Protein 5Y8L (pdb70)

CATH classification: 3.40.50.720 (+1 more: 1.10.1040.10)

Radius of gyration: 28.15 Å; Cα contacts (8 Å, |Δi|>4): 1339; chains: 2; bounding box: 67×87×44 Å

Structure (mmCIF, N/CA/C/O backbone):
data_5Y8L
#
_entry.id   5Y8L
#
_cell.length_a   128.790
_cell.length_b   128.790
_cell.length_c   70.220
_cell.angle_alpha   90.00
_cell.angle_beta   90.00
_cell.angle_gamma   120.00
#
_symmetry.space_group_name_H-M   'P 65'
#
loop_
_entity.id
_entity.type
_entity.pdbx_description
1 polymer 'Probable 3-hydroxyisobutyrate dehydrogenase'
2 non-polymer NICOTINAMIDE-ADENINE-DINUCLEOTIDE
3 non-polymer GLYCEROL
4 non-polymer '(2~{S})-2-methylpentanedioic acid'
5 non-polymer '(2S)-2-methyl-3-oxidanyl-propanoic acid'
6 water water
#
loop_
_atom_site.group_PDB
_atom_site.id
_atom_site.type_symbol
_atom_site.label_atom_id
_atom_site.label_alt_id
_atom_site.label_comp_id
_atom_site.label_asym_id
_atom_site.label_entity_id
_atom_site.label_seq_id
_atom_site.pdbx_PDB_ins_code
_atom_site.Cartn_x
_atom_site.Cartn_y
_atom_site.Cartn_z
_atom_site.occupancy
_atom_site.B_iso_or_equiv
_atom_site.auth_seq_id
_atom_site.auth_comp_id
_atom_site.auth_asym_id
_atom_site.auth_atom_id
_atom_site.pdbx_PDB_model_num
ATOM 1 C C . MET A 1 2 ? 56.046 88.198 14.792 1.00 43.20 1 MET A C 1
ATOM 2 O O . MET A 1 2 ? 55.814 89.399 14.628 1.00 50.13 1 MET A O 1
ATOM 3 N N . THR A 1 3 ? 55.193 87.388 15.406 1.00 36.74 2 THR A N 1
ATOM 4 C CA . THR A 1 3 ? 54.204 87.898 16.335 1.00 28.30 2 THR A CA 1
ATOM 5 C C . THR A 1 3 ? 54.812 87.981 17.746 1.00 25.74 2 THR A C 1
ATOM 6 O O . THR A 1 3 ? 55.554 87.061 18.174 1.00 22.86 2 THR A O 1
ATOM 10 N N . THR A 1 4 ? 54.528 89.083 18.452 1.00 20.76 3 THR A N 1
ATOM 11 C CA . THR A 1 4 ? 55.036 89.279 19.816 1.00 17.47 3 THR A CA 1
ATOM 12 C C . THR A 1 4 ? 53.889 88.889 20.720 1.00 17.08 3 THR A C 1
ATOM 13 O O . THR A 1 4 ? 52.758 89.410 20.556 1.00 17.73 3 THR A O 1
ATOM 17 N N . ILE A 1 5 ? 54.149 87.966 21.631 1.00 15.96 4 ILE A N 1
ATOM 18 C CA . ILE A 1 5 ? 53.106 87.427 22.499 1.00 17.30 4 ILE A CA 1
ATOM 19 C C . ILE A 1 5 ? 53.439 87.724 23.948 1.00 16.12 4 ILE A C 1
ATOM 20 O O . ILE A 1 5 ? 54.538 87.385 24.396 1.00 20.01 4 ILE A O 1
ATOM 25 N N . ALA A 1 6 ? 52.487 88.281 24.711 1.00 14.88 5 ALA A N 1
ATOM 26 C CA . ALA A 1 6 ? 52.670 88.403 26.150 1.00 15.03 5 ALA A CA 1
ATOM 27 C C . ALA A 1 6 ? 51.936 87.180 26.782 1.00 15.62 5 ALA A C 1
ATOM 28 O O . ALA A 1 6 ? 50.829 86.876 26.348 1.00 16.14 5 ALA A O 1
ATOM 30 N N . PHE A 1 7 ? 52.606 86.468 27.693 1.00 13.71 6 PHE A N 1
ATOM 31 C CA . PHE A 1 7 ? 52.097 85.269 28.311 1.00 13.35 6 PHE A CA 1
ATOM 32 C C . PHE A 1 7 ? 52.054 85.516 29.775 1.00 13.32 6 PHE A C 1
ATOM 33 O O . PHE A 1 7 ? 53.101 85.680 30.420 1.00 13.09 6 PHE A O 1
ATOM 41 N N . LEU A 1 8 ? 50.835 85.608 30.307 1.00 13.18 7 LEU A N 1
ATOM 42 C CA . LEU A 1 8 ? 50.630 85.943 31.697 1.00 13.20 7 LEU A CA 1
ATOM 43 C C . LEU A 1 8 ? 50.136 84.667 32.385 1.00 13.31 7 LEU A C 1
ATOM 44 O O . LEU A 1 8 ? 48.997 84.222 32.157 1.00 13.15 7 LEU A O 1
ATOM 49 N N . GLY A 1 9 ? 50.981 84.105 33.233 1.00 13.74 8 GLY A N 1
ATOM 50 C CA . GLY A 1 9 ? 50.734 82.851 33.955 1.00 14.04 8 GLY A CA 1
ATOM 51 C C . GLY A 1 9 ? 51.653 81.793 33.363 1.00 13.73 8 GLY A C 1
ATOM 52 O O . GLY A 1 9 ? 51.381 81.284 32.281 1.00 14.26 8 GLY A O 1
ATOM 53 N N . LEU A 1 10 ? 52.772 81.564 34.032 1.00 13.28 9 LEU A N 1
ATOM 54 C CA . LEU A 1 10 ? 53.854 80.702 33.519 1.00 15.07 9 LEU A CA 1
ATOM 55 C C . LEU A 1 10 ? 54.037 79.508 34.397 1.00 16.15 9 LEU A C 1
ATOM 56 O O . LEU A 1 10 ? 55.158 79.119 34.752 1.00 16.72 9 LEU A O 1
ATOM 61 N N . GLY A 1 11 ? 52.921 78.926 34.791 1.00 16.75 10 GLY A N 1
ATOM 62 C CA . GLY A 1 11 ? 52.888 77.855 35.784 1.00 16.20 10 GLY A CA 1
ATOM 63 C C . GLY A 1 11 ? 52.964 76.510 35.090 1.00 16.77 10 GLY A C 1
ATOM 64 O O . GLY A 1 11 ? 53.630 76.366 34.033 1.00 14.91 10 GLY A O 1
ATOM 65 N N . ASN A 1 12 ? 52.352 75.503 35.670 1.00 15.15 11 ASN A N 1
ATOM 66 C CA . ASN A 1 12 ? 52.439 74.178 35.161 1.00 16.24 11 ASN A CA 1
ATOM 67 C C . ASN A 1 12 ? 52.071 74.044 33.682 1.00 15.47 11 ASN A C 1
ATOM 68 O O . ASN A 1 12 ? 52.692 73.315 32.973 1.00 15.43 11 ASN A O 1
ATOM 73 N N . MET A 1 13 ? 51.007 74.710 33.291 1.00 14.39 12 MET A N 1
ATOM 74 C CA . MET A 1 13 ? 50.604 74.754 31.891 1.00 14.62 12 MET A CA 1
ATOM 75 C C . MET A 1 13 ? 51.272 75.866 31.106 1.00 15.24 12 MET A C 1
ATOM 76 O O . MET A 1 13 ? 51.775 75.639 29.955 1.00 14.99 12 MET A O 1
ATOM 81 N N . GLY A 1 14 ? 51.336 77.067 31.687 1.00 14.10 13 GLY A N 1
ATOM 82 C CA . GLY A 1 14 ? 51.844 78.242 30.956 1.00 16.23 13 GLY A CA 1
ATOM 83 C C . GLY A 1 14 ? 53.315 78.107 30.571 1.00 15.98 13 GLY A C 1
ATOM 84 O O . GLY A 1 14 ? 53.747 78.593 29.503 1.00 15.46 13 GLY A O 1
ATOM 85 N N . ALA A 1 15 ? 54.112 77.479 31.444 1.00 15.51 14 ALA A N 1
ATOM 86 C CA . ALA A 1 15 ? 55.559 77.344 31.132 1.00 16.65 14 ALA A CA 1
ATOM 87 C C . ALA A 1 15 ? 55.829 76.475 29.822 1.00 14.65 14 ALA A C 1
ATOM 88 O O . ALA A 1 15 ? 56.395 76.997 28.901 1.00 17.97 14 ALA A O 1
ATOM 90 N N . PRO A 1 16 ? 55.316 75.239 29.704 1.00 17.00 15 PRO A N 1
ATOM 91 C CA . PRO A 1 16 ? 55.508 74.500 28.477 1.00 15.75 15 PRO A CA 1
ATOM 92 C C . PRO A 1 16 ? 54.824 75.112 27.251 1.00 16.43 15 PRO A C 1
ATOM 93 O O . PRO A 1 16 ? 55.354 75.024 26.117 1.00 13.68 15 PRO A O 1
ATOM 97 N N . MET A 1 17 ? 53.638 75.713 27.442 1.00 13.92 16 MET A N 1
ATOM 98 C CA . MET A 1 17 ? 52.993 76.392 26.341 1.00 14.21 16 MET A CA 1
ATOM 99 C C . MET A 1 17 ? 53.862 77.475 25.779 1.00 14.61 16 MET A C 1
ATOM 100 O O . MET A 1 17 ? 54.027 77.564 24.530 1.00 13.70 16 MET A O 1
ATOM 105 N N . SER A 1 18 ? 54.392 78.324 26.657 1.00 13.77 17 SER A N 1
ATOM 106 C CA . SER A 1 18 ? 55.190 79.425 26.214 1.00 15.52 17 SER A CA 1
ATOM 107 C C . SER A 1 18 ? 56.502 78.979 25.551 1.00 17.27 17 SER A C 1
ATOM 108 O O . SER A 1 18 ? 56.979 79.620 24.613 1.00 16.16 17 SER A O 1
ATOM 111 N N . ALA A 1 19 ? 57.026 77.866 26.019 1.00 15.49 18 ALA A N 1
ATOM 112 C CA . ALA A 1 19 ? 58.243 77.311 25.415 1.00 17.34 18 ALA A CA 1
ATOM 113 C C . ALA A 1 19 ? 57.971 76.859 23.989 1.00 16.66 18 ALA A C 1
ATOM 114 O O . ALA A 1 19 ? 58.823 77.003 23.145 1.00 17.37 18 ALA A O 1
ATOM 116 N N . ASN A 1 20 ? 56.782 76.283 23.734 1.00 16.05 19 ASN A N 1
ATOM 117 C CA . ASN A 1 20 ? 56.401 75.938 22.359 1.00 16.70 19 ASN A CA 1
ATOM 118 C C . ASN A 1 20 ? 56.241 77.167 21.472 1.00 16.71 19 ASN A C 1
ATOM 119 O O . ASN A 1 20 ? 56.606 77.151 20.289 1.00 17.48 19 ASN A O 1
ATOM 124 N N . LEU A 1 21 ? 55.756 78.266 22.025 1.00 15.95 20 LEU A N 1
ATOM 125 C CA . LEU A 1 21 ? 55.680 79.508 21.260 1.00 14.80 20 LEU A CA 1
ATOM 126 C C . LEU A 1 21 ? 57.068 80.053 20.925 1.00 14.36 20 LEU A C 1
ATOM 127 O O . LEU A 1 21 ? 57.306 80.428 19.787 1.00 15.38 20 LEU A O 1
ATOM 132 N N . VAL A 1 22 ? 58.001 80.012 21.852 1.00 13.59 21 VAL A N 1
ATOM 133 C CA . VAL A 1 22 ? 59.355 80.415 21.551 1.00 14.45 21 VAL A CA 1
ATOM 134 C C . VAL A 1 22 ? 59.950 79.490 20.449 1.00 15.33 21 VAL A C 1
ATOM 135 O O . VAL A 1 22 ? 60.558 79.961 19.533 1.00 15.20 21 VAL A O 1
ATOM 139 N N . GLY A 1 23 ? 59.716 78.200 20.559 1.00 16.51 22 GLY A N 1
ATOM 140 C CA . GLY A 1 23 ? 60.182 77.211 19.637 1.00 17.36 22 GLY A CA 1
ATOM 141 C C . GLY A 1 23 ? 59.629 77.369 18.241 1.00 18.82 22 GLY A C 1
ATOM 142 O O . GLY A 1 23 ? 60.270 76.917 17.267 1.00 19.23 22 GLY A O 1
ATOM 143 N N . ALA A 1 24 ? 58.488 78.027 18.106 1.00 17.80 23 ALA A N 1
ATOM 144 C CA . ALA A 1 24 ? 57.876 78.246 16.795 1.00 17.59 23 ALA A CA 1
ATOM 145 C C . ALA A 1 24 ? 58.200 79.603 16.213 1.00 17.73 23 ALA A C 1
ATOM 146 O O . ALA A 1 24 ? 57.591 80.020 15.260 1.00 18.71 23 ALA A O 1
ATOM 148 N N . GLY A 1 25 ? 59.101 80.352 16.834 1.00 17.56 24 GLY A N 1
ATOM 149 C CA . GLY A 1 25 ? 59.559 81.612 16.303 1.00 17.59 24 GLY A CA 1
ATOM 150 C C . GLY A 1 25 ? 58.912 82.885 16.770 1.00 19.31 24 GLY A C 1
ATOM 151 O O . GLY A 1 25 ? 59.137 83.958 16.199 1.00 20.05 24 GLY A O 1
ATOM 152 N N . HIS A 1 26 ? 58.087 82.798 17.811 1.00 17.50 25 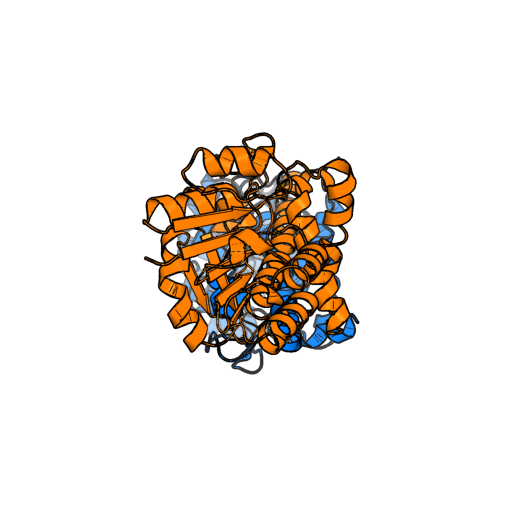HIS A N 1
ATOM 153 C CA . HIS A 1 26 ? 57.488 83.992 18.377 1.00 17.37 25 HIS A CA 1
ATOM 154 C C . HIS A 1 26 ? 58.400 84.646 19.362 1.00 17.45 25 HIS A C 1
ATOM 155 O O . HIS A 1 26 ? 59.187 83.985 19.951 1.00 18.73 25 HIS A O 1
ATOM 162 N N . VAL A 1 27 ? 58.232 85.956 19.539 1.00 18.06 26 VAL A N 1
ATOM 163 C CA . VAL A 1 27 ? 58.848 86.725 20.591 1.00 19.33 26 VAL A CA 1
ATOM 164 C C . VAL A 1 27 ? 57.860 86.664 21.747 1.00 18.48 26 VAL A C 1
ATOM 165 O O . VAL A 1 27 ? 56.681 87.136 21.634 1.00 20.08 26 VAL A O 1
ATOM 169 N N . VAL A 1 28 ? 58.290 86.101 22.842 1.00 16.68 27 VAL A N 1
ATOM 170 C CA . VAL A 1 28 ? 57.410 85.869 23.983 1.00 16.51 27 VAL A CA 1
ATOM 171 C C . VAL A 1 28 ? 57.867 86.676 25.161 1.00 17.41 27 VAL A C 1
ATOM 172 O O . VAL A 1 28 ? 59.006 86.539 25.612 1.00 20.58 27 VAL A O 1
ATOM 176 N N . ARG A 1 29 ? 56.939 87.460 25.702 1.00 17.26 28 ARG A N 1
ATOM 177 C CA . ARG A 1 29 ? 57.161 88.354 26.820 1.00 16.92 28 ARG A CA 1
ATOM 178 C C . ARG A 1 29 ? 56.299 87.769 27.940 1.00 16.89 28 ARG A C 1
ATOM 179 O O . ARG A 1 29 ? 55.189 87.300 27.683 1.00 20.11 28 ARG A O 1
ATOM 187 N N . GLY A 1 30 ? 56.805 87.729 29.130 1.00 17.34 29 GLY A N 1
ATOM 188 C CA . GLY A 1 30 ? 56.189 86.960 30.187 1.00 17.72 29 GLY A CA 1
ATOM 189 C C . GLY A 1 30 ? 56.048 87.710 31.474 1.00 17.23 29 GLY A C 1
ATOM 190 O O . GLY A 1 30 ? 56.833 88.595 31.787 1.00 17.04 29 GLY A O 1
ATOM 191 N N . PHE A 1 31 ? 55.057 87.302 32.256 1.00 15.91 30 PHE A N 1
ATOM 192 C CA . PHE A 1 31 ? 54.948 87.748 33.635 1.00 15.48 30 PHE A CA 1
ATOM 193 C C . PHE A 1 31 ? 54.333 86.658 34.474 1.00 15.58 30 PHE A C 1
ATOM 194 O O . PHE A 1 31 ? 53.355 85.986 34.057 1.00 13.50 30 PHE A O 1
ATOM 202 N N . ASP A 1 32 ? 54.903 86.482 35.679 1.00 14.97 31 ASP A N 1
ATOM 203 C CA . ASP A 1 32 ? 54.363 85.562 36.660 1.00 14.83 31 ASP A CA 1
ATOM 204 C C . ASP A 1 32 ? 54.878 86.048 38.025 1.00 15.55 31 ASP A C 1
ATOM 205 O O . ASP A 1 32 ? 56.033 86.355 38.150 1.00 15.68 31 ASP A O 1
ATOM 210 N N . PRO A 1 33 ? 54.032 86.164 39.012 1.00 15.35 32 PRO A N 1
ATOM 211 C CA . PRO A 1 33 ? 54.519 86.645 40.333 1.00 16.37 32 PRO A CA 1
ATOM 212 C C . PRO A 1 33 ? 55.300 85.618 41.154 1.00 16.50 32 PRO A C 1
ATOM 213 O O . PRO A 1 33 ? 55.818 85.992 42.210 1.00 17.49 32 PRO A O 1
ATOM 217 N N . ALA A 1 34 ? 55.368 84.351 40.713 1.00 17.57 33 ALA A N 1
ATOM 218 C CA . ALA A 1 34 ? 56.203 83.342 41.343 1.00 17.72 33 ALA A CA 1
ATOM 219 C C . ALA A 1 34 ? 57.561 83.323 40.651 1.00 18.25 33 ALA A C 1
ATOM 220 O O . ALA A 1 34 ? 57.629 82.990 39.444 1.00 17.35 33 ALA A O 1
ATOM 222 N N . PRO A 1 35 ? 58.636 83.696 41.372 1.00 18.23 34 PRO A N 1
ATOM 223 C CA . PRO A 1 35 ? 59.975 83.703 40.772 1.00 19.59 34 PRO A CA 1
ATOM 224 C C . PRO A 1 35 ? 60.418 82.414 40.145 1.00 20.01 34 PRO A C 1
ATOM 225 O O . PRO A 1 35 ? 61.083 82.474 39.092 1.00 19.11 34 PRO A O 1
ATOM 229 N N . THR A 1 36 ? 60.181 81.285 40.794 1.00 19.32 35 THR A N 1
ATOM 230 C CA . THR A 1 36 ? 60.563 80.015 40.219 1.00 23.55 35 THR A CA 1
ATOM 231 C C . THR A 1 36 ? 59.871 79.802 38.829 1.00 23.21 35 THR A C 1
ATOM 232 O O . THR A 1 36 ? 60.532 79.338 37.864 1.00 20.79 35 THR A O 1
ATOM 236 N N . ALA A 1 37 ? 58.596 80.213 38.694 1.00 19.73 36 ALA A N 1
ATOM 237 C CA . ALA A 1 37 ? 57.916 80.153 37.369 1.00 21.76 36 ALA A CA 1
ATOM 238 C C . ALA A 1 37 ? 58.537 81.076 36.342 1.00 20.94 36 ALA A C 1
ATOM 239 O O . ALA A 1 37 ? 58.869 80.664 35.226 1.00 22.30 36 ALA A O 1
ATOM 241 N N . ALA A 1 38 ? 58.758 82.307 36.732 1.00 21.72 37 ALA A N 1
ATOM 242 C CA . ALA A 1 38 ? 59.343 83.299 35.837 1.00 24.00 37 ALA A CA 1
ATOM 243 C C . ALA A 1 38 ? 60.798 82.920 35.356 1.00 27.27 37 ALA A C 1
ATOM 244 O O . ALA A 1 38 ? 61.091 83.079 34.168 1.00 26.12 37 ALA A O 1
ATOM 246 N N . SER A 1 39 ? 61.651 82.444 36.294 1.00 22.53 38 SER A N 1
ATOM 247 C CA . SER A 1 39 ? 63.005 81.964 36.028 1.00 24.47 38 SER A CA 1
ATOM 248 C C . SER A 1 39 ? 63.037 80.791 35.093 1.00 24.00 38 SER A C 1
ATOM 249 O O . SER A 1 39 ? 63.803 80.757 34.170 1.00 25.92 38 SER A O 1
ATOM 252 N N . GLY A 1 40 ? 62.199 79.809 35.363 1.00 23.45 39 GLY A N 1
ATOM 253 C CA . GLY A 1 40 ? 62.035 78.649 34.519 1.00 24.63 39 GLY A CA 1
ATOM 254 C C . GLY A 1 40 ? 61.639 79.063 33.094 1.00 26.55 39 GLY A C 1
ATOM 255 O O . GLY A 1 40 ? 62.183 78.534 32.113 1.00 26.51 39 GLY A O 1
ATOM 256 N N . ALA A 1 41 ? 60.757 80.059 32.992 1.00 24.37 40 ALA A N 1
ATOM 257 C CA . ALA A 1 41 ? 60.301 80.573 31.691 1.00 25.02 40 ALA A CA 1
ATOM 258 C C . ALA A 1 41 ? 61.416 81.312 30.948 1.00 24.99 40 ALA A C 1
ATOM 259 O O . ALA A 1 41 ? 61.571 81.052 29.761 1.00 23.50 40 ALA A O 1
ATOM 261 N N . ALA A 1 42 ? 62.159 82.210 31.632 1.00 24.49 41 ALA A N 1
ATOM 262 C CA . ALA A 1 42 ? 63.314 82.924 31.069 1.00 24.61 41 ALA A CA 1
ATOM 263 C C . ALA A 1 42 ? 64.386 81.977 30.577 1.00 28.11 41 ALA A C 1
ATOM 264 O O . ALA A 1 42 ? 65.054 82.270 29.560 1.00 28.14 41 ALA A O 1
ATOM 266 N N . ALA A 1 43 ? 64.506 80.833 31.234 1.00 27.12 42 ALA A N 1
ATOM 267 C CA . ALA A 1 43 ? 65.464 79.818 30.825 1.00 30.04 42 ALA A CA 1
ATOM 268 C C . ALA A 1 43 ? 65.091 79.119 29.529 1.00 33.05 42 ALA A C 1
ATOM 269 O O . ALA A 1 43 ? 65.933 78.405 29.003 1.00 29.20 42 ALA A O 1
ATOM 271 N N . HIS A 1 44 ? 63.831 79.228 29.066 1.00 29.04 43 HIS A N 1
ATOM 272 C CA . HIS A 1 44 ? 63.499 78.747 27.741 1.00 28.51 43 HIS A CA 1
ATOM 273 C C . HIS A 1 44 ? 63.180 79.848 26.741 1.00 25.52 43 HIS A C 1
ATOM 274 O O . HIS A 1 44 ? 62.605 79.578 25.697 1.00 25.89 43 HIS A O 1
ATOM 281 N N . GLY A 1 45 ? 63.626 81.064 27.010 1.00 21.27 44 GLY A N 1
ATOM 282 C CA . GLY A 1 45 ? 63.589 82.119 26.008 1.00 23.42 44 GLY A CA 1
ATOM 283 C C . GLY A 1 45 ? 62.526 83.196 26.151 1.00 24.21 44 GLY A C 1
ATOM 284 O O . GLY A 1 45 ? 62.458 84.173 25.340 1.00 25.30 44 GLY A O 1
ATOM 285 N N . VAL A 1 46 ? 61.728 83.104 27.226 1.00 22.53 45 VAL A N 1
ATOM 286 C CA . VAL A 1 46 ? 60.760 84.142 27.493 1.00 20.81 45 VAL A CA 1
ATOM 287 C C . VAL A 1 46 ? 61.483 85.318 28.139 1.00 22.31 45 VAL A C 1
ATOM 288 O O . VAL A 1 46 ? 62.274 85.176 29.078 1.00 23.12 45 VAL A O 1
ATOM 292 N N . ALA A 1 47 ? 61.195 86.497 27.651 1.00 22.27 46 ALA A N 1
ATOM 293 C CA . ALA A 1 47 ? 61.671 87.698 28.240 1.00 25.19 46 ALA A CA 1
ATOM 294 C C . ALA A 1 47 ? 60.672 88.021 29.347 1.00 26.45 46 ALA A C 1
ATOM 295 O O . ALA A 1 47 ? 59.514 88.330 29.049 1.00 24.97 46 ALA A O 1
ATOM 297 N N . VAL A 1 48 ? 61.113 87.966 30.605 1.00 26.49 47 VAL A N 1
ATOM 298 C CA . VAL A 1 48 ? 60.211 88.197 31.744 1.00 24.77 47 VAL A CA 1
ATOM 299 C C . VAL A 1 48 ? 60.282 89.625 32.250 1.00 23.91 47 VAL A C 1
ATOM 300 O O . VAL A 1 48 ? 61.357 90.212 32.310 1.00 21.07 47 VAL A O 1
ATOM 304 N N . PHE A 1 49 ? 59.114 90.207 32.543 1.00 21.64 48 PHE A N 1
ATOM 305 C CA . PHE A 1 49 ? 58.994 91.580 33.001 1.00 22.52 48 PHE A CA 1
ATOM 306 C C . PHE A 1 49 ? 58.527 91.562 34.426 1.00 23.03 48 PHE A C 1
ATOM 307 O O . PHE A 1 49 ? 58.068 90.529 34.902 1.00 22.53 48 PHE A O 1
ATOM 315 N N . ARG A 1 50 ? 58.709 92.686 35.096 1.00 23.83 49 ARG A N 1
ATOM 316 C CA . ARG A 1 50 ? 58.367 92.818 36.491 1.00 30.67 49 ARG A CA 1
ATOM 317 C C . ARG A 1 50 ? 56.902 93.081 36.727 1.00 25.86 49 ARG A C 1
ATOM 318 O O . ARG A 1 50 ? 56.431 93.053 37.853 1.00 24.63 49 ARG A O 1
ATOM 326 N N . SER A 1 51 ? 56.139 93.372 35.672 1.00 24.28 50 SER A N 1
ATOM 327 C CA . SER A 1 51 ? 54.726 93.570 35.906 1.00 22.77 50 SER A CA 1
ATOM 328 C C . SER A 1 51 ? 53.928 93.112 34.706 1.00 21.13 50 SER A C 1
ATOM 329 O O . SER A 1 51 ? 54.459 93.064 33.595 1.00 18.75 50 SER A O 1
ATOM 332 N N . ALA A 1 52 ? 52.666 92.796 34.926 1.00 20.48 51 ALA A N 1
ATOM 333 C CA . ALA A 1 52 ? 51.833 92.354 33.760 1.00 20.01 51 ALA A CA 1
ATOM 334 C C . ALA A 1 52 ? 51.649 93.461 32.701 1.00 19.22 51 ALA A C 1
ATOM 335 O O . ALA A 1 52 ? 51.792 93.201 31.479 1.00 20.17 51 ALA A O 1
ATOM 337 N N . PRO A 1 53 ? 51.338 94.712 33.127 1.00 19.26 52 PRO A N 1
ATOM 338 C CA . PRO A 1 53 ? 51.217 95.747 32.088 1.00 19.20 52 PRO A CA 1
ATOM 339 C C . PRO A 1 53 ? 52.490 95.926 31.273 1.00 19.44 52 PRO A C 1
ATOM 340 O O . PRO A 1 53 ? 52.387 96.210 30.093 1.00 21.66 52 PRO A O 1
ATOM 344 N N . GLU A 1 54 ? 53.675 95.749 31.884 1.00 21.61 53 GLU A N 1
ATOM 345 C CA . GLU A 1 54 ? 54.916 95.869 31.125 1.00 23.71 53 GLU A CA 1
ATOM 346 C C . GLU A 1 54 ? 55.039 94.793 30.060 1.00 20.19 53 GLU A C 1
ATOM 347 O O . GLU A 1 54 ? 55.401 95.083 28.900 1.00 20.21 53 GLU A O 1
ATOM 353 N N . ALA A 1 55 ? 54.702 93.561 30.418 1.00 18.34 54 ALA A N 1
ATOM 354 C CA . ALA A 1 55 ? 54.737 92.484 29.419 1.00 18.13 54 ALA A CA 1
ATOM 355 C C . ALA A 1 55 ? 53.818 92.746 28.238 1.00 17.11 54 ALA A C 1
ATOM 356 O O . ALA A 1 55 ? 54.173 92.487 27.093 1.00 16.89 54 ALA A O 1
ATOM 358 N N . VAL A 1 56 ? 52.624 93.249 28.509 1.00 15.75 55 VAL A N 1
ATOM 359 C CA . VAL A 1 56 ? 51.622 93.482 27.498 1.00 16.85 55 VAL A CA 1
ATOM 360 C C . VAL A 1 56 ? 51.945 94.632 26.547 1.00 17.75 55 VAL A C 1
ATOM 361 O O . VAL A 1 56 ? 51.470 94.636 25.409 1.00 17.44 55 VAL A O 1
ATOM 365 N N . ALA A 1 57 ? 52.753 95.593 26.991 1.00 20.51 56 ALA A N 1
ATOM 366 C CA . ALA A 1 57 ? 52.954 96.856 26.272 1.00 24.14 56 ALA A CA 1
ATOM 367 C C . ALA A 1 57 ? 53.258 96.771 24.773 1.00 24.94 56 ALA A C 1
ATOM 368 O O . ALA A 1 57 ? 52.676 97.557 23.978 1.00 24.48 56 ALA A O 1
ATOM 370 N N . GLU A 1 58 ? 54.133 95.845 24.404 1.00 24.19 57 GLU A N 1
ATOM 371 C CA . GLU A 1 58 ? 54.540 95.691 22.981 1.00 27.35 57 GLU A CA 1
ATOM 372 C C . GLU A 1 58 ? 53.979 94.411 22.315 1.00 26.57 57 GLU A C 1
ATOM 373 O O . GLU A 1 58 ? 54.435 93.998 21.245 1.00 26.61 57 GLU A O 1
ATOM 379 N N . ALA A 1 59 ? 52.944 93.828 22.912 1.00 22.75 58 ALA A N 1
ATOM 380 C CA . ALA A 1 59 ? 52.405 92.559 22.439 1.00 19.82 58 ALA A CA 1
ATOM 381 C C . ALA A 1 59 ? 51.314 92.729 21.364 1.00 18.48 58 ALA A C 1
ATOM 382 O O . ALA A 1 59 ? 50.394 93.555 21.533 1.00 15.81 58 ALA A O 1
ATOM 384 N N . ASP A 1 60 ? 51.343 91.861 20.365 1.00 14.13 59 ASP A N 1
ATOM 385 C CA . ASP A 1 60 ? 50.245 91.685 19.424 1.00 16.51 59 ASP A CA 1
ATOM 386 C C . ASP A 1 60 ? 49.144 90.723 19.951 1.00 15.83 59 ASP A C 1
ATOM 387 O O . ASP A 1 60 ? 47.945 90.822 19.534 1.00 15.89 59 ASP A O 1
ATOM 392 N N . VAL A 1 61 ? 49.551 89.811 20.851 1.00 15.13 60 VAL A N 1
ATOM 393 C CA . VAL A 1 61 ? 48.663 88.797 21.422 1.00 14.65 60 VAL A CA 1
ATOM 394 C C . VAL A 1 61 ? 48.983 88.705 22.884 1.00 15.05 60 VAL A C 1
ATOM 395 O O . VAL A 1 61 ? 50.178 88.731 23.316 1.00 14.70 60 VAL A O 1
ATOM 399 N N . VAL A 1 62 ? 47.933 88.641 23.685 1.00 13.21 61 VAL A N 1
ATOM 400 C CA . VAL A 1 62 ? 48.086 88.400 25.106 1.00 13.43 61 VAL A CA 1
ATOM 401 C C . VAL A 1 62 ? 47.359 87.106 25.478 1.00 13.79 61 VAL A C 1
ATOM 402 O O . VAL A 1 62 ? 46.171 87.030 25.294 1.00 15.18 61 VAL A O 1
ATOM 406 N N . ILE A 1 63 ? 48.084 86.156 26.062 1.00 12.87 62 ILE A N 1
ATOM 407 C CA . ILE A 1 63 ? 47.564 84.892 26.523 1.00 12.00 62 ILE A CA 1
ATOM 408 C C . ILE A 1 63 ? 47.596 84.856 27.974 1.00 13.09 62 ILE A C 1
ATOM 409 O O . ILE A 1 63 ? 48.661 85.105 28.571 1.00 12.66 62 ILE A O 1
ATOM 414 N N . THR A 1 64 ? 46.468 84.469 28.578 1.00 12.67 63 THR A N 1
ATOM 415 C CA . THR A 1 64 ? 46.410 84.255 30.033 1.00 12.79 63 THR A CA 1
ATOM 416 C C . THR A 1 64 ? 46.208 82.794 30.317 1.00 12.72 63 THR A C 1
ATOM 417 O O . THR A 1 64 ? 45.401 82.114 29.641 1.00 13.53 63 THR A O 1
ATOM 421 N N . MET A 1 65 ? 46.953 82.286 31.291 1.00 12.90 64 MET A N 1
ATOM 422 C CA . MET A 1 65 ? 46.803 80.922 31.733 1.00 14.13 64 MET A CA 1
ATOM 423 C C . MET A 1 65 ? 46.833 80.943 33.253 1.00 14.06 64 MET A C 1
ATOM 424 O O . MET A 1 65 ? 47.854 80.647 33.883 1.00 14.71 64 MET A O 1
ATOM 429 N N . LEU A 1 66 ? 45.687 81.234 33.844 1.00 13.16 65 LEU A N 1
ATOM 430 C CA . LEU A 1 66 ? 45.643 81.680 35.241 1.00 13.53 65 LEU A CA 1
ATOM 431 C C . LEU A 1 66 ? 44.697 80.823 36.060 1.00 15.32 65 LEU A C 1
ATOM 432 O O . LEU A 1 66 ? 43.992 80.008 35.481 1.00 14.66 65 LEU A O 1
ATOM 437 N N . PRO A 1 67 ? 44.741 80.931 37.402 1.00 16.70 66 PRO A N 1
ATOM 438 C CA . PRO A 1 67 ? 44.012 79.892 38.176 1.00 17.52 66 PRO A CA 1
ATOM 439 C C . PRO A 1 67 ? 42.520 80.012 38.240 1.00 19.65 66 PRO A C 1
ATOM 440 O O . PRO A 1 67 ? 41.856 79.005 38.305 1.00 20.62 66 PRO A O 1
ATOM 444 N N . THR A 1 68 ? 41.980 81.215 38.212 1.00 20.22 67 THR A N 1
ATOM 445 C CA . THR A 1 68 ? 40.527 81.393 38.342 1.00 19.46 67 THR A CA 1
ATOM 446 C C . THR A 1 68 ? 40.000 82.625 37.619 1.00 17.38 67 THR A C 1
ATOM 447 O O . THR A 1 68 ? 40.768 83.474 37.190 1.00 14.85 67 THR A O 1
ATOM 451 N N . GLY A 1 69 ? 38.678 82.693 37.464 1.00 17.51 68 GLY A N 1
ATOM 452 C CA . GLY A 1 69 ? 38.021 83.798 36.785 1.00 17.27 68 GLY A CA 1
ATOM 453 C C . GLY A 1 69 ? 38.256 85.117 37.467 1.00 17.15 68 GLY A C 1
ATOM 454 O O . GLY A 1 69 ? 38.436 86.172 36.809 1.00 14.36 68 GLY A O 1
ATOM 455 N N . GLU A 1 70 ? 38.334 85.072 38.792 1.00 17.17 69 GLU A N 1
ATOM 456 C CA . GLU A 1 70 ? 38.619 86.281 39.531 1.00 19.29 69 GLU A CA 1
ATOM 457 C C . GLU A 1 70 ? 40.042 86.847 39.204 1.00 17.41 69 GLU A C 1
ATOM 458 O O . GLU A 1 70 ? 40.237 88.065 39.062 1.00 15.39 69 GLU A O 1
ATOM 464 N N . VAL A 1 71 ? 41.005 85.957 39.031 1.00 15.43 70 VAL A N 1
ATOM 465 C CA . VAL A 1 71 ? 42.359 86.381 38.705 1.00 16.02 70 VAL A CA 1
ATOM 466 C C . VAL A 1 71 ? 42.397 86.854 37.254 1.00 13.84 70 VAL A C 1
ATOM 467 O O . VAL A 1 71 ? 43.035 87.849 36.954 1.00 13.78 70 VAL A O 1
ATOM 471 N N . VAL A 1 72 ? 41.693 86.160 36.364 1.00 14.62 71 VAL A N 1
ATOM 472 C CA . VAL A 1 72 ? 41.641 86.592 34.988 1.00 14.53 71 VAL A CA 1
ATOM 473 C C . VAL A 1 72 ? 41.031 87.990 34.878 1.00 15.03 71 VAL A C 1
ATOM 474 O O . VAL A 1 72 ? 41.615 88.915 34.226 1.00 12.36 71 VAL A O 1
ATOM 478 N N . ARG A 1 73 ? 39.917 88.193 35.573 1.00 14.73 72 ARG A N 1
ATOM 479 C CA . ARG A 1 73 ? 39.249 89.488 35.585 1.00 17.72 72 ARG A CA 1
ATOM 480 C C . ARG A 1 73 ? 40.199 90.601 36.035 1.00 16.77 72 ARG A C 1
ATOM 481 O O . ARG A 1 73 ? 40.382 91.590 35.325 1.00 16.76 72 ARG A O 1
ATOM 489 N N . ARG A 1 74 ? 40.824 90.421 37.194 1.00 16.18 73 ARG A N 1
ATOM 490 C CA . ARG A 1 74 ? 41.759 91.413 37.716 1.00 20.07 73 ARG A CA 1
ATOM 491 C C . ARG A 1 74 ? 42.899 91.689 36.734 1.00 17.93 73 ARG A C 1
ATOM 492 O O . ARG A 1 74 ? 43.257 92.842 36.494 1.00 18.59 73 ARG A O 1
ATOM 500 N N . CYS A 1 75 ? 43.462 90.625 36.170 1.00 17.48 74 CYS A N 1
ATOM 501 C CA . CYS A 1 75 ? 44.573 90.742 35.209 1.00 15.99 74 CYS A CA 1
ATOM 502 C C . CYS A 1 75 ? 44.117 91.621 34.010 1.00 15.99 74 CYS A C 1
ATOM 503 O O . CYS A 1 75 ? 44.808 92.533 33.609 1.00 14.86 74 CYS A O 1
ATOM 506 N N . TYR A 1 76 ? 42.930 91.361 33.479 1.00 14.85 75 TYR A N 1
ATOM 507 C CA . TYR A 1 76 ? 42.402 92.178 32.384 1.00 15.72 75 TYR A CA 1
ATOM 508 C C . TYR A 1 76 ? 42.285 93.651 32.740 1.00 15.09 75 TYR A C 1
ATOM 509 O O . TYR A 1 76 ? 42.751 94.543 31.985 1.00 15.45 75 TYR A O 1
ATOM 518 N N . THR A 1 77 ? 41.662 93.936 33.869 1.00 16.29 76 THR A N 1
ATOM 519 C CA . THR A 1 77 ? 41.588 95.352 34.243 1.00 19.64 76 THR A CA 1
ATOM 520 C C . THR A 1 77 ? 42.988 95.947 34.559 1.00 20.17 76 THR A C 1
ATOM 521 O O . THR A 1 77 ? 43.247 97.123 34.324 1.00 18.13 76 THR A O 1
ATOM 525 N N . ASP A 1 78 ? 43.913 95.070 34.931 1.00 21.01 77 ASP A N 1
ATOM 526 C CA . ASP A 1 78 ? 45.282 95.477 35.227 1.00 20.73 77 ASP A CA 1
ATOM 527 C C . ASP A 1 78 ? 46.172 95.632 33.980 1.00 19.24 77 ASP A C 1
ATOM 528 O O . ASP A 1 78 ? 47.281 96.156 34.083 1.00 18.28 77 ASP A O 1
ATOM 533 N N . VAL A 1 79 ? 45.705 95.187 32.811 1.00 16.22 78 VAL A N 1
ATOM 534 C CA . VAL A 1 79 ? 46.520 95.306 31.593 1.00 16.54 78 VAL A CA 1
ATOM 535 C C . VAL A 1 79 ? 45.862 95.965 30.383 1.00 15.65 78 VAL A C 1
ATOM 536 O O . VAL A 1 79 ? 46.538 96.363 29.423 1.00 17.43 78 VAL A O 1
ATOM 540 N N . LEU A 1 80 ? 44.558 96.036 30.373 1.00 16.24 79 LEU A N 1
ATOM 541 C CA . LEU A 1 80 ? 43.900 96.454 29.189 1.00 16.36 79 LEU A CA 1
ATOM 542 C C . LEU A 1 80 ? 44.338 97.835 28.686 1.00 19.70 79 LEU A C 1
ATOM 543 O O . LEU A 1 80 ? 44.534 98.015 27.496 1.00 17.70 79 LEU A O 1
ATOM 548 N N . ALA A 1 81 ? 44.497 98.789 29.596 1.00 20.57 80 ALA A N 1
ATOM 549 C CA . ALA A 1 81 ? 44.921 100.162 29.233 1.00 23.47 80 ALA A CA 1
ATOM 550 C C . ALA A 1 81 ? 46.345 100.182 28.667 1.00 24.04 80 ALA A C 1
ATOM 551 O O . ALA A 1 81 ? 46.692 101.037 27.912 1.00 23.27 80 ALA A O 1
ATOM 553 N N . ALA A 1 82 ? 47.169 99.200 29.040 1.00 23.22 81 ALA A N 1
ATOM 554 C CA . ALA A 1 82 ? 48.527 99.115 28.574 1.00 22.02 81 ALA A CA 1
ATOM 555 C C . ALA A 1 82 ? 48.639 98.463 27.191 1.00 22.51 81 ALA A C 1
ATOM 556 O O . ALA A 1 82 ? 49.622 98.678 26.524 1.00 21.83 81 ALA A O 1
ATOM 558 N N . ALA A 1 83 ? 47.660 97.690 26.746 1.00 18.76 82 ALA A N 1
ATOM 559 C CA . ALA A 1 83 ? 47.744 97.048 25.450 1.00 19.89 82 ALA A CA 1
ATOM 560 C C . ALA A 1 83 ? 47.487 98.020 24.287 1.00 20.56 82 ALA A C 1
ATOM 561 O O . ALA A 1 83 ? 46.706 98.940 24.411 1.00 19.64 82 ALA A O 1
ATOM 563 N N . ARG A 1 84 ? 48.059 97.733 23.146 1.00 19.11 83 ARG A N 1
ATOM 564 C CA . ARG A 1 84 ? 47.734 98.475 21.927 1.00 22.81 83 ARG A CA 1
ATOM 565 C C . ARG A 1 84 ? 46.362 98.150 21.357 1.00 23.34 83 ARG A C 1
ATOM 566 O O . ARG A 1 84 ? 45.864 97.071 21.574 1.00 18.04 83 ARG A O 1
ATOM 574 N N . PRO A 1 85 ? 45.720 99.083 20.625 1.00 26.15 84 PRO A N 1
ATOM 575 C CA . PRO A 1 85 ? 44.431 98.747 20.018 1.00 23.05 84 PRO A CA 1
ATOM 576 C C . PRO A 1 85 ? 44.476 97.523 19.162 1.00 22.59 84 PRO A C 1
ATOM 577 O O . PRO A 1 85 ? 45.499 97.263 18.482 1.00 18.75 84 PRO A O 1
ATOM 581 N N . ALA A 1 86 ? 43.387 96.778 19.202 1.00 19.15 85 ALA A N 1
ATOM 582 C CA . ALA A 1 86 ? 43.191 95.569 18.386 1.00 20.42 85 ALA A CA 1
ATOM 583 C C . ALA A 1 86 ? 44.209 94.461 18.728 1.00 19.15 85 ALA A C 1
ATOM 584 O O . ALA A 1 86 ? 44.493 93.567 17.881 1.00 19.81 85 ALA A O 1
ATOM 586 N N . THR A 1 87 ? 44.775 94.520 19.928 1.00 17.31 86 THR A N 1
ATOM 587 C CA . THR A 1 87 ? 45.526 93.375 20.457 1.00 16.01 86 THR A CA 1
ATOM 588 C C . THR A 1 87 ? 44.548 92.208 20.625 1.00 16.69 86 THR A C 1
ATOM 589 O O . THR A 1 87 ? 43.374 92.407 20.932 1.00 15.96 86 THR A O 1
ATOM 593 N N . LEU A 1 88 ? 45.021 91.003 20.341 1.00 15.63 87 LEU A N 1
ATOM 594 C CA . LEU A 1 88 ? 44.235 89.807 20.452 1.00 15.47 87 LEU A CA 1
ATOM 595 C C . LEU A 1 88 ? 44.487 89.133 21.849 1.00 14.90 87 LEU A C 1
ATOM 596 O O . LEU A 1 88 ? 45.621 88.745 22.166 1.00 14.83 87 LEU A O 1
ATOM 601 N N . PHE A 1 89 ? 43.447 89.062 22.683 1.00 12.92 88 PHE A N 1
ATOM 602 C CA . PHE A 1 89 ? 43.523 88.460 23.986 1.00 12.71 88 PHE A CA 1
ATOM 603 C C . PHE A 1 89 ? 42.954 87.057 23.901 1.00 12.67 88 PHE A C 1
ATOM 604 O O . PHE A 1 89 ? 41.872 86.848 23.326 1.00 13.47 88 PHE A O 1
ATOM 612 N N . ILE A 1 90 ? 43.710 86.084 24.359 1.00 11.74 89 ILE A N 1
ATOM 613 C CA . ILE A 1 90 ? 43.227 84.726 24.359 1.00 12.67 89 ILE A CA 1
ATOM 614 C C . ILE A 1 90 ? 43.326 84.205 25.792 1.00 13.09 89 ILE A C 1
ATOM 615 O O . ILE A 1 90 ? 44.451 84.172 26.331 1.00 11.88 89 ILE A O 1
ATOM 620 N N . ASP A 1 91 ? 42.170 83.943 26.441 1.00 13.51 90 ASP A N 1
ATOM 621 C CA . ASP A 1 91 ? 42.188 83.297 27.750 1.00 13.57 90 ASP A CA 1
ATOM 622 C C . ASP A 1 91 ? 42.057 81.756 27.657 1.00 14.03 90 ASP A C 1
ATOM 623 O O . ASP A 1 91 ? 40.992 81.256 27.286 1.00 14.19 90 ASP A O 1
ATOM 628 N N . SER A 1 92 ? 43.124 81.065 28.006 1.00 12.70 91 SER A N 1
ATOM 629 C CA . SER A 1 92 ? 43.162 79.634 28.031 1.00 13.64 91 SER A CA 1
ATOM 630 C C . SER A 1 92 ? 42.986 79.069 29.436 1.00 14.50 91 SER A C 1
ATOM 631 O O . SER A 1 92 ? 43.054 77.873 29.626 1.00 14.72 91 SER A O 1
ATOM 634 N N . SER A 1 93 ? 42.796 79.928 30.420 1.00 14.56 92 SER A N 1
ATOM 635 C CA . SER A 1 93 ? 42.346 79.468 31.754 1.00 14.13 92 SER A CA 1
ATOM 636 C C . SER A 1 93 ? 41.032 78.669 31.665 1.00 13.80 92 SER A C 1
ATOM 637 O O . SER A 1 93 ? 40.216 78.859 30.742 1.00 13.12 92 SER A O 1
ATOM 640 N N . THR A 1 94 ? 40.787 77.864 32.687 1.00 13.21 93 THR A N 1
ATOM 641 C CA . THR A 1 94 ? 39.515 77.182 32.825 1.00 13.72 93 THR A CA 1
ATOM 642 C C . THR A 1 94 ? 38.723 77.987 33.868 1.00 13.02 93 THR A C 1
ATOM 643 O O . THR A 1 94 ? 39.068 78.021 35.001 1.00 13.70 93 THR A O 1
ATOM 647 N N . ILE A 1 95 ? 37.736 78.727 33.398 1.00 13.95 94 ILE A N 1
ATOM 648 C CA . ILE A 1 95 ? 36.906 79.578 34.237 1.00 14.21 94 ILE A CA 1
ATOM 649 C C . ILE A 1 95 ? 35.407 79.452 33.873 1.00 13.41 94 ILE A C 1
ATOM 650 O O . ILE A 1 95 ? 35.090 78.908 32.884 1.00 13.95 94 ILE A O 1
ATOM 655 N N . SER A 1 96 ? 34.528 80.014 34.685 1.00 13.02 95 SER A N 1
ATOM 656 C CA . SER A 1 96 ? 33.116 79.912 34.425 1.00 14.64 95 SER A CA 1
ATOM 657 C C . SER A 1 96 ? 32.690 80.612 33.127 1.00 15.08 95 SER A C 1
ATOM 658 O O . SER A 1 96 ? 33.273 81.541 32.708 1.00 14.01 95 SER A O 1
ATOM 661 N N . VAL A 1 97 ? 31.618 80.129 32.556 1.00 15.09 96 VAL A N 1
ATOM 662 C CA . VAL A 1 97 ? 31.065 80.694 31.351 1.00 16.34 96 VAL A CA 1
ATOM 663 C C . VAL A 1 97 ? 30.716 82.154 31.645 1.00 15.65 96 VAL A C 1
ATOM 664 O O . VAL A 1 97 ? 30.980 82.998 30.872 1.00 14.06 96 VAL A O 1
ATOM 668 N N . THR A 1 98 ? 30.098 82.393 32.788 1.00 15.35 97 THR A N 1
ATOM 669 C CA . THR A 1 98 ? 29.807 83.796 33.159 1.00 17.00 97 THR A CA 1
ATOM 670 C C . THR A 1 98 ? 31.023 84.692 33.184 1.00 15.41 97 THR A C 1
ATOM 671 O O . THR A 1 98 ? 31.014 85.790 32.592 1.00 15.46 97 THR A O 1
ATOM 675 N N . ASP A 1 99 ? 32.078 84.252 33.888 1.00 15.05 98 ASP A N 1
ATOM 676 C CA . ASP A 1 99 ? 33.314 85.058 33.929 1.00 14.83 98 ASP A CA 1
ATOM 677 C C . ASP A 1 99 ? 33.949 85.185 32.553 1.00 14.44 98 ASP A C 1
ATOM 678 O O . ASP A 1 99 ? 34.361 86.248 32.198 1.00 14.12 98 ASP A O 1
ATOM 683 N N . ALA A 1 100 ? 33.950 84.111 31.766 1.00 12.56 99 ALA A N 1
ATOM 684 C CA . ALA A 1 100 ? 34.442 84.218 30.413 1.00 14.58 99 ALA A CA 1
ATOM 685 C C . ALA A 1 100 ? 33.772 85.296 29.610 1.00 14.61 99 ALA A C 1
ATOM 686 O O . ALA A 1 100 ? 34.426 86.085 28.921 1.00 14.30 99 ALA A O 1
ATOM 688 N N . ARG A 1 101 ? 32.458 85.281 29.623 1.00 16.15 100 ARG A N 1
ATOM 689 C CA . ARG A 1 101 ? 31.667 86.315 28.867 1.00 16.88 100 ARG A CA 1
ATOM 690 C C . ARG A 1 101 ? 31.842 87.734 29.360 1.00 15.95 100 ARG A C 1
ATOM 691 O O . ARG A 1 101 ? 31.921 88.685 28.562 1.00 14.53 100 ARG A O 1
ATOM 699 N N . GLU A 1 102 ? 32.068 87.868 30.642 1.00 16.56 101 GLU A N 1
ATOM 700 C CA . GLU A 1 102 ? 32.318 89.168 31.204 1.00 17.25 101 GLU A CA 1
ATOM 701 C C . GLU A 1 102 ? 33.662 89.693 30.793 1.00 16.46 101 GLU A C 1
ATOM 702 O O . GLU A 1 102 ? 33.749 90.894 30.430 1.00 15.15 101 GLU A O 1
ATOM 708 N N . VAL A 1 103 ? 34.723 88.872 30.859 1.00 15.50 102 VAL A N 1
ATOM 709 C CA . VAL A 1 103 ? 36.041 89.350 30.478 1.00 15.07 102 VAL A CA 1
ATOM 710 C C . VAL A 1 103 ? 36.161 89.554 28.970 1.00 14.71 102 VAL A C 1
ATOM 711 O O . VAL A 1 103 ? 36.890 90.443 28.541 1.00 13.72 102 VAL A O 1
ATOM 715 N N . HIS A 1 104 ? 35.406 88.778 28.168 1.00 13.38 103 HIS A N 1
ATOM 716 C CA . HIS A 1 104 ? 35.326 89.009 26.735 1.00 13.15 103 HIS A CA 1
ATOM 717 C C . HIS A 1 104 ? 34.757 90.421 26.447 1.00 13.27 103 HIS A C 1
ATOM 718 O O . HIS A 1 104 ? 35.301 91.181 25.640 1.00 13.25 103 HIS A O 1
ATOM 725 N N . ALA A 1 105 ? 33.627 90.743 27.059 1.00 14.96 104 ALA A N 1
ATOM 726 C CA . ALA A 1 105 ? 32.975 92.011 26.799 1.00 15.14 104 ALA A CA 1
ATOM 727 C C . ALA A 1 105 ? 33.865 93.148 27.303 1.00 14.76 104 ALA A C 1
ATOM 728 O O . ALA A 1 105 ? 33.948 94.178 26.661 1.00 14.30 104 ALA A O 1
ATOM 730 N N . LEU A 1 106 ? 34.546 92.957 28.424 1.00 15.04 105 LEU A N 1
ATOM 731 C CA . LEU A 1 106 ? 35.507 93.956 28.879 1.00 17.06 105 LEU A CA 1
ATOM 732 C C . LEU A 1 106 ? 36.613 94.238 27.859 1.00 17.26 105 LEU A C 1
ATOM 733 O O . LEU A 1 106 ? 36.895 95.364 27.512 1.00 16.45 105 LEU A O 1
ATOM 738 N N . ALA A 1 107 ? 37.216 93.176 27.329 1.00 16.17 106 ALA A N 1
ATOM 739 C CA . ALA A 1 107 ? 38.291 93.324 26.407 1.00 15.59 106 ALA A CA 1
ATOM 740 C C . ALA A 1 107 ? 37.816 93.982 25.126 1.00 15.18 106 ALA A C 1
ATOM 741 O O . ALA A 1 107 ? 38.479 94.948 24.663 1.00 15.39 106 ALA A O 1
ATOM 743 N N . GLU A 1 108 ? 36.689 93.527 24.587 1.00 15.08 107 GLU A N 1
ATOM 744 C CA . GLU A 1 108 ? 36.129 94.114 23.378 1.00 18.11 107 GLU A CA 1
ATOM 745 C C . GLU A 1 108 ? 35.801 95.580 23.647 1.00 17.57 107 GLU A C 1
ATOM 746 O O . GLU A 1 108 ? 35.840 96.411 22.740 1.00 16.99 107 GLU A O 1
ATOM 752 N N A SER A 1 109 ? 35.264 96.007 24.783 0.50 16.79 108 SER A N 1
ATOM 753 N N B SER A 1 109 ? 35.286 95.991 24.805 0.50 15.77 108 SER A N 1
ATOM 754 C CA A SER A 1 109 ? 34.943 97.418 24.960 0.50 19.02 108 SER A CA 1
ATOM 755 C CA B SER A 1 109 ? 35.005 97.399 25.091 0.50 17.23 108 SER A CA 1
ATOM 756 C C A SER A 1 109 ? 36.192 98.310 24.959 0.50 18.95 108 SER A C 1
ATOM 757 C C B SER A 1 109 ? 36.205 98.297 24.942 0.50 17.93 108 SER A C 1
ATOM 758 O O A SER A 1 109 ? 36.062 99.515 24.765 0.50 17.15 108 SER A O 1
ATOM 759 O O B SER A 1 109 ? 36.060 99.486 24.676 0.50 16.30 108 SER A O 1
ATOM 764 N N . HIS A 1 110 ? 37.395 97.733 25.157 1.00 18.36 109 HIS A N 1
ATOM 765 C CA . HIS A 1 110 ? 38.662 98.447 24.926 1.00 19.99 109 HIS A CA 1
ATOM 766 C C . HIS A 1 110 ? 39.201 98.329 23.561 1.00 23.28 109 HIS A C 1
ATOM 767 O O . HIS A 1 110 ? 40.350 98.708 23.347 1.00 28.50 109 HIS A O 1
ATOM 774 N N . GLY A 1 111 ? 38.416 97.846 22.616 1.00 20.16 110 GLY A N 1
ATOM 775 C CA . GLY A 1 111 ? 38.906 97.773 21.241 1.00 22.53 110 GLY A CA 1
ATOM 776 C C . GLY A 1 111 ? 39.849 96.601 20.997 1.00 20.76 110 GLY A C 1
ATOM 777 O O . GLY A 1 111 ? 40.519 96.523 19.973 1.00 20.95 110 GLY A O 1
ATOM 778 N N . MET A 1 112 ? 39.833 95.625 21.900 1.00 17.52 111 MET A N 1
ATOM 779 C CA . MET A 1 112 ? 40.605 94.380 21.698 1.00 16.05 111 MET A CA 1
ATOM 780 C C . MET A 1 112 ? 39.720 93.302 21.067 1.00 15.89 111 MET A C 1
ATOM 781 O O . MET A 1 112 ? 38.485 93.450 20.997 1.00 15.74 111 MET A O 1
ATOM 786 N N . LEU A 1 113 ? 40.373 92.247 20.574 1.00 14.37 112 LEU A N 1
ATOM 787 C CA . LEU A 1 113 ? 39.703 91.066 20.038 1.00 15.54 112 LEU A CA 1
ATOM 788 C C . LEU A 1 113 ? 39.931 89.993 21.077 1.00 15.33 112 LEU A C 1
ATOM 789 O O . LEU A 1 113 ? 41.018 89.966 21.646 1.00 17.29 112 LEU A O 1
ATOM 794 N N . GLN A 1 114 ? 38.926 89.211 21.428 1.00 14.12 113 GLN A N 1
ATOM 795 C CA . GLN A 1 114 ? 39.127 88.265 22.533 1.00 12.67 113 GLN A CA 1
ATOM 796 C C . GLN A 1 114 ? 38.480 86.917 22.292 1.00 12.84 113 GLN A C 1
ATOM 797 O O . GLN A 1 114 ? 37.365 86.836 21.810 1.00 14.03 113 GLN A O 1
ATOM 803 N N . LEU A 1 115 ? 39.191 85.850 22.654 1.00 12.79 114 LEU A N 1
ATOM 804 C CA . LEU A 1 115 ? 38.711 84.506 22.646 1.00 11.86 114 LEU A CA 1
ATOM 805 C C . LEU A 1 115 ? 38.859 83.833 24.043 1.00 12.39 114 LEU A C 1
ATOM 806 O O . LEU A 1 115 ? 39.806 84.090 24.748 1.00 11.75 114 LEU A O 1
ATOM 811 N N . ASP A 1 116 ? 37.913 82.985 24.403 1.00 12.96 115 ASP A N 1
ATOM 812 C CA . ASP A 1 116 ? 38.137 81.931 25.368 1.00 11.78 115 ASP A CA 1
ATOM 813 C C . ASP A 1 116 ? 38.592 80.676 24.666 1.00 12.26 115 ASP A C 1
ATOM 814 O O . ASP A 1 116 ? 38.016 80.290 23.662 1.00 12.23 115 ASP A O 1
ATOM 819 N N . ALA A 1 117 ? 39.675 80.085 25.158 1.00 12.09 116 ALA A N 1
ATOM 820 C CA . ALA A 1 117 ? 40.342 78.947 24.496 1.00 12.91 116 ALA A CA 1
ATOM 821 C C . ALA A 1 117 ? 40.868 78.027 25.550 1.00 11.38 116 ALA A C 1
ATOM 822 O O . ALA A 1 117 ? 42.048 77.697 25.601 1.00 12.01 116 ALA A O 1
ATOM 824 N N . PRO A 1 118 ? 39.985 77.579 26.428 1.00 12.56 117 PRO A N 1
ATOM 825 C CA . PRO A 1 118 ? 40.484 76.622 27.453 1.00 12.49 117 PRO A CA 1
ATOM 826 C C . PRO A 1 118 ? 40.936 75.298 26.821 1.00 13.18 117 PRO A C 1
ATOM 827 O O . PRO A 1 118 ? 40.501 74.988 25.688 1.00 13.05 117 PRO A O 1
ATOM 831 N N . VAL A 1 119 ? 41.759 74.549 27.551 1.00 14.15 118 VAL A N 1
ATOM 832 C CA . VAL A 1 119 ? 42.384 73.352 27.026 1.00 16.12 118 VAL A CA 1
ATOM 833 C C . VAL A 1 119 ? 42.170 72.095 27.801 1.00 17.03 118 VAL A C 1
ATOM 834 O O . VAL A 1 119 ? 41.915 72.107 29.023 1.00 15.41 118 VAL A O 1
ATOM 838 N N A SER A 1 120 ? 42.303 70.985 27.070 0.50 17.23 119 SER A N 1
ATOM 839 N N B SER A 1 120 ? 42.296 70.970 27.107 0.50 17.37 119 SER A N 1
ATOM 840 C CA A SER A 1 120 ? 42.430 69.630 27.637 0.50 18.93 119 SER A CA 1
ATOM 841 C CA B SER A 1 120 ? 42.475 69.677 27.788 0.50 19.02 119 SER A CA 1
ATOM 842 C C A SER A 1 120 ? 43.755 69.011 27.218 0.50 19.12 119 SER A C 1
ATOM 843 C C B SER A 1 120 ? 43.724 69.007 27.247 0.50 19.22 119 SER A C 1
ATOM 844 O O A SER A 1 120 ? 44.203 69.248 26.087 0.50 18.23 119 SER A O 1
ATOM 845 O O B SER A 1 120 ? 44.091 69.215 26.082 0.50 18.28 119 SER A O 1
ATOM 850 N N . GLY A 1 121 ? 44.359 68.207 28.100 1.00 18.46 120 GLY A N 1
ATOM 851 C CA . GLY A 1 121 ? 45.553 67.437 27.794 1.00 18.25 120 GLY A CA 1
ATOM 852 C C . GLY A 1 121 ? 46.652 67.488 28.856 1.00 19.42 120 GLY A C 1
ATOM 853 O O . GLY A 1 121 ? 47.655 66.784 28.739 1.00 24.15 120 GLY A O 1
ATOM 854 N N . GLY A 1 122 ? 46.519 68.313 29.876 1.00 18.55 121 GLY A N 1
ATOM 855 C CA . GLY A 1 122 ? 47.518 68.329 30.945 1.00 17.70 121 GLY A CA 1
ATOM 856 C C . GLY A 1 122 ? 48.893 68.842 30.568 1.00 17.69 121 GLY A C 1
ATOM 857 O O . GLY A 1 122 ? 49.141 69.327 29.440 1.00 17.02 121 GLY A O 1
ATOM 858 N N . VAL A 1 123 ? 49.774 68.772 31.545 1.00 16.85 122 VAL A N 1
ATOM 859 C CA . VAL A 1 123 ? 51.174 69.151 31.378 1.00 19.34 122 VAL A CA 1
ATOM 860 C C . VAL A 1 123 ? 51.874 68.337 30.253 1.00 21.08 122 VAL A C 1
ATOM 861 O O . VAL A 1 123 ? 52.644 68.881 29.483 1.00 19.64 122 VAL A O 1
ATOM 865 N N . LYS A 1 124 ? 51.528 67.061 30.128 1.00 24.09 123 LYS A N 1
ATOM 866 C CA . LYS A 1 124 ? 52.168 66.205 29.115 1.00 25.94 123 LYS A CA 1
ATOM 867 C C . LYS A 1 124 ? 51.713 66.710 27.769 1.00 22.16 123 LYS A C 1
ATOM 868 O O . LYS A 1 124 ? 52.520 66.824 26.885 1.00 22.22 123 LYS A O 1
ATOM 874 N N . GLY A 1 125 ? 50.422 67.018 27.629 1.00 19.93 124 GLY A N 1
ATOM 875 C CA . GLY A 1 125 ? 49.938 67.575 26.386 1.00 21.97 124 GLY A CA 1
ATOM 876 C C . GLY A 1 125 ? 50.534 68.952 26.085 1.00 19.10 124 GLY A C 1
ATOM 877 O O . GLY A 1 125 ? 50.796 69.311 24.906 1.00 19.87 124 GLY A O 1
ATOM 878 N N . ALA A 1 126 ? 50.692 69.731 27.138 1.00 17.64 125 ALA A N 1
ATOM 879 C CA . ALA A 1 126 ? 51.220 71.074 26.993 1.00 17.21 125 ALA A CA 1
ATOM 880 C C . ALA A 1 126 ? 52.637 70.992 26.457 1.00 17.81 125 ALA A C 1
ATOM 881 O O . ALA A 1 126 ? 53.015 71.667 25.475 1.00 16.97 125 ALA A O 1
ATOM 883 N N . ALA A 1 127 ? 53.453 70.152 27.083 1.00 17.13 126 ALA A N 1
ATOM 884 C CA . ALA A 1 127 ? 54.845 69.996 26.665 1.00 18.06 126 ALA A CA 1
ATOM 885 C C . ALA A 1 127 ? 54.972 69.405 25.243 1.00 17.89 126 ALA A C 1
ATOM 886 O O . ALA A 1 127 ? 55.767 69.892 24.396 1.00 20.10 126 ALA A O 1
ATOM 888 N N . ALA A 1 128 ? 54.124 68.451 24.945 1.00 17.77 127 ALA A N 1
ATOM 889 C CA . ALA A 1 128 ? 54.167 67.769 23.660 1.00 18.61 127 ALA A CA 1
ATOM 890 C C . ALA A 1 128 ? 53.490 68.572 22.539 1.00 20.12 127 ALA A C 1
ATOM 891 O O . ALA A 1 128 ? 53.467 68.113 21.405 1.00 19.96 127 ALA A O 1
ATOM 893 N N . ALA A 1 129 ? 52.832 69.687 22.891 1.00 18.07 128 ALA A N 1
ATOM 894 C CA . ALA A 1 129 ? 52.076 70.546 21.953 1.00 17.15 128 ALA A CA 1
ATOM 895 C C . ALA A 1 129 ? 50.910 69.812 21.291 1.00 16.57 128 ALA A C 1
ATOM 896 O O . ALA A 1 129 ? 50.665 69.982 20.061 1.00 14.65 128 ALA A O 1
ATOM 898 N N . THR A 1 130 ? 50.210 68.992 22.100 1.00 16.29 129 THR A N 1
ATOM 899 C CA . THR A 1 130 ? 49.020 68.245 21.667 1.00 17.85 129 THR A CA 1
ATOM 900 C C . THR A 1 130 ? 47.750 68.656 22.351 1.00 16.86 129 THR A C 1
ATOM 901 O O . THR A 1 130 ? 46.767 68.010 22.201 1.00 16.38 129 THR A O 1
ATOM 905 N N . LEU A 1 131 ? 47.716 69.841 22.937 1.00 15.94 130 LEU A N 1
ATOM 906 C CA . LEU A 1 131 ? 46.535 70.273 23.635 1.00 15.03 130 LEU A CA 1
ATOM 907 C C . LEU A 1 131 ? 45.365 70.413 22.683 1.00 14.12 130 LEU A C 1
ATOM 908 O O . LEU A 1 131 ? 45.526 70.770 21.498 1.00 14.46 130 LEU A O 1
ATOM 913 N N . ALA A 1 132 ? 44.175 70.165 23.211 1.00 16.30 131 ALA A N 1
ATOM 914 C CA . ALA A 1 132 ? 42.898 70.427 22.513 1.00 16.00 131 ALA A CA 1
ATOM 915 C C . ALA A 1 132 ? 42.409 71.772 23.081 1.00 16.36 131 ALA A C 1
ATOM 916 O O . ALA A 1 132 ? 42.098 71.882 24.288 1.00 16.25 131 ALA A O 1
ATOM 918 N N . PHE A 1 133 ? 42.308 72.763 22.198 1.00 14.84 132 PHE A N 1
ATOM 919 C CA . PHE A 1 133 ? 41.697 74.051 22.479 1.00 14.84 132 PHE A CA 1
ATOM 920 C C . PHE A 1 133 ? 40.250 74.069 22.048 1.00 15.68 132 PHE A C 1
ATOM 921 O O . PHE A 1 133 ? 39.965 73.779 20.896 1.00 17.00 132 PHE A O 1
ATOM 929 N N . MET A 1 134 ? 39.366 74.415 22.973 1.00 15.39 133 MET A N 1
ATOM 930 C CA . MET A 1 134 ? 37.930 74.603 22.747 1.00 15.90 133 MET A CA 1
ATOM 931 C C . MET A 1 134 ? 37.663 76.087 22.801 1.00 14.90 133 MET A C 1
ATOM 932 O O . MET A 1 134 ? 37.827 76.720 23.830 1.00 13.27 133 MET A O 1
ATOM 937 N N . VAL A 1 135 ? 37.316 76.655 21.657 1.00 13.81 134 VAL A N 1
ATOM 938 C CA . VAL A 1 135 ? 37.303 78.114 21.433 1.00 13.94 134 VAL A CA 1
ATOM 939 C C . VAL A 1 135 ? 35.953 78.730 21.297 1.00 13.84 134 VAL A C 1
ATOM 940 O O . VAL A 1 135 ? 35.102 78.342 20.440 1.00 13.88 134 VAL A O 1
ATOM 944 N N . GLY A 1 136 ? 35.733 79.778 22.084 1.00 12.15 135 GLY A N 1
ATOM 945 C CA . GLY A 1 136 ? 34.590 80.658 21.878 1.00 13.20 135 GLY A CA 1
ATOM 946 C C . GLY A 1 136 ? 34.974 82.040 21.425 1.00 14.25 135 GLY A C 1
ATOM 947 O O . GLY A 1 136 ? 36.035 82.609 21.881 1.00 14.71 135 GLY A O 1
ATOM 948 N N . GLY A 1 137 ? 34.182 82.558 20.506 1.00 14.37 136 GLY A N 1
ATOM 949 C CA . GLY A 1 137 ? 34.386 83.874 19.965 1.00 15.68 136 GLY A CA 1
ATOM 950 C C . GLY A 1 137 ? 34.103 83.909 18.469 1.00 16.84 136 GLY A C 1
ATOM 951 O O . GLY A 1 137 ? 33.434 83.016 17.928 1.00 14.95 136 GLY A O 1
ATOM 952 N N . ASP A 1 138 ? 34.523 84.993 17.834 1.00 17.57 137 ASP A N 1
ATOM 953 C CA . ASP A 1 138 ? 34.202 85.206 16.428 1.00 18.20 137 ASP A CA 1
ATOM 954 C C . ASP A 1 138 ? 35.123 84.342 15.588 1.00 17.19 137 ASP A C 1
ATOM 955 O O . ASP A 1 138 ? 36.337 84.205 15.840 1.00 13.60 137 ASP A O 1
ATOM 960 N N . GLU A 1 139 ? 34.556 83.809 14.511 1.00 18.15 138 GLU A N 1
ATOM 961 C CA . GLU A 1 139 ? 35.307 82.979 13.581 1.00 21.33 138 GLU A CA 1
ATOM 962 C C . GLU A 1 139 ? 36.520 83.727 13.025 1.00 19.49 138 GLU A C 1
ATOM 963 O O . GLU A 1 139 ? 37.619 83.175 12.969 1.00 20.60 138 GLU A O 1
ATOM 969 N N . SER A 1 140 ? 36.324 84.979 12.615 1.00 19.14 139 SER A N 1
ATOM 970 C CA . SER A 1 140 ? 37.424 85.767 12.071 1.00 19.53 139 SER A CA 1
ATOM 971 C C . SER A 1 140 ? 38.550 85.978 13.103 1.00 18.32 139 SER A C 1
ATOM 972 O O . SER A 1 140 ? 39.738 85.997 12.782 1.00 15.38 139 SER A O 1
ATOM 975 N N . THR A 1 141 ? 38.195 86.104 14.368 1.00 18.20 140 THR A N 1
ATOM 976 C CA . THR A 1 141 ? 39.229 86.268 15.426 1.00 18.16 140 THR A CA 1
ATOM 977 C C . THR A 1 141 ? 39.987 84.967 15.610 1.00 15.90 140 THR A C 1
ATOM 978 O O . THR A 1 141 ? 41.234 84.943 15.736 1.00 14.75 140 THR A O 1
ATOM 982 N N . LEU A 1 142 ? 39.242 83.868 15.585 1.00 16.08 141 LEU A N 1
ATOM 983 C CA . LEU A 1 142 ? 39.915 82.505 15.688 1.00 15.99 141 LEU A CA 1
ATOM 984 C C . LEU A 1 142 ? 40.903 82.306 14.498 1.00 17.02 141 LEU A C 1
ATOM 985 O O . LEU A 1 142 ? 42.040 81.840 14.660 1.00 14.13 141 LEU A O 1
ATOM 990 N N . ARG A 1 143 ? 40.462 82.693 13.289 1.00 19.20 142 ARG A N 1
ATOM 991 C CA . ARG A 1 143 ? 41.376 82.612 12.115 1.00 19.50 142 ARG A CA 1
ATOM 992 C C . ARG A 1 143 ? 42.690 83.361 12.356 1.00 17.17 142 ARG A C 1
ATOM 993 O O . ARG A 1 143 ? 43.784 82.822 12.099 1.00 18.68 142 ARG A O 1
ATOM 1001 N N . ARG A 1 144 ? 42.591 84.580 12.875 1.00 17.08 143 ARG A N 1
ATOM 1002 C CA . ARG A 1 144 ? 43.766 85.393 13.225 1.00 17.69 143 ARG A CA 1
ATOM 1003 C C . ARG A 1 144 ? 44.628 84.737 14.264 1.00 17.55 143 ARG A C 1
ATOM 1004 O O . ARG A 1 144 ? 45.850 84.813 14.201 1.00 16.70 143 ARG A O 1
ATOM 1012 N N . ALA A 1 145 ? 43.994 84.094 15.250 1.00 17.44 144 ALA A N 1
ATOM 1013 C CA . ALA A 1 145 ? 44.690 83.404 16.334 1.00 16.19 144 ALA A CA 1
ATOM 1014 C C . ALA A 1 145 ? 45.318 82.100 15.943 1.00 16.90 144 ALA A C 1
ATOM 1015 O O . ALA A 1 145 ? 46.217 81.595 16.628 1.00 14.15 144 ALA A O 1
ATOM 1017 N N . ARG A 1 146 ? 44.836 81.504 14.859 1.00 16.54 145 ARG A N 1
ATOM 1018 C CA . ARG A 1 146 ? 45.210 80.096 14.567 1.00 19.54 145 ARG A CA 1
ATOM 1019 C C . ARG A 1 146 ? 46.698 79.817 14.535 1.00 20.34 145 ARG A C 1
ATOM 1020 O O . ARG A 1 146 ? 47.174 78.869 15.134 1.00 18.57 145 ARG A O 1
ATOM 1028 N N . PRO A 1 147 ? 47.489 80.676 13.879 1.00 20.65 146 PRO A N 1
ATOM 1029 C CA . PRO A 1 147 ? 48.940 80.481 13.879 1.00 21.23 146 PRO A CA 1
ATOM 1030 C C . PRO A 1 147 ? 49.639 80.580 15.213 1.00 20.68 146 PRO A C 1
ATOM 1031 O O . PRO A 1 147 ? 50.697 79.994 15.376 1.00 21.51 146 PRO A O 1
ATOM 1035 N N . VAL A 1 148 ? 49.043 81.261 16.195 1.00 18.15 147 VAL A N 1
ATOM 1036 C CA . VAL A 1 148 ? 49.574 81.254 17.504 1.00 16.70 147 VAL A CA 1
ATOM 1037 C C . VAL A 1 148 ? 49.176 79.977 18.251 1.00 15.31 147 VAL A C 1
ATOM 1038 O O . VAL A 1 148 ? 49.923 79.493 19.063 1.00 15.77 147 VAL A O 1
ATOM 1042 N N . LEU A 1 149 ? 47.949 79.524 18.078 1.00 14.35 148 LEU A N 1
ATOM 1043 C CA . LEU A 1 149 ? 47.496 78.347 18.771 1.00 14.94 148 LEU A CA 1
ATOM 1044 C C . LEU A 1 149 ? 48.149 77.049 18.227 1.00 15.41 148 LEU A C 1
ATOM 1045 O O . LEU A 1 149 ? 48.472 76.105 18.978 1.00 16.69 148 LEU A O 1
ATOM 1050 N N . GLU A 1 150 ? 48.292 76.997 16.918 1.00 14.96 149 GLU A N 1
ATOM 1051 C CA . GLU A 1 150 ? 48.819 75.803 16.268 1.00 17.15 149 GLU A CA 1
ATOM 1052 C C . GLU A 1 150 ? 50.071 75.225 16.917 1.00 16.12 149 GLU A C 1
ATOM 1053 O O . GLU A 1 150 ? 50.093 74.061 17.174 1.00 16.00 149 GLU A O 1
ATOM 1059 N N . PRO A 1 151 ? 51.115 76.038 17.231 1.00 16.45 150 PRO A N 1
ATOM 1060 C CA . PRO A 1 151 ? 52.279 75.377 17.836 1.00 17.11 150 PRO A CA 1
ATOM 1061 C C . PRO A 1 151 ? 52.088 74.857 19.254 1.00 17.03 150 PRO A C 1
ATOM 1062 O O . PRO A 1 151 ? 52.992 74.135 19.771 1.00 16.23 150 PRO A O 1
ATOM 1066 N N . MET A 1 152 ? 50.994 75.223 19.891 1.00 15.36 151 MET A N 1
ATOM 1067 C CA . MET A 1 152 ? 50.653 74.612 21.185 1.00 15.88 151 MET A CA 1
ATOM 1068 C C . MET A 1 152 ? 49.705 73.405 21.094 1.00 16.23 151 MET A C 1
ATOM 1069 O O . MET A 1 152 ? 49.523 72.717 22.100 1.00 16.84 151 MET A O 1
ATOM 1074 N N . ALA A 1 153 ? 49.077 73.181 19.938 1.00 14.59 152 ALA A N 1
ATOM 1075 C CA . ALA A 1 153 ? 47.856 72.408 19.812 1.00 13.77 152 ALA A CA 1
ATOM 1076 C C . ALA A 1 153 ? 47.939 71.124 18.957 1.00 16.46 152 ALA A C 1
ATOM 1077 O O . ALA A 1 153 ? 48.538 71.118 17.893 1.00 15.12 152 ALA A O 1
ATOM 1079 N N . GLY A 1 154 ? 47.213 70.099 19.381 1.00 16.86 153 GLY A N 1
ATOM 1080 C CA . GLY A 1 154 ? 46.850 68.933 18.555 1.00 17.50 153 GLY A CA 1
ATOM 1081 C C . GLY A 1 154 ? 45.476 69.114 17.971 1.00 19.50 153 GLY A C 1
ATOM 1082 O O . GLY A 1 154 ? 45.196 68.578 16.928 1.00 19.28 153 GLY A O 1
ATOM 1083 N N . LYS A 1 155 ? 44.620 69.929 18.568 1.00 18.07 154 LYS A N 1
ATOM 1084 C CA . LYS A 1 155 ? 43.251 70.107 18.068 1.00 19.34 154 LYS A CA 1
ATOM 1085 C C . LYS A 1 155 ? 42.786 71.522 18.425 1.00 18.07 154 LYS A C 1
ATOM 1086 O O . LYS A 1 155 ? 43.157 72.044 19.491 1.00 14.91 154 LYS A O 1
ATOM 1092 N N . ILE A 1 156 ? 42.058 72.154 17.519 1.00 16.53 155 ILE A N 1
ATOM 1093 C CA . ILE A 1 156 ? 41.493 73.498 17.763 1.00 16.92 155 ILE A CA 1
ATOM 1094 C C . ILE A 1 156 ? 40.055 73.421 17.279 1.00 17.86 155 ILE A C 1
ATOM 1095 O O . ILE A 1 156 ? 39.836 73.190 16.094 1.00 17.48 155 ILE A O 1
ATOM 1100 N N . ILE A 1 157 ? 39.082 73.614 18.168 1.00 17.82 156 ILE A N 1
ATOM 1101 C CA . ILE A 1 157 ? 37.675 73.483 17.825 1.00 19.27 156 ILE A CA 1
ATOM 1102 C C . ILE A 1 157 ? 36.937 74.770 18.165 1.00 16.24 156 ILE A C 1
ATOM 1103 O O . ILE A 1 157 ? 36.964 75.251 19.333 1.00 15.15 156 ILE A O 1
ATOM 1108 N N . HIS A 1 158 ? 36.237 75.303 17.165 1.00 15.36 157 HIS A N 1
ATOM 1109 C CA . HIS A 1 158 ? 35.395 76.455 17.352 1.00 16.45 157 HIS A CA 1
ATOM 1110 C C . HIS A 1 158 ? 34.048 75.998 17.906 1.00 16.41 157 HIS A C 1
ATOM 1111 O O . HIS A 1 158 ? 33.367 75.237 17.271 1.00 15.41 157 HIS A O 1
ATOM 1118 N N . CYS A 1 159 ? 33.701 76.435 19.124 1.00 15.87 158 CYS A N 1
ATOM 1119 C CA . CYS A 1 159 ? 32.552 75.956 19.826 1.00 16.78 158 CYS A CA 1
ATOM 1120 C C . CYS A 1 159 ? 31.364 76.836 19.702 1.00 17.62 158 CYS A C 1
ATOM 1121 O O . CYS A 1 159 ? 30.267 76.417 20.000 1.00 17.68 158 CYS A O 1
ATOM 1124 N N . GLY A 1 160 ? 31.562 78.090 19.298 1.00 18.34 159 GLY A N 1
ATOM 1125 C CA . GLY A 1 160 ? 30.506 79.062 19.199 1.00 17.82 159 GLY A CA 1
ATOM 1126 C C . GLY A 1 160 ? 30.999 80.435 19.620 1.00 16.26 159 GLY A C 1
ATOM 1127 O O . GLY A 1 160 ? 32.193 80.717 19.620 1.00 16.20 159 GLY A O 1
ATOM 1128 N N . ALA A 1 161 ? 30.048 81.245 20.046 1.00 17.24 160 ALA A N 1
ATOM 1129 C CA . ALA A 1 161 ? 30.318 82.655 20.437 1.00 16.59 160 ALA A CA 1
ATOM 1130 C C . ALA A 1 161 ? 31.043 82.646 21.846 1.00 14.75 160 ALA A C 1
ATOM 1131 O O . ALA A 1 161 ? 31.147 81.568 22.480 1.00 13.08 160 ALA A O 1
ATOM 1133 N N . ALA A 1 162 ? 31.465 83.815 22.305 1.00 14.73 161 ALA A N 1
ATOM 1134 C CA . ALA A 1 162 ? 32.257 83.965 23.526 1.00 15.44 161 ALA A CA 1
ATOM 1135 C C . ALA A 1 162 ? 31.569 83.203 24.648 1.00 15.00 161 ALA A C 1
ATOM 1136 O O . ALA A 1 162 ? 30.354 83.260 24.833 1.00 15.16 161 ALA A O 1
ATOM 1138 N N . GLY A 1 163 ? 32.364 82.439 25.329 1.00 14.54 162 GLY A N 1
ATOM 1139 C CA . GLY A 1 163 ? 31.952 81.566 26.421 1.00 13.45 162 GLY A CA 1
ATOM 1140 C C . GLY A 1 163 ? 31.685 80.106 26.011 1.00 14.45 162 GLY A C 1
ATOM 1141 O O . GLY A 1 163 ? 31.667 79.205 26.859 1.00 14.01 162 GLY A O 1
ATOM 1142 N N . ALA A 1 164 ? 31.546 79.824 24.716 1.00 14.23 163 ALA A N 1
ATOM 1143 C CA . ALA A 1 164 ? 31.223 78.471 24.242 1.00 13.57 163 ALA A CA 1
ATOM 1144 C C . ALA A 1 164 ? 32.361 77.456 24.461 1.00 13.63 163 ALA A C 1
ATOM 1145 O O . ALA A 1 164 ? 32.122 76.219 24.557 1.00 14.53 163 ALA A O 1
ATOM 1147 N N . GLY A 1 165 ? 33.608 77.923 24.451 1.00 12.91 164 GLY A N 1
ATOM 1148 C CA . GLY A 1 165 ? 34.710 77.033 24.722 1.00 12.42 164 GLY A CA 1
ATOM 1149 C C . GLY A 1 165 ? 34.656 76.528 26.142 1.00 13.42 164 GLY A C 1
ATOM 1150 O O . GLY A 1 165 ? 34.744 75.329 26.399 1.00 11.39 164 GLY A O 1
ATOM 1151 N N . GLN A 1 166 ? 34.549 77.473 27.080 1.00 14.03 165 GLN A N 1
ATOM 1152 C CA . GLN A 1 166 ? 34.367 77.080 28.498 1.00 13.65 165 GLN A CA 1
ATOM 1153 C C . GLN A 1 166 ? 33.131 76.148 28.676 1.00 14.43 165 GLN A C 1
ATOM 1154 O O . GLN A 1 166 ? 33.179 75.201 29.430 1.00 14.32 165 GLN A O 1
ATOM 1160 N N . ALA A 1 167 ? 32.026 76.467 28.002 1.00 13.24 166 ALA A N 1
ATOM 1161 C CA . ALA A 1 167 ? 30.822 75.667 28.180 1.00 14.60 166 ALA A CA 1
ATOM 1162 C C . ALA A 1 167 ? 31.033 74.253 27.661 1.00 14.79 166 ALA A C 1
ATOM 1163 O O . ALA A 1 167 ? 30.584 73.261 28.290 1.00 14.14 166 ALA A O 1
ATOM 1165 N N . ALA A 1 168 ? 31.684 74.153 26.514 1.00 14.07 167 ALA A N 1
ATOM 1166 C CA . ALA A 1 168 ? 31.922 72.833 25.918 1.00 13.99 167 ALA A CA 1
ATOM 1167 C C . ALA A 1 168 ? 32.831 71.991 26.838 1.00 14.90 167 ALA A C 1
ATOM 1168 O O . ALA A 1 168 ? 32.554 70.763 27.089 1.00 15.62 167 ALA A O 1
ATOM 1170 N N . LYS A 1 169 ? 33.910 72.603 27.314 1.00 13.81 168 LYS A N 1
ATOM 1171 C CA . LYS A 1 169 ? 34.814 71.855 28.185 1.00 15.49 168 LYS A CA 1
ATOM 1172 C C . LYS A 1 169 ? 34.101 71.449 29.492 1.00 15.70 168 LYS A C 1
ATOM 1173 O O . LYS A 1 169 ? 34.292 70.355 29.954 1.00 15.86 168 LYS A O 1
ATOM 1179 N N . VAL A 1 170 ? 33.335 72.347 30.093 1.00 15.95 169 VAL A N 1
ATOM 1180 C CA . VAL A 1 170 ? 32.650 72.013 31.366 1.00 17.34 169 VAL A CA 1
ATOM 1181 C C . VAL A 1 170 ? 31.603 70.875 31.181 1.00 16.04 169 VAL A C 1
ATOM 1182 O O . VAL A 1 170 ? 31.492 69.942 32.040 1.00 13.83 169 VAL A O 1
ATOM 1186 N N . CYS A 1 171 ? 30.902 70.903 30.052 1.00 14.67 170 CYS A N 1
ATOM 1187 C CA . CYS A 1 171 ? 29.916 69.876 29.750 1.00 16.02 170 CYS A CA 1
ATOM 1188 C C . CYS A 1 171 ? 30.571 68.521 29.509 1.00 15.14 170 CYS A C 1
ATOM 1189 O O . CYS A 1 171 ? 30.157 67.491 30.104 1.00 14.46 170 CYS A O 1
ATOM 1192 N N . ASN A 1 172 ? 31.614 68.473 28.666 1.00 14.44 171 ASN A N 1
ATOM 1193 C CA . ASN A 1 172 ? 32.350 67.228 28.458 1.00 13.82 171 ASN A CA 1
ATOM 1194 C C . ASN A 1 172 ? 32.904 66.686 29.757 1.00 14.18 171 ASN A C 1
ATOM 1195 O O . ASN A 1 172 ? 32.751 65.492 30.059 1.00 11.62 171 ASN A O 1
ATOM 1200 N N . ASN A 1 173 ? 33.493 67.557 30.583 1.00 12.74 172 ASN A N 1
ATOM 1201 C CA . ASN A 1 173 ? 34.106 67.036 31.777 1.00 15.38 172 ASN A CA 1
ATOM 1202 C C . ASN A 1 173 ? 33.121 66.564 32.852 1.00 14.71 172 ASN A C 1
ATOM 1203 O O . ASN A 1 173 ? 33.476 65.685 33.655 1.00 12.39 172 ASN A O 1
ATOM 1208 N N . MET A 1 174 ? 31.945 67.193 32.901 1.00 13.77 173 MET A N 1
ATOM 1209 C CA . MET A 1 174 ? 30.888 66.720 33.832 1.00 15.58 173 MET A CA 1
ATOM 1210 C C . MET A 1 174 ? 30.493 65.255 33.430 1.00 13.20 173 MET A C 1
ATOM 1211 O O . MET A 1 174 ? 30.366 64.396 34.285 1.00 14.21 173 MET A O 1
ATOM 1216 N N . VAL A 1 175 ? 30.319 65.011 32.136 1.00 12.43 174 VAL A N 1
ATOM 1217 C CA . VAL A 1 175 ? 29.993 63.687 31.614 1.00 12.96 174 VAL A CA 1
ATOM 1218 C C . VAL A 1 175 ? 31.137 62.711 31.965 1.00 13.28 174 VAL A C 1
ATOM 1219 O O . VAL A 1 175 ? 30.881 61.572 32.386 1.00 14.46 174 VAL A O 1
ATOM 1223 N N . LEU A 1 176 ? 32.377 63.144 31.754 1.00 13.03 175 LEU A N 1
ATOM 1224 C CA . LEU A 1 176 ? 33.547 62.307 32.009 1.00 13.24 175 LEU A CA 1
ATOM 1225 C C . LEU A 1 176 ? 33.601 61.857 33.471 1.00 13.37 175 LEU A C 1
ATOM 1226 O O . LEU A 1 176 ? 33.893 60.738 33.739 1.00 12.72 175 LEU A O 1
ATOM 1231 N N . ALA A 1 177 ? 33.285 62.774 34.379 1.00 13.23 176 ALA A N 1
ATOM 1232 C CA . ALA A 1 177 ? 33.332 62.474 35.798 1.00 13.07 176 ALA A CA 1
ATOM 1233 C C . ALA A 1 177 ? 32.301 61.412 36.121 1.00 11.97 176 ALA A C 1
ATOM 1234 O O . ALA A 1 177 ? 32.572 60.457 36.847 1.00 12.82 176 ALA A O 1
ATOM 1236 N N . VAL A 1 178 ? 31.095 61.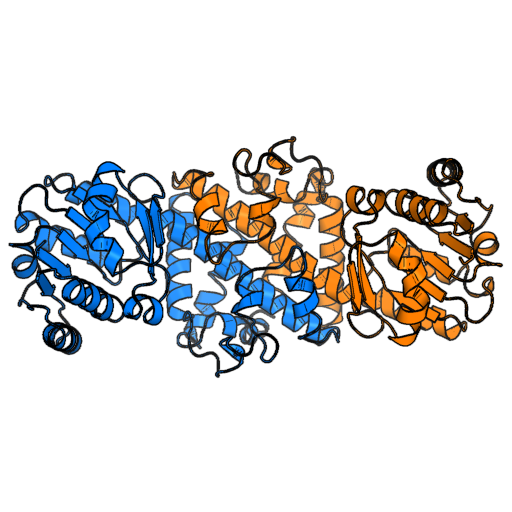592 35.594 1.00 12.47 177 VAL A N 1
ATOM 1237 C CA . VAL A 1 178 ? 29.992 60.624 35.795 1.00 13.08 177 VAL A CA 1
ATOM 1238 C C . VAL A 1 178 ? 30.436 59.264 35.226 1.00 13.66 177 VAL A C 1
ATOM 1239 O O . VAL A 1 178 ? 30.304 58.235 35.864 1.00 13.25 177 VAL A O 1
ATOM 1243 N N . GLN A 1 179 ? 30.979 59.266 34.021 1.00 13.96 178 GLN A N 1
ATOM 1244 C CA . GLN A 1 179 ? 31.446 58.012 33.389 1.00 13.18 178 GLN A CA 1
ATOM 1245 C C . GLN A 1 179 ? 32.556 57.319 34.192 1.00 14.19 178 GLN A C 1
ATOM 1246 O O . GLN A 1 179 ? 32.540 56.082 34.313 1.00 12.36 178 GLN A O 1
ATOM 1252 N N . GLN A 1 180 ? 33.525 58.102 34.728 1.00 13.19 179 GLN A N 1
ATOM 1253 C CA . GLN A 1 180 ? 34.600 57.469 35.491 1.00 13.25 179 GLN A CA 1
ATOM 1254 C C . GLN A 1 180 ? 34.105 56.815 36.770 1.00 13.23 179 GLN A C 1
ATOM 1255 O O . GLN A 1 180 ? 34.567 55.724 37.122 1.00 11.58 179 GLN A O 1
ATOM 1261 N N . ILE A 1 181 ? 33.123 57.442 37.439 1.00 14.03 180 ILE A N 1
ATOM 1262 C CA . ILE A 1 181 ? 32.540 56.812 38.594 1.00 14.40 180 ILE A CA 1
ATOM 1263 C C . ILE A 1 181 ? 31.690 55.589 38.173 1.00 15.07 180 ILE A C 1
ATOM 1264 O O . ILE A 1 181 ? 31.714 54.554 38.808 1.00 14.86 180 ILE A O 1
ATOM 1269 N N . ALA A 1 182 ? 30.875 55.758 37.151 1.00 13.43 181 ALA A N 1
ATOM 1270 C CA . ALA A 1 182 ? 30.031 54.630 36.676 1.00 13.99 181 ALA A CA 1
ATOM 1271 C C . ALA A 1 182 ? 30.854 53.360 36.305 1.00 13.96 181 ALA A C 1
ATOM 1272 O O . ALA A 1 182 ? 30.470 52.240 36.680 1.00 12.83 181 ALA A O 1
ATOM 1274 N N . ILE A 1 183 ? 31.995 53.560 35.620 1.00 13.46 182 ILE A N 1
ATOM 1275 C CA . ILE A 1 183 ? 32.908 52.473 35.271 1.00 12.68 182 ILE A CA 1
ATOM 1276 C C . ILE A 1 183 ? 33.481 51.839 36.544 1.00 13.92 182 ILE A C 1
ATOM 1277 O O . ILE A 1 183 ? 33.600 50.593 36.601 1.00 12.79 182 ILE A O 1
ATOM 1282 N N . ALA A 1 184 ? 33.860 52.658 37.546 1.00 12.22 183 ALA A N 1
ATOM 1283 C CA . ALA A 1 184 ? 34.327 52.104 38.755 1.00 12.80 183 ALA A CA 1
ATOM 1284 C C . ALA A 1 184 ? 33.286 51.229 39.435 1.00 13.44 183 ALA A C 1
ATOM 1285 O O . ALA A 1 184 ? 33.602 50.127 39.870 1.00 13.46 183 ALA A O 1
ATOM 1287 N N . GLU A 1 185 ? 32.050 51.735 39.526 1.00 13.90 184 GLU A N 1
ATOM 1288 C CA . GLU A 1 185 ? 30.966 50.951 40.113 1.00 14.34 184 GLU A CA 1
ATOM 1289 C C . GLU A 1 185 ? 30.792 49.616 39.387 1.00 14.18 184 GLU A C 1
ATOM 1290 O O . GLU A 1 185 ? 30.612 48.596 40.026 1.00 15.08 184 GLU A O 1
ATOM 1296 N N . ALA A 1 186 ? 30.825 49.658 38.063 1.00 12.50 185 ALA A N 1
ATOM 1297 C CA . ALA A 1 186 ? 30.699 48.436 37.297 1.00 13.54 185 ALA A CA 1
ATOM 1298 C C . ALA A 1 186 ? 31.829 47.416 37.582 1.00 13.68 185 ALA A C 1
ATOM 1299 O O . ALA A 1 186 ? 31.546 46.193 37.770 1.00 14.11 185 ALA A O 1
ATOM 1301 N N . PHE A 1 187 ? 33.091 47.857 37.635 1.00 12.58 186 PHE A N 1
ATOM 1302 C CA . PHE A 1 187 ? 34.173 46.938 37.981 1.00 13.36 186 PHE A CA 1
ATOM 1303 C C . PHE A 1 187 ? 34.090 46.351 39.380 1.00 14.23 186 PHE A C 1
ATOM 1304 O O . PHE A 1 187 ? 34.445 45.207 39.583 1.00 13.80 186 PHE A O 1
ATOM 1312 N N . VAL A 1 188 ? 33.581 47.101 40.318 1.00 14.34 187 VAL A N 1
ATOM 1313 C CA . VAL A 1 188 ? 33.503 46.581 41.688 1.00 16.67 187 VAL A CA 1
ATOM 1314 C C . VAL A 1 188 ? 32.335 45.600 41.798 1.00 16.64 187 VAL A C 1
ATOM 1315 O O . VAL A 1 188 ? 32.470 44.588 42.462 1.00 16.38 187 VAL A O 1
ATOM 1319 N N . LEU A 1 189 ? 31.207 45.949 41.171 1.00 15.93 188 LEU A N 1
ATOM 1320 C CA . LEU A 1 189 ? 30.031 45.049 41.085 1.00 15.81 188 LEU A CA 1
ATOM 1321 C C . LEU A 1 189 ? 30.401 43.709 40.416 1.00 16.82 188 LEU A C 1
ATOM 1322 O O . LEU A 1 189 ? 30.074 42.652 40.937 1.00 15.46 188 LEU A O 1
ATOM 1327 N N . ALA A 1 190 ? 31.159 43.779 39.315 1.00 16.96 189 ALA A N 1
ATOM 1328 C CA . ALA A 1 190 ? 31.563 42.641 38.539 1.00 17.60 189 ALA A CA 1
ATOM 1329 C C . ALA A 1 190 ? 32.406 41.709 39.428 1.00 17.56 189 ALA A C 1
ATOM 1330 O O . ALA A 1 190 ? 32.157 40.487 39.516 1.00 17.21 189 ALA A O 1
ATOM 1332 N N . GLU A 1 191 ? 33.347 42.320 40.124 1.00 16.97 190 GLU A N 1
ATOM 1333 C CA . GLU A 1 191 ? 34.181 41.584 41.042 1.00 19.51 190 GLU A CA 1
ATOM 1334 C C . GLU A 1 191 ? 33.352 40.860 42.099 1.00 19.00 190 GLU A C 1
ATOM 1335 O O . GLU A 1 191 ? 33.590 39.661 42.346 1.00 19.44 190 GLU A O 1
ATOM 1341 N N . LYS A 1 192 ? 32.409 41.560 42.723 1.00 17.97 191 LYS A N 1
ATOM 1342 C CA . LYS A 1 192 ? 31.574 40.896 43.728 1.00 18.33 191 LYS A CA 1
ATOM 1343 C C . LYS A 1 192 ? 30.671 39.800 43.147 1.00 18.99 191 LYS A C 1
ATOM 1344 O O . LYS A 1 192 ? 30.282 38.872 43.855 1.00 19.42 191 LYS A O 1
ATOM 1350 N N . LEU A 1 193 ? 30.279 39.929 41.891 1.00 17.12 192 LEU A N 1
ATOM 1351 C CA . LEU A 1 193 ? 29.518 38.910 41.213 1.00 17.71 192 LEU A CA 1
ATOM 1352 C C . LEU A 1 193 ? 30.336 37.726 40.665 1.00 18.99 192 LEU A C 1
ATOM 1353 O O . LEU A 1 193 ? 29.725 36.790 40.122 1.00 18.69 192 LEU A O 1
ATOM 1358 N N . GLY A 1 194 ? 31.658 37.758 40.827 1.00 19.44 193 GLY A N 1
ATOM 1359 C CA . GLY A 1 194 ? 32.598 36.783 40.303 1.00 20.06 193 GLY A CA 1
ATOM 1360 C C . GLY A 1 194 ? 32.969 36.897 38.825 1.00 21.48 193 GLY A C 1
ATOM 1361 O O . GLY A 1 194 ? 33.498 35.971 38.254 1.00 22.08 193 GLY A O 1
ATOM 1362 N N . LEU A 1 195 ? 32.678 38.039 38.212 1.00 19.05 194 LEU A N 1
ATOM 1363 C CA . LEU A 1 195 ? 33.020 38.293 36.813 1.00 18.95 194 LEU A CA 1
ATOM 1364 C C . LEU A 1 195 ? 34.355 38.964 36.846 1.00 17.25 194 LEU A C 1
ATOM 1365 O O . LEU A 1 195 ? 34.535 40.013 37.529 1.00 18.75 194 LEU A O 1
ATOM 1370 N N . SER A 1 196 ? 35.333 38.342 36.180 1.00 17.23 195 SER A N 1
ATOM 1371 C CA . SER A 1 196 ? 36.689 38.851 36.190 1.00 17.78 195 SER A CA 1
ATOM 1372 C C . SER A 1 196 ? 36.764 40.275 35.513 1.00 17.00 195 SER A C 1
ATOM 1373 O O . SER A 1 196 ? 35.969 40.635 34.619 1.00 14.63 195 SER A O 1
ATOM 1376 N N . ALA A 1 197 ? 37.752 41.054 35.939 1.00 15.61 196 ALA A N 1
ATOM 1377 C CA . ALA A 1 197 ? 37.960 42.381 35.390 1.00 14.84 196 ALA A CA 1
ATOM 1378 C C . ALA A 1 197 ? 38.250 42.339 33.904 1.00 14.67 196 ALA A C 1
ATOM 1379 O O . ALA A 1 197 ? 37.751 43.188 33.186 1.00 14.06 196 ALA A O 1
ATOM 1381 N N . GLN A 1 198 ? 39.054 41.388 33.448 1.00 14.73 197 GLN A N 1
ATOM 1382 C CA . GLN A 1 198 ? 39.353 41.244 32.046 1.00 16.01 197 GLN A CA 1
ATOM 1383 C C . GLN A 1 198 ? 38.107 40.924 31.241 1.00 16.13 197 GLN A C 1
ATOM 1384 O O . GLN A 1 198 ? 37.927 41.447 30.138 1.00 14.43 197 GLN A O 1
ATOM 1390 N N A SER A 1 199 ? 37.260 40.053 31.796 0.50 16.66 198 SER A N 1
ATOM 1391 N N B SER A 1 199 ? 37.254 40.058 31.793 0.50 16.80 198 SER A N 1
ATOM 1392 C CA A SER A 1 199 ? 35.975 39.710 31.176 0.50 16.92 198 SER A CA 1
ATOM 1393 C CA B SER A 1 199 ? 35.981 39.732 31.145 0.50 17.10 198 SER A CA 1
ATOM 1394 C C A SER A 1 199 ? 35.027 40.892 31.058 0.50 15.66 198 SER A C 1
ATOM 1395 C C B SER A 1 199 ? 35.030 40.907 31.047 0.50 15.77 198 SER A C 1
ATOM 1396 O O A SER A 1 199 ? 34.491 41.133 29.979 0.50 15.58 198 SER A O 1
ATOM 1397 O O B SER A 1 199 ? 34.485 41.152 29.974 0.50 15.64 198 SER A O 1
ATOM 1402 N N . LEU A 1 200 ? 34.810 41.638 32.148 1.00 16.27 199 LEU A N 1
ATOM 1403 C CA . LEU A 1 200 ? 34.004 42.831 32.047 1.00 15.60 199 LEU A CA 1
ATOM 1404 C C . LEU A 1 200 ? 34.602 43.845 31.027 1.00 15.32 199 LEU A C 1
ATOM 1405 O O . LEU A 1 200 ? 33.868 44.434 30.204 1.00 15.35 199 LEU A O 1
ATOM 1410 N N . PHE A 1 201 ? 35.912 44.055 31.098 1.00 13.50 200 PHE A N 1
ATOM 1411 C CA . PHE A 1 201 ? 36.572 44.947 30.150 1.00 14.75 200 PHE A CA 1
ATOM 1412 C C . PHE A 1 201 ? 36.286 44.536 28.707 1.00 14.53 200 PHE A C 1
ATOM 1413 O O . PHE A 1 201 ? 35.873 45.357 27.863 1.00 14.98 200 PHE A O 1
ATOM 1421 N N . ASP A 1 202 ? 36.489 43.261 28.412 1.00 15.25 201 ASP A N 1
ATOM 1422 C CA . ASP A 1 202 ? 36.229 42.723 27.060 1.00 15.98 201 ASP A CA 1
ATOM 1423 C C . ASP A 1 202 ? 34.797 42.977 26.599 1.00 17.78 201 ASP A C 1
ATOM 1424 O O . ASP A 1 202 ? 34.574 43.333 25.459 1.00 16.67 201 ASP A O 1
ATOM 1429 N N . VAL A 1 203 ? 33.827 42.799 27.496 1.00 16.14 202 VAL A N 1
ATOM 1430 C CA . VAL A 1 203 ? 32.441 42.998 27.119 1.00 14.97 202 VAL A CA 1
ATOM 1431 C C . VAL A 1 203 ? 32.146 44.476 26.956 1.00 16.60 202 VAL A C 1
ATOM 1432 O O . VAL A 1 203 ? 31.611 44.881 25.935 1.00 13.62 202 VAL A O 1
ATOM 1436 N N . ILE A 1 204 ? 32.477 45.287 27.978 1.00 16.74 203 ILE A N 1
ATOM 1437 C CA . ILE A 1 204 ? 32.019 46.692 27.921 1.00 17.33 203 ILE A CA 1
ATOM 1438 C C . ILE A 1 204 ? 32.690 47.441 26.744 1.00 15.58 203 ILE A C 1
ATOM 1439 O O . ILE A 1 204 ? 32.045 48.287 26.057 1.00 13.31 203 ILE A O 1
ATOM 1444 N N . THR A 1 205 ? 33.958 47.155 26.519 1.00 14.76 204 THR A N 1
ATOM 1445 C CA . THR A 1 205 ? 34.669 47.813 25.433 1.00 15.49 204 THR A CA 1
ATOM 1446 C C . THR A 1 205 ? 34.159 47.390 24.036 1.00 17.74 204 THR A C 1
ATOM 1447 O O . THR A 1 205 ? 34.338 48.135 23.115 1.00 18.30 204 THR A O 1
ATOM 1451 N N . GLY A 1 206 ? 33.498 46.252 23.924 1.00 14.68 205 GLY A N 1
ATOM 1452 C CA . GLY A 1 206 ? 32.781 45.844 22.719 1.00 16.48 205 GLY A CA 1
ATOM 1453 C C . GLY A 1 206 ? 31.307 46.208 22.684 1.00 14.93 205 GLY A C 1
ATOM 1454 O O . GLY A 1 206 ? 30.570 45.814 21.759 1.00 14.79 205 GLY A O 1
ATOM 1455 N N . ALA A 1 207 ? 30.814 46.899 23.711 1.00 15.55 206 ALA A N 1
ATOM 1456 C CA . ALA A 1 207 ? 29.351 47.119 23.837 1.00 14.77 206 ALA A CA 1
ATOM 1457 C C . ALA A 1 207 ? 28.968 48.572 24.009 1.00 14.62 206 ALA A C 1
ATOM 1458 O O . ALA A 1 207 ? 29.833 49.462 23.975 1.00 16.29 206 ALA A O 1
ATOM 1460 N N . THR A 1 208 ? 27.720 48.846 24.348 1.00 14.47 207 THR A N 1
ATOM 1461 C CA . THR A 1 208 ? 27.202 50.227 24.370 1.00 14.18 207 THR A CA 1
ATOM 1462 C C . THR A 1 208 ? 27.798 51.086 25.511 1.00 14.73 207 THR A C 1
ATOM 1463 O O . THR A 1 208 ? 27.810 52.275 25.421 1.00 15.64 207 THR A O 1
ATOM 1467 N N . GLY A 1 209 ? 28.298 50.448 26.533 1.00 13.41 208 GLY A N 1
ATOM 1468 C CA . GLY A 1 209 ? 28.889 51.144 27.682 1.00 15.95 208 GLY A CA 1
ATOM 1469 C C . GLY A 1 209 ? 30.313 51.662 27.475 1.00 15.28 208 GLY A C 1
ATOM 1470 O O . GLY A 1 209 ? 30.841 52.360 28.367 1.00 16.14 208 GLY A O 1
ATOM 1471 N N . ASN A 1 210 ? 30.937 51.317 26.362 1.00 14.14 209 ASN A N 1
ATOM 1472 C CA . ASN A 1 210 ? 32.308 51.756 26.091 1.00 13.70 209 ASN A CA 1
ATOM 1473 C C . ASN A 1 210 ? 32.549 53.279 26.147 1.00 14.49 209 ASN A C 1
ATOM 1474 O O . ASN A 1 210 ? 31.785 54.032 25.656 1.00 15.99 209 ASN A O 1
ATOM 1479 N N . CYS A 1 211 ? 33.669 53.676 26.736 1.00 14.41 210 CYS A N 1
ATOM 1480 C CA . CYS A 1 211 ? 34.055 55.064 26.826 1.00 14.29 210 CYS A CA 1
ATOM 1481 C C . CYS A 1 211 ? 35.495 55.096 27.293 1.00 13.84 210 CYS A C 1
ATOM 1482 O O . CYS A 1 211 ? 36.045 54.075 27.724 1.00 14.71 210 CYS A O 1
ATOM 1485 N N . TRP A 1 212 ? 36.118 56.266 27.167 1.00 13.28 211 TRP A N 1
ATOM 1486 C CA . TRP A 1 212 ? 37.544 56.456 27.475 1.00 13.44 211 TRP A CA 1
ATOM 1487 C C . TRP A 1 212 ? 37.826 56.053 28.939 1.00 13.26 211 TRP A C 1
ATOM 1488 O O . TRP A 1 212 ? 38.853 55.467 29.247 1.00 12.99 211 TRP A O 1
ATOM 1499 N N . ALA A 1 213 ? 36.88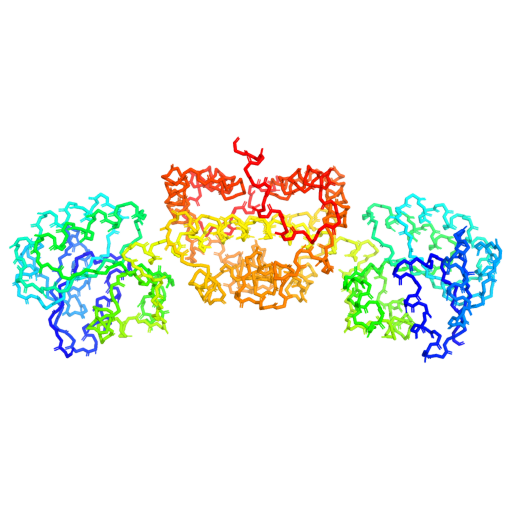1 56.331 29.818 1.00 12.62 212 ALA A N 1
ATOM 1500 C CA . ALA A 1 213 ? 37.074 56.007 31.215 1.00 12.80 212 ALA A CA 1
ATOM 1501 C C . ALA A 1 213 ? 37.389 54.512 31.463 1.00 13.03 212 ALA A C 1
ATOM 1502 O O . ALA A 1 213 ? 38.035 54.136 32.461 1.00 11.94 212 ALA A O 1
ATOM 1504 N N . VAL A 1 214 ? 36.953 53.650 30.529 1.00 13.11 213 VAL A N 1
ATOM 1505 C CA . VAL A 1 214 ? 37.293 52.271 30.620 1.00 12.65 213 VAL A CA 1
ATOM 1506 C C . VAL A 1 214 ? 38.387 51.923 29.593 1.00 15.07 213 VAL A C 1
ATOM 1507 O O . VAL A 1 214 ? 39.401 51.290 29.963 1.00 14.75 213 VAL A O 1
ATOM 1511 N N . HIS A 1 215 ? 38.234 52.300 28.321 1.00 16.30 214 HIS A N 1
ATOM 1512 C CA . HIS A 1 215 ? 39.197 51.786 27.322 1.00 16.62 214 HIS A CA 1
ATOM 1513 C C . HIS A 1 215 ? 40.618 52.326 27.477 1.00 17.81 214 HIS A C 1
ATOM 1514 O O . HIS A 1 215 ? 41.578 51.751 26.974 1.00 17.08 214 HIS A O 1
ATOM 1521 N N . THR A 1 216 ? 40.741 53.481 28.105 1.00 16.35 215 THR A N 1
ATOM 1522 C CA . THR A 1 216 ? 42.059 54.088 28.306 1.00 15.23 215 THR A CA 1
ATOM 1523 C C . THR A 1 216 ? 42.337 54.274 29.768 1.00 14.42 215 THR A C 1
ATOM 1524 O O . THR A 1 216 ? 43.458 54.121 30.156 1.00 14.55 215 THR A O 1
ATOM 1528 N N . ASN A 1 217 ? 41.323 54.619 30.574 1.00 13.77 216 ASN A N 1
ATOM 1529 C CA . ASN A 1 217 ? 41.570 54.959 31.974 1.00 14.15 216 ASN A CA 1
ATOM 1530 C C . ASN A 1 217 ? 41.176 53.885 32.956 1.00 14.27 216 ASN A C 1
ATOM 1531 O O . ASN A 1 217 ? 40.927 54.217 34.106 1.00 16.51 216 ASN A O 1
ATOM 1536 N N . CYS A 1 218 ? 41.082 52.641 32.498 1.00 14.94 217 CYS A N 1
ATOM 1537 C CA . CYS A 1 218 ? 40.484 51.515 33.224 1.00 14.60 217 CYS A CA 1
ATOM 1538 C C . CYS A 1 218 ? 41.012 51.548 34.662 1.00 16.28 217 CYS A C 1
ATOM 1539 O O . CYS A 1 218 ? 42.260 51.494 34.854 1.00 15.12 217 CYS A O 1
ATOM 1542 N N . PRO A 1 219 ? 40.088 51.557 35.650 1.00 14.82 218 PRO A N 1
ATOM 1543 C CA . PRO A 1 219 ? 40.458 51.797 37.052 1.00 14.64 218 PRO A CA 1
ATOM 1544 C C . PRO A 1 219 ? 40.892 50.586 37.849 1.00 15.51 218 PRO A C 1
ATOM 1545 O O . PRO A 1 219 ? 41.084 50.714 39.041 1.00 16.28 218 PRO A O 1
ATOM 1549 N N . VAL A 1 220 ? 40.996 49.450 37.185 1.00 16.81 219 VAL A N 1
ATOM 1550 C CA . VAL A 1 220 ? 41.588 48.239 37.752 1.00 19.99 219 VAL A CA 1
ATOM 1551 C C . VAL A 1 220 ? 42.814 47.866 36.951 1.00 17.89 219 VAL A C 1
ATOM 1552 O O . VAL A 1 220 ? 42.855 48.062 35.727 1.00 18.94 219 VAL A O 1
ATOM 1556 N N . PRO A 1 221 ? 43.853 47.353 37.643 1.00 19.17 220 PRO A N 1
ATOM 1557 C CA . PRO A 1 221 ? 45.079 47.042 36.946 1.00 19.52 220 PRO A CA 1
ATOM 1558 C C . PRO A 1 221 ? 44.932 45.787 36.016 1.00 20.12 220 PRO A C 1
ATOM 1559 O O . PRO A 1 221 ? 44.190 44.891 36.315 1.00 25.05 220 PRO A O 1
ATOM 1563 N N . GLY A 1 222 ? 45.629 45.761 34.908 1.00 20.51 221 GLY A N 1
ATOM 1564 C CA . GLY A 1 222 ? 45.678 44.604 34.021 1.00 19.49 221 GLY A CA 1
ATOM 1565 C C . GLY A 1 222 ? 45.164 44.912 32.642 1.00 18.98 221 GLY A C 1
ATOM 1566 O O . GLY A 1 222 ? 45.904 44.831 31.680 1.00 20.67 221 GLY A O 1
ATOM 1567 N N . PRO A 1 223 ? 43.867 45.222 32.510 1.00 19.01 222 PRO A N 1
ATOM 1568 C CA . PRO A 1 223 ? 43.396 45.275 31.111 1.00 17.93 222 PRO A CA 1
ATOM 1569 C C . PRO A 1 223 ? 43.971 46.346 30.210 1.00 18.82 222 PRO A C 1
ATOM 1570 O O . PRO A 1 223 ? 43.962 46.176 28.979 1.00 18.00 222 PRO A O 1
ATOM 1574 N N . VAL A 1 224 ? 44.415 47.475 30.767 1.00 18.01 223 VAL A N 1
ATOM 1575 C CA . VAL A 1 224 ? 44.997 48.542 29.977 1.00 18.54 223 VAL A CA 1
ATOM 1576 C C . VAL A 1 224 ? 46.305 48.891 30.723 1.00 22.74 223 VAL A C 1
ATOM 1577 O O . VAL A 1 224 ? 46.307 49.705 31.721 1.00 17.79 223 VAL A O 1
ATOM 1581 N N . PRO A 1 225 ? 47.422 48.254 30.298 1.00 22.72 224 PRO A N 1
ATOM 1582 C CA . PRO A 1 225 ? 48.635 48.350 31.177 1.00 23.44 224 PRO A CA 1
ATOM 1583 C C . PRO A 1 225 ? 49.145 49.791 31.418 1.00 21.19 224 PRO A C 1
ATOM 1584 O O . PRO A 1 225 ? 49.790 50.038 32.397 1.00 21.10 224 PRO A O 1
ATOM 1588 N N . THR A 1 226 ? 48.819 50.722 30.534 1.00 19.77 225 THR A N 1
ATOM 1589 C CA . THR A 1 226 ? 49.185 52.107 30.735 1.00 21.39 225 THR A CA 1
ATOM 1590 C C . THR A 1 226 ? 48.236 52.918 31.642 1.00 21.04 225 THR A C 1
ATOM 1591 O O . THR A 1 226 ? 48.541 54.070 31.919 1.00 17.74 225 THR A O 1
ATOM 1595 N N . SER A 1 227 ? 47.125 52.359 32.100 1.00 17.92 226 SER A N 1
ATOM 1596 C CA . SER A 1 227 ? 46.167 53.188 32.839 1.00 18.89 226 SER A CA 1
ATOM 1597 C C . SER A 1 227 ? 46.748 53.488 34.252 1.00 18.33 226 SER A C 1
ATOM 1598 O O . SER A 1 227 ? 47.597 52.715 34.817 1.00 16.32 226 SER A O 1
ATOM 1601 N N . PRO A 1 228 ? 46.321 54.592 34.830 1.00 16.29 227 PRO A N 1
ATOM 1602 C CA . PRO A 1 228 ? 46.880 54.983 36.141 1.00 17.61 227 PRO A CA 1
ATOM 1603 C C . PRO A 1 228 ? 46.787 53.934 37.237 1.00 18.49 227 PRO A C 1
ATOM 1604 O O . PRO A 1 228 ? 47.611 53.884 38.168 1.00 16.46 227 PRO A O 1
ATOM 1608 N N . ALA A 1 229 ? 45.770 53.092 37.143 1.00 18.29 228 ALA A N 1
ATOM 1609 C CA . ALA A 1 229 ? 45.606 51.964 38.116 1.00 18.49 228 ALA A CA 1
ATOM 1610 C C . ALA A 1 229 ? 46.797 51.012 38.204 1.00 18.54 228 ALA A C 1
ATOM 1611 O O . ALA A 1 229 ? 46.972 50.364 39.239 1.00 18.12 228 ALA A O 1
ATOM 1613 N N . ASN A 1 230 ? 47.579 50.933 37.139 1.00 19.44 229 ASN A N 1
ATOM 1614 C CA . ASN A 1 230 ? 48.780 50.112 37.102 1.00 22.44 229 ASN A CA 1
ATOM 1615 C C . ASN A 1 230 ? 50.061 50.866 37.611 1.00 24.18 229 ASN A C 1
ATOM 1616 O O . ASN A 1 230 ? 51.116 50.293 37.643 1.00 24.32 229 ASN A O 1
ATOM 1621 N N . ASN A 1 231 ? 49.918 52.116 38.009 1.00 24.36 230 ASN A N 1
ATOM 1622 C CA . ASN A 1 231 ? 51.039 52.978 38.349 1.00 27.13 230 ASN A CA 1
ATOM 1623 C C . ASN A 1 231 ? 50.699 53.839 39.595 1.00 22.09 230 ASN A C 1
ATOM 1624 O O . ASN A 1 231 ? 50.834 55.059 39.581 1.00 23.83 230 ASN A O 1
ATOM 1629 N N . ASP A 1 232 ? 50.134 53.201 40.609 1.00 21.36 231 ASP A N 1
ATOM 1630 C CA . ASP A 1 232 ? 49.747 53.836 41.865 1.00 22.52 231 ASP A CA 1
ATOM 1631 C C . ASP A 1 232 ? 48.834 55.075 41.721 1.00 19.67 231 ASP A C 1
ATOM 1632 O O . ASP A 1 232 ? 48.829 55.991 42.566 1.00 17.38 231 ASP A O 1
ATOM 1637 N N . PHE A 1 233 ? 48.039 55.070 40.664 1.00 17.31 232 PHE A N 1
ATOM 1638 C CA . PHE A 1 233 ? 47.125 56.123 40.307 1.00 17.52 232 PHE A CA 1
ATOM 1639 C C . PHE A 1 233 ? 47.810 57.512 40.179 1.00 18.16 232 PHE A C 1
ATOM 1640 O O . PHE A 1 233 ? 47.228 58.516 40.575 1.00 18.72 232 PHE A O 1
ATOM 1648 N N . LYS A 1 234 ? 49.014 57.541 39.624 1.00 19.87 233 LYS A N 1
ATOM 1649 C CA . LYS A 1 234 ? 49.656 58.813 39.253 1.00 22.87 233 LYS A CA 1
ATOM 1650 C C . LYS A 1 234 ? 48.852 59.408 38.146 1.00 20.60 233 LYS A C 1
ATOM 1651 O O . LYS A 1 234 ? 48.546 58.733 37.165 1.00 20.27 233 LYS A O 1
ATOM 1657 N N . PRO A 1 235 ? 48.535 60.690 38.268 1.00 19.51 234 PRO A N 1
ATOM 1658 C CA . PRO A 1 235 ? 47.908 61.377 37.149 1.00 20.03 234 PRO A CA 1
ATOM 1659 C C . PRO A 1 235 ? 48.851 61.453 35.946 1.00 19.76 234 PRO A C 1
ATOM 1660 O O . PRO A 1 235 ? 50.063 61.423 36.154 1.00 20.24 234 PRO A O 1
ATOM 1664 N N . GLY A 1 236 ? 48.360 61.467 34.720 1.00 19.42 235 GLY A N 1
ATOM 1665 C CA . GLY A 1 236 ? 46.940 61.356 34.362 1.00 20.11 235 GLY A CA 1
ATOM 1666 C C . GLY A 1 236 ? 46.219 62.663 34.549 1.00 19.84 235 GLY A C 1
ATOM 1667 O O . GLY A 1 236 ? 46.758 63.695 34.229 1.00 20.34 235 GLY A O 1
ATOM 1668 N N . PHE A 1 237 ? 45.007 62.617 35.084 1.00 17.54 236 PHE A N 1
ATOM 1669 C CA . PHE A 1 237 ? 44.153 63.754 35.273 1.00 16.23 236 PHE A CA 1
ATOM 1670 C C . PHE A 1 237 ? 43.776 63.757 36.746 1.00 17.60 236 PHE A C 1
ATOM 1671 O O . PHE A 1 237 ? 42.961 62.870 37.172 1.00 14.33 236 PHE A O 1
ATOM 1679 N N . SER A 1 238 ? 44.328 64.712 37.523 1.00 15.03 237 SER A N 1
ATOM 1680 C CA . SER A 1 238 ? 44.207 64.627 38.999 1.00 15.00 237 SER A CA 1
ATOM 1681 C C . SER A 1 238 ? 42.765 64.833 39.475 1.00 14.43 237 SER A C 1
ATOM 1682 O O . SER A 1 238 ? 41.960 65.556 38.875 1.00 13.53 237 SER A O 1
ATOM 1685 N N . THR A 1 239 ? 42.464 64.246 40.621 1.00 14.61 238 THR A N 1
ATOM 1686 C CA . THR A 1 239 ? 41.197 64.526 41.335 1.00 14.27 238 THR A CA 1
ATOM 1687 C C . THR A 1 239 ? 41.083 65.992 41.667 1.00 14.07 238 THR A C 1
ATOM 1688 O O . THR A 1 239 ? 40.001 66.560 41.518 1.00 14.57 238 THR A O 1
ATOM 1692 N N . ALA A 1 240 ? 42.210 66.643 41.991 1.00 15.08 239 ALA A N 1
ATOM 1693 C CA . ALA A 1 240 ? 42.172 68.085 42.274 1.00 15.77 239 ALA A CA 1
ATOM 1694 C C . ALA A 1 240 ? 41.596 68.866 41.103 1.00 15.16 239 ALA A C 1
ATOM 1695 O O . ALA A 1 240 ? 40.768 69.751 41.263 1.00 15.44 239 ALA A O 1
ATOM 1697 N N . LEU A 1 241 ? 42.087 68.566 39.915 1.00 16.19 240 LEU A N 1
ATOM 1698 C CA . LEU A 1 241 ? 41.608 69.253 38.696 1.00 17.72 240 LEU A CA 1
ATOM 1699 C C . LEU A 1 241 ? 40.182 68.855 38.308 1.00 16.08 240 LEU A C 1
ATOM 1700 O O . LEU A 1 241 ? 39.411 69.683 37.905 1.00 14.46 240 LEU A O 1
ATOM 1705 N N . MET A 1 242 ? 39.826 67.585 38.514 1.00 15.47 241 MET A N 1
ATOM 1706 C CA . MET A 1 242 ? 38.507 67.123 38.195 1.00 15.57 241 MET A CA 1
ATOM 1707 C C . MET A 1 242 ? 37.509 67.829 39.131 1.00 14.63 241 MET A C 1
ATOM 1708 O O . MET A 1 242 ? 36.463 68.286 38.710 1.00 12.41 241 MET A O 1
ATOM 1713 N N . ASN A 1 243 ? 37.882 67.939 40.415 1.00 14.96 242 ASN A N 1
ATOM 1714 C CA . ASN A 1 243 ? 37.064 68.648 41.408 1.00 14.44 242 ASN A CA 1
ATOM 1715 C C . ASN A 1 243 ? 36.871 70.127 41.015 1.00 15.48 242 ASN A C 1
ATOM 1716 O O . ASN A 1 243 ? 35.741 70.679 41.030 1.00 14.23 242 ASN A O 1
ATOM 1721 N N . LYS A 1 244 ? 37.965 70.739 40.593 1.00 15.60 243 LYS A N 1
ATOM 1722 C CA . LYS A 1 244 ? 37.888 72.111 40.079 1.00 18.39 243 LYS A CA 1
ATOM 1723 C C . LYS A 1 244 ? 36.884 72.259 38.931 1.00 17.16 243 LYS A C 1
ATOM 1724 O O . LYS A 1 244 ? 36.028 73.118 38.959 1.00 15.91 243 LYS A O 1
ATOM 1730 N N . ASP A 1 245 ? 36.979 71.409 37.913 1.00 15.88 244 ASP A N 1
ATOM 1731 C CA . ASP A 1 245 ? 36.084 71.474 36.791 1.00 16.45 244 ASP A CA 1
ATOM 1732 C C . ASP A 1 245 ? 34.625 71.208 37.133 1.00 16.24 244 ASP A C 1
ATOM 1733 O O . ASP A 1 245 ? 33.676 71.840 36.590 1.00 16.27 244 ASP A O 1
ATOM 1738 N N . LEU A 1 246 ? 34.397 70.273 38.041 1.00 16.69 245 LEU A N 1
ATOM 1739 C CA . LEU A 1 246 ? 33.034 70.014 38.449 1.00 15.50 245 LEU A CA 1
ATOM 1740 C C . LEU A 1 246 ? 32.467 71.155 39.278 1.00 15.65 245 LEU A C 1
ATOM 1741 O O . LEU A 1 246 ? 31.235 71.384 39.227 1.00 16.01 245 LEU A O 1
ATOM 1746 N N . GLY A 1 247 ? 33.321 71.829 40.050 1.00 14.67 246 GLY A N 1
ATOM 1747 C CA . GLY A 1 247 ? 32.892 73.089 40.726 1.00 16.21 246 GLY A CA 1
ATOM 1748 C C . GLY A 1 247 ? 32.342 74.107 39.713 1.00 17.01 246 GLY A C 1
ATOM 1749 O O . GLY A 1 247 ? 31.300 74.776 39.958 1.00 16.64 246 GLY A O 1
ATOM 1750 N N . LEU A 1 248 ? 33.054 74.239 38.584 1.00 16.58 247 LEU A N 1
ATOM 1751 C CA . LEU A 1 248 ? 32.615 75.120 37.514 1.00 15.84 247 LEU A CA 1
ATOM 1752 C C . LEU A 1 248 ? 31.343 74.655 36.856 1.00 16.75 247 LEU A C 1
ATOM 1753 O O . LEU A 1 248 ? 30.464 75.471 36.500 1.00 17.49 247 LEU A O 1
ATOM 1758 N N . ALA A 1 249 ? 31.210 73.334 36.738 1.00 17.05 248 ALA A N 1
ATOM 1759 C CA . ALA A 1 249 ? 29.975 72.783 36.224 1.00 17.24 248 ALA A CA 1
ATOM 1760 C C . ALA A 1 249 ? 28.802 73.089 37.166 1.00 16.55 248 ALA A C 1
ATOM 1761 O O . ALA A 1 249 ? 27.719 73.462 36.701 1.00 17.07 248 ALA A O 1
ATOM 1763 N N . MET A 1 250 ? 29.016 72.938 38.450 1.00 17.45 249 MET A N 1
ATOM 1764 C CA . MET A 1 250 ? 27.966 73.317 39.459 1.00 18.70 249 MET A CA 1
ATOM 1765 C C . MET A 1 250 ? 27.633 74.820 39.458 1.00 20.16 249 MET A C 1
ATOM 1766 O O . MET A 1 250 ? 26.441 75.228 39.559 1.00 17.68 249 MET A O 1
ATOM 1771 N N . ASP A 1 251 ? 28.656 75.657 39.253 1.00 20.74 250 ASP A N 1
ATOM 1772 C CA . ASP A 1 251 ? 28.363 77.112 38.935 1.00 21.78 250 ASP A CA 1
ATOM 1773 C C . ASP A 1 251 ? 27.490 77.318 37.742 1.00 20.51 250 ASP A C 1
ATOM 1774 O O . ASP A 1 251 ? 26.539 78.082 37.797 1.00 21.17 250 ASP A O 1
ATOM 1779 N N . ALA A 1 252 ? 27.776 76.650 36.633 1.00 19.78 251 ALA A N 1
ATOM 1780 C CA . ALA A 1 252 ? 26.954 76.795 35.496 1.00 18.97 251 ALA A CA 1
ATOM 1781 C C . ALA A 1 252 ? 25.521 76.289 35.773 1.00 20.72 251 ALA A C 1
ATOM 1782 O O . ALA A 1 252 ? 24.544 76.928 35.336 1.00 21.40 251 ALA A O 1
ATOM 1784 N N . VAL A 1 253 ? 25.396 75.163 36.458 1.00 20.53 252 VAL A N 1
ATOM 1785 C CA . VAL A 1 253 ? 24.080 74.596 36.805 1.00 19.99 252 VAL A CA 1
ATOM 1786 C C . VAL A 1 253 ? 23.284 75.589 37.689 1.00 21.60 252 VAL A C 1
ATOM 1787 O O . VAL A 1 253 ? 22.111 75.872 37.425 1.00 22.31 252 VAL A O 1
ATOM 1791 N N . ALA A 1 254 ? 23.944 76.144 38.676 1.00 21.57 253 ALA A N 1
ATOM 1792 C CA . ALA A 1 254 ? 23.281 77.156 39.569 1.00 25.25 253 ALA A CA 1
ATOM 1793 C C . ALA A 1 254 ? 22.940 78.454 38.800 1.00 26.18 253 ALA A C 1
ATOM 1794 O O . ALA A 1 254 ? 21.807 78.931 38.841 1.00 26.46 253 ALA A O 1
ATOM 1796 N N . ALA A 1 255 ? 23.852 78.947 37.971 1.00 24.96 254 ALA A N 1
ATOM 1797 C CA . ALA A 1 255 ? 23.556 80.140 37.213 1.00 26.40 254 ALA A CA 1
ATOM 1798 C C . ALA A 1 255 ? 22.367 79.955 36.266 1.00 26.23 254 ALA A C 1
ATOM 1799 O O . ALA A 1 255 ? 21.647 80.893 35.990 1.00 28.62 254 ALA A O 1
ATOM 1801 N N . THR A 1 256 ? 22.219 78.786 35.647 1.00 23.10 255 THR A N 1
ATOM 1802 C CA . THR A 1 256 ? 21.155 78.580 34.638 1.00 20.81 255 THR A CA 1
ATOM 1803 C C . THR A 1 256 ? 19.847 78.017 35.194 1.00 20.93 255 THR A C 1
ATOM 1804 O O . THR A 1 256 ? 18.835 77.957 34.473 1.00 22.29 255 THR A O 1
ATOM 1808 N N . GLY A 1 257 ? 19.912 77.563 36.417 1.00 20.18 256 GLY A N 1
ATOM 1809 C CA . GLY A 1 257 ? 18.904 76.727 37.060 1.00 21.95 256 GLY A CA 1
ATOM 1810 C C . GLY A 1 257 ? 18.688 75.398 36.391 1.00 23.76 256 GLY A C 1
ATOM 1811 O O . GLY A 1 257 ? 17.567 74.910 36.342 1.00 24.54 256 GLY A O 1
ATOM 1812 N N . ALA A 1 258 ? 19.742 74.787 35.855 1.00 21.93 257 ALA A N 1
ATOM 1813 C CA . ALA A 1 258 ? 19.571 73.491 35.167 1.00 21.36 257 ALA A CA 1
ATOM 1814 C C . ALA A 1 258 ? 19.353 72.373 36.175 1.00 21.08 257 ALA A C 1
ATOM 1815 O O . ALA A 1 258 ? 19.615 72.546 37.413 1.00 19.47 257 ALA A O 1
ATOM 1817 N N . THR A 1 259 ? 18.812 71.270 35.657 1.00 18.07 258 THR A N 1
ATOM 1818 C CA . THR A 1 259 ? 18.641 70.045 36.404 1.00 20.06 258 THR A CA 1
ATOM 1819 C C . THR A 1 259 ? 19.728 69.113 35.971 1.00 17.68 258 THR A C 1
ATOM 1820 O O . THR A 1 259 ? 19.686 68.662 34.844 1.00 18.28 258 THR A O 1
ATOM 1824 N N . ALA A 1 260 ? 20.643 68.757 36.870 1.00 18.35 259 ALA A N 1
ATOM 1825 C CA . ALA A 1 260 ? 21.746 67.832 36.568 1.00 18.56 259 ALA A CA 1
ATOM 1826 C C . ALA A 1 260 ? 22.033 66.878 37.719 1.00 18.24 259 ALA A C 1
ATOM 1827 O O . ALA A 1 260 ? 23.081 66.950 38.377 1.00 18.24 259 ALA A O 1
ATOM 1829 N N . PRO A 1 261 ? 21.144 65.895 37.899 1.00 17.63 260 PRO A N 1
ATOM 1830 C CA . PRO A 1 261 ? 21.271 65.102 39.073 1.00 16.67 260 PRO A CA 1
ATOM 1831 C C . PRO A 1 261 ? 22.494 64.223 39.143 1.00 15.58 260 PRO A C 1
ATOM 1832 O O . PRO A 1 261 ? 23.151 64.167 40.223 1.00 14.50 260 PRO A O 1
ATOM 1836 N N . LEU A 1 262 ? 22.872 63.557 38.055 1.00 13.74 261 LEU A N 1
ATOM 1837 C CA . LEU A 1 262 ? 24.035 62.718 38.141 1.00 14.40 261 LEU A CA 1
ATOM 1838 C C . LEU A 1 262 ? 25.331 63.554 38.147 1.00 14.69 261 LEU A C 1
ATOM 1839 O O . LEU A 1 262 ? 26.256 63.269 38.913 1.00 14.15 261 LEU A O 1
ATOM 1844 N N . GLY A 1 263 ? 25.401 64.574 37.284 1.00 14.29 262 GLY A N 1
ATOM 1845 C CA . GLY A 1 263 ? 26.553 65.467 37.365 1.00 13.50 262 GLY A CA 1
ATOM 1846 C C . GLY A 1 263 ? 26.736 66.089 38.740 1.00 13.55 262 GLY A C 1
ATOM 1847 O O . GLY A 1 263 ? 27.852 66.119 39.249 1.00 13.24 262 GLY A O 1
ATOM 1848 N N . SER A 1 264 ? 25.661 66.510 39.383 1.00 13.94 263 SER A N 1
ATOM 1849 C CA . SER A 1 264 ? 25.774 67.080 40.726 1.00 14.60 263 SER A CA 1
ATOM 1850 C C . SER A 1 264 ? 26.173 66.082 41.766 1.00 14.67 263 SER A C 1
ATOM 1851 O O . SER A 1 264 ? 26.902 66.391 42.717 1.00 14.87 263 SER A O 1
ATOM 1854 N N . HIS A 1 265 ? 25.717 64.849 41.597 1.00 15.48 264 HIS A N 1
ATOM 1855 C CA . HIS A 1 265 ? 26.098 63.734 42.437 1.00 15.23 264 HIS A CA 1
ATOM 1856 C C . HIS A 1 265 ? 27.606 63.400 42.294 1.00 15.12 264 HIS A C 1
ATOM 1857 O O . HIS A 1 265 ? 28.339 63.212 43.272 1.00 13.06 264 HIS A O 1
ATOM 1864 N N . ALA A 1 266 ? 28.066 63.362 41.053 1.00 15.38 265 ALA A N 1
ATOM 1865 C CA . ALA A 1 266 ? 29.483 63.172 40.768 1.00 16.02 265 ALA A CA 1
ATOM 1866 C C . ALA A 1 266 ? 30.376 64.272 41.382 1.00 14.54 265 ALA A C 1
ATOM 1867 O O . ALA A 1 266 ? 31.419 63.991 41.930 1.00 14.56 265 ALA A O 1
ATOM 1869 N N . ALA A 1 267 ? 29.902 65.502 41.291 1.00 15.36 266 ALA A N 1
ATOM 1870 C CA . ALA A 1 267 ? 30.545 66.666 41.887 1.00 15.42 266 ALA A CA 1
ATOM 1871 C C . ALA A 1 267 ? 30.652 66.421 43.387 1.00 14.45 266 ALA A C 1
ATOM 1872 O O . ALA A 1 267 ? 31.762 66.567 43.966 1.00 14.88 266 ALA A O 1
ATOM 1874 N N A ASP A 1 268 ? 29.555 66.043 44.032 0.50 15.30 267 ASP A N 1
ATOM 1875 N N B ASP A 1 268 ? 29.571 66.021 44.026 0.50 15.68 267 ASP A N 1
ATOM 1876 C CA A ASP A 1 268 ? 29.592 65.754 45.485 0.50 15.82 267 ASP A CA 1
ATOM 1877 C CA B ASP A 1 268 ? 29.660 65.753 45.460 0.50 16.49 267 ASP A CA 1
ATOM 1878 C C A ASP A 1 268 ? 30.655 64.704 45.789 0.50 16.00 267 ASP A C 1
ATOM 1879 C C B ASP A 1 268 ? 30.695 64.705 45.775 0.50 16.40 267 ASP A C 1
ATOM 1880 O O A ASP A 1 268 ? 31.459 64.880 46.714 0.50 16.83 267 ASP A O 1
ATOM 1881 O O B ASP A 1 268 ? 31.502 64.867 46.704 0.50 17.15 267 ASP A O 1
ATOM 1890 N N . ILE A 1 269 ? 30.673 63.610 45.001 1.00 16.37 268 ILE A N 1
ATOM 1891 C CA . ILE A 1 269 ? 31.580 62.515 45.195 1.00 14.63 268 ILE A CA 1
ATOM 1892 C C . ILE A 1 269 ? 33.027 62.968 45.020 1.00 15.23 268 ILE A C 1
ATOM 1893 O O . ILE A 1 269 ? 33.907 62.588 45.815 1.00 14.59 268 ILE A O 1
ATOM 1898 N N . TYR A 1 270 ? 33.292 63.768 44.003 1.00 13.93 269 TYR A N 1
ATOM 1899 C CA . TYR A 1 270 ? 34.687 64.106 43.775 1.00 13.86 269 TYR A CA 1
ATOM 1900 C C . TYR A 1 270 ? 35.164 65.165 44.839 1.00 14.94 269 TYR A C 1
ATOM 1901 O O . TYR A 1 270 ? 36.339 65.154 45.138 1.00 14.87 269 TYR A O 1
ATOM 1910 N N . ALA A 1 271 ? 34.271 66.052 45.296 1.00 14.67 270 ALA A N 1
ATOM 1911 C CA . ALA A 1 271 ? 34.639 67.084 46.285 1.00 16.21 270 ALA A CA 1
ATOM 1912 C C . ALA A 1 271 ? 35.119 66.406 47.548 1.00 17.40 270 ALA A C 1
ATOM 1913 O O . ALA A 1 271 ? 36.132 66.760 48.081 1.00 18.07 270 ALA A O 1
ATOM 1915 N N . LYS A 1 272 ? 34.384 65.393 47.986 1.00 17.80 271 LYS A N 1
ATOM 1916 C CA . LYS A 1 272 ? 34.724 64.574 49.136 1.00 19.65 271 LYS A CA 1
ATOM 1917 C C . LYS A 1 272 ? 35.976 63.751 48.913 1.00 18.37 271 LYS A C 1
ATOM 1918 O O . LYS A 1 272 ? 36.844 63.689 49.800 1.00 17.29 271 LYS A O 1
ATOM 1924 N N . PHE A 1 273 ? 36.128 63.144 47.724 1.00 15.57 272 PHE A N 1
ATOM 1925 C CA . PHE A 1 273 ? 37.348 62.376 47.427 1.00 15.53 272 PHE A CA 1
ATOM 1926 C C . PHE A 1 273 ? 38.625 63.289 47.395 1.00 15.30 272 PHE A C 1
ATOM 1927 O O . PHE A 1 273 ? 39.686 62.821 47.808 1.00 16.22 272 PHE A O 1
ATOM 1935 N N . ALA A 1 274 ? 38.465 64.529 46.910 1.00 14.94 273 ALA A N 1
ATOM 1936 C CA . ALA A 1 274 ? 39.542 65.503 46.841 1.00 15.68 273 ALA A CA 1
ATOM 1937 C C . ALA A 1 274 ? 40.079 65.946 48.223 1.00 15.48 273 ALA A C 1
ATOM 1938 O O . ALA A 1 274 ? 41.217 66.361 48.306 1.00 15.95 273 ALA A O 1
ATOM 1940 N N . ALA A 1 275 ? 39.287 65.743 49.272 1.00 17.08 274 ALA A N 1
ATOM 1941 C CA . ALA A 1 275 ? 39.713 66.045 50.628 1.00 18.17 274 ALA A CA 1
ATOM 1942 C C . ALA A 1 275 ? 40.786 65.092 51.089 1.00 17.86 274 ALA A C 1
ATOM 1943 O O . ALA A 1 275 ? 41.540 65.419 51.922 1.00 20.22 274 ALA A O 1
ATOM 1945 N N . ASP A 1 276 ? 40.815 63.902 50.514 1.00 17.65 275 ASP A N 1
ATOM 1946 C CA . ASP A 1 276 ? 41.773 62.878 50.856 1.00 20.42 275 ASP A CA 1
ATOM 1947 C C . ASP A 1 276 ? 42.814 62.460 49.827 1.00 20.98 275 ASP A C 1
ATOM 1948 O O . ASP A 1 276 ? 43.853 61.995 50.174 1.00 19.57 275 ASP A O 1
ATOM 1953 N N . HIS A 1 277 ? 42.458 62.548 48.570 1.00 15.87 276 HIS A N 1
ATOM 1954 C CA . HIS A 1 277 ? 43.299 62.024 47.537 1.00 18.08 276 HIS A CA 1
ATOM 1955 C C . HIS A 1 277 ? 43.376 62.942 46.325 1.00 16.73 276 HIS A C 1
ATOM 1956 O O . HIS A 1 277 ? 43.322 62.544 45.235 1.00 15.10 276 HIS A O 1
ATOM 1963 N N . ALA A 1 278 ? 43.546 64.200 46.604 1.00 16.96 277 ALA A N 1
ATOM 1964 C CA . ALA A 1 278 ? 43.546 65.202 45.505 1.00 17.30 277 ALA A CA 1
ATOM 1965 C C . ALA A 1 278 ? 44.653 64.978 44.472 1.00 17.75 277 ALA A C 1
ATOM 1966 O O . ALA A 1 278 ? 44.465 65.309 43.297 1.00 16.98 277 ALA A O 1
ATOM 1968 N N . ASP A 1 279 ? 45.774 64.402 44.896 1.00 14.70 278 ASP A N 1
ATOM 1969 C CA . ASP A 1 279 ? 46.908 64.168 44.002 1.00 17.82 278 ASP A CA 1
ATOM 1970 C C . ASP A 1 279 ? 46.795 62.931 43.106 1.00 16.41 278 ASP A C 1
ATOM 1971 O O . ASP A 1 279 ? 47.567 62.780 42.160 1.00 15.61 278 ASP A O 1
ATOM 1976 N N . LEU A 1 280 ? 45.843 62.050 43.397 1.00 14.80 279 LEU A N 1
ATOM 1977 C CA . LEU A 1 280 ? 45.671 60.824 42.593 1.00 14.93 279 LEU A CA 1
ATOM 1978 C C . LEU A 1 280 ? 44.833 61.093 41.406 1.00 13.90 279 LEU A C 1
ATOM 1979 O O . LEU A 1 280 ? 43.977 61.937 41.378 1.00 13.68 279 LEU A O 1
ATOM 1984 N N . ASP A 1 281 ? 45.103 60.341 40.364 1.00 15.25 280 ASP A N 1
ATOM 1985 C CA . ASP A 1 281 ? 44.260 60.343 39.191 1.00 13.93 280 ASP A CA 1
ATOM 1986 C C . ASP A 1 281 ? 42.814 60.174 39.630 1.00 14.36 280 ASP A C 1
ATOM 1987 O O . ASP A 1 281 ? 42.528 59.362 40.514 1.00 13.55 280 ASP A O 1
ATOM 1992 N N . PHE A 1 282 ? 41.924 60.876 38.960 1.00 13.07 281 PHE A N 1
ATOM 1993 C CA . PHE A 1 282 ? 40.507 60.730 39.224 1.00 13.40 281 PHE A CA 1
ATOM 1994 C C . PHE A 1 282 ? 39.891 59.339 39.135 1.00 13.61 281 PHE A C 1
ATOM 1995 O O . PHE A 1 282 ? 38.836 59.130 39.722 1.00 13.81 281 PHE A O 1
ATOM 2003 N N . SER A 1 283 ? 40.542 58.406 38.425 1.00 14.45 282 SER A N 1
ATOM 2004 C CA . SER A 1 283 ? 40.050 57.059 38.311 1.00 15.27 282 SER A CA 1
ATOM 2005 C C . SER A 1 283 ? 40.149 56.351 39.682 1.00 16.16 282 SER A C 1
ATOM 2006 O O . SER A 1 283 ? 39.488 55.324 39.911 1.00 15.67 282 SER A O 1
ATOM 2009 N N . ALA A 1 284 ? 40.947 56.894 40.603 1.00 15.54 283 ALA A N 1
ATOM 2010 C CA . ALA A 1 284 ? 41.132 56.288 41.941 1.00 15.43 283 ALA A CA 1
ATOM 2011 C C . ALA A 1 284 ? 39.838 56.341 42.796 1.00 15.76 283 ALA A C 1
ATOM 2012 O O . ALA A 1 284 ? 39.745 55.704 43.841 1.00 15.34 283 ALA A O 1
ATOM 2014 N N . VAL A 1 285 ? 38.858 57.091 42.336 1.00 17.01 284 VAL A N 1
ATOM 2015 C CA . VAL A 1 285 ? 37.543 57.142 42.922 1.00 16.43 284 VAL A CA 1
ATOM 2016 C C . VAL A 1 285 ? 36.977 55.737 43.149 1.00 17.00 284 VAL A C 1
ATOM 2017 O O . VAL A 1 285 ? 36.133 55.579 44.020 1.00 17.77 284 VAL A O 1
ATOM 2021 N N . ILE A 1 286 ? 37.398 54.757 42.359 1.00 15.49 285 ILE A N 1
ATOM 2022 C CA . ILE A 1 286 ? 36.966 53.376 42.544 1.00 17.15 285 ILE A CA 1
ATOM 2023 C C . ILE A 1 286 ? 37.202 52.888 43.971 1.00 21.06 285 ILE A C 1
ATOM 2024 O O . ILE A 1 286 ? 36.418 52.089 44.446 1.00 17.61 285 ILE A O 1
ATOM 2029 N N . HIS A 1 287 ? 38.230 53.415 44.647 1.00 19.33 286 HIS A N 1
ATOM 2030 C CA . HIS A 1 287 ? 38.502 53.011 46.015 1.00 22.28 286 HIS A CA 1
ATOM 2031 C C . HIS A 1 287 ? 37.788 53.846 47.073 1.00 23.02 286 HIS A C 1
ATOM 2032 O O . HIS A 1 287 ? 38.074 53.704 48.233 1.00 27.42 286 HIS A O 1
ATOM 2039 N N . THR A 1 288 ? 36.871 54.722 46.729 1.00 21.23 287 THR A N 1
ATOM 2040 C CA . THR A 1 288 ? 36.229 55.553 47.786 1.00 26.24 287 THR A CA 1
ATOM 2041 C C . THR A 1 288 ? 34.727 55.331 47.832 1.00 26.17 287 THR A C 1
ATOM 2042 O O . THR A 1 288 ? 33.982 56.075 48.476 1.00 24.74 287 THR A O 1
ATOM 2046 N N . LEU A 1 289 ? 34.279 54.310 47.112 1.00 27.47 288 LEU A N 1
ATOM 2047 C CA . LEU A 1 289 ? 32.867 54.086 46.952 1.00 28.83 288 LEU A CA 1
ATOM 2048 C C . LEU A 1 289 ? 32.278 53.591 48.278 1.00 25.87 288 LEU A C 1
ATOM 2049 O O . LEU A 1 289 ? 31.105 53.848 48.547 1.00 29.07 288 LEU A O 1
ATOM 2054 N N . ARG A 1 290 ? 33.062 52.920 49.107 1.00 24.68 289 ARG A N 1
ATOM 2055 C CA . ARG A 1 290 ? 32.498 52.446 50.385 1.00 23.80 289 ARG A CA 1
ATOM 2056 C C . ARG A 1 290 ? 32.434 53.550 51.456 1.00 27.38 289 ARG A C 1
ATOM 2057 O O . ARG A 1 290 ? 31.952 53.318 52.553 1.00 25.55 289 ARG A O 1
ATOM 2065 N N . ALA A 1 291 ? 32.973 54.726 51.182 1.00 31.45 290 ALA A N 1
ATOM 2066 C CA . ALA A 1 291 ? 32.688 55.932 51.989 1.00 33.17 290 ALA A CA 1
ATOM 2067 C C . ALA A 1 291 ? 31.231 56.356 51.715 1.00 40.26 290 ALA A C 1
ATOM 2068 O O . ALA A 1 291 ? 30.611 56.948 52.564 1.00 38.69 290 ALA A O 1
ATOM 2070 N N . ARG A 1 292 ? 30.708 56.041 50.517 1.00 45.21 291 ARG A N 1
ATOM 2071 C CA . ARG A 1 292 ? 29.278 56.278 50.133 1.00 54.44 291 ARG A CA 1
ATOM 2072 C C . ARG A 1 292 ? 28.217 55.240 50.659 1.00 59.05 291 ARG A C 1
ATOM 2073 O O . ARG A 1 292 ? 27.006 55.535 50.636 1.00 55.04 291 ARG A O 1
ATOM 2075 N N . ALA A 1 293 ? 28.672 54.087 51.194 1.00 62.82 292 ALA A N 1
ATOM 2076 C CA . ALA A 1 293 ? 27.797 52.956 51.666 1.00 65.18 292 ALA A CA 1
ATOM 2077 C C . ALA A 1 293 ? 26.678 53.328 52.663 1.00 62.25 292 ALA A C 1
ATOM 2078 O O . ALA A 1 293 ? 26.948 53.984 53.680 1.00 58.21 292 ALA A O 1
ATOM 2080 C C . MET B 1 1 ? 23.993 20.752 13.184 1.00 30.00 0 MET B C 1
ATOM 2081 O O . MET B 1 1 ? 23.571 21.456 14.049 1.00 30.00 0 MET B O 1
ATOM 2082 N N . MET B 1 2 ? 23.228 20.290 12.208 1.00 47.25 1 MET B N 1
ATOM 2083 C CA . MET B 1 2 ? 21.791 20.472 12.242 1.00 49.18 1 MET B CA 1
ATOM 2084 C C . MET B 1 2 ? 21.325 19.613 13.370 1.00 46.72 1 MET B C 1
ATOM 2085 O O . MET B 1 2 ? 21.457 18.453 13.325 1.00 57.85 1 MET B O 1
ATOM 2090 N N . THR B 1 3 ? 20.743 20.217 14.354 1.00 37.38 2 THR B N 1
ATOM 2091 C CA . THR B 1 3 ? 20.224 19.597 15.542 1.00 30.86 2 THR B CA 1
ATOM 2092 C C . THR B 1 3 ? 18.726 19.977 15.695 1.00 23.03 2 THR B C 1
ATOM 2093 O O . THR B 1 3 ? 18.180 20.814 14.963 1.00 20.27 2 THR B O 1
ATOM 2097 N N . THR B 1 4 ? 18.064 19.270 16.583 1.00 19.45 3 THR B N 1
ATOM 2098 C CA . THR B 1 4 ? 16.722 19.560 16.959 1.00 18.35 3 THR B CA 1
ATOM 2099 C C . THR B 1 4 ? 16.775 20.470 18.216 1.00 16.65 3 THR B C 1
ATOM 2100 O O . THR B 1 4 ? 1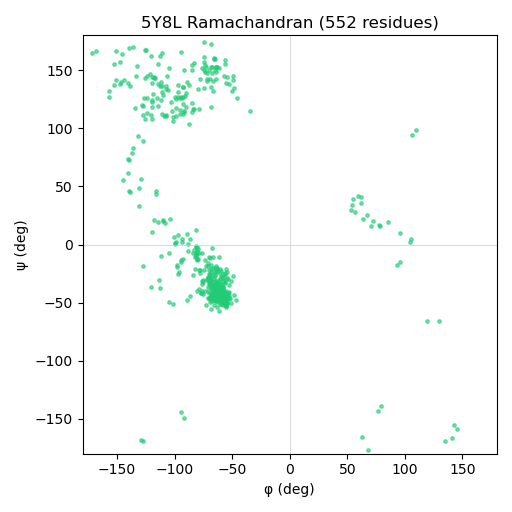7.410 20.117 19.257 1.00 15.16 3 THR B O 1
ATOM 2104 N N . ILE B 1 5 ? 16.091 21.595 18.107 1.00 14.76 4 ILE B N 1
ATOM 2105 C CA . ILE B 1 5 ? 16.058 22.644 19.103 1.00 14.91 4 ILE B CA 1
ATOM 2106 C C . ILE B 1 5 ? 14.646 22.856 19.582 1.00 15.54 4 ILE B C 1
ATOM 2107 O O . ILE B 1 5 ? 13.744 23.135 18.780 1.00 18.38 4 ILE B O 1
ATOM 2112 N N . ALA B 1 6 ? 14.442 22.759 20.878 1.00 12.91 5 ALA B N 1
ATOM 2113 C CA . ALA B 1 6 ? 13.186 23.243 21.440 1.00 13.09 5 ALA B CA 1
ATOM 2114 C C . ALA B 1 6 ? 13.323 24.668 21.893 1.00 12.59 5 ALA B C 1
ATOM 2115 O O . ALA B 1 6 ? 14.390 25.054 22.405 1.00 12.83 5 ALA B O 1
ATOM 2117 N N . PHE B 1 7 ? 12.324 25.485 21.567 1.00 12.29 6 PHE B N 1
ATOM 2118 C CA . PHE B 1 7 ? 12.393 26.932 21.766 1.00 11.98 6 PHE B CA 1
ATOM 2119 C C . PHE B 1 7 ? 11.175 27.325 22.542 1.00 11.81 6 PHE B C 1
ATOM 2120 O O . PHE B 1 7 ? 10.047 27.249 22.056 1.00 11.02 6 PHE B O 1
ATOM 2128 N N . LEU B 1 8 ? 11.388 27.736 23.789 1.00 12.08 7 LEU B N 1
ATOM 2129 C CA . LEU B 1 8 ? 10.336 28.042 24.726 1.00 12.16 7 LEU B CA 1
ATOM 2130 C C . LEU B 1 8 ? 10.343 29.549 24.967 1.00 12.59 7 LEU B C 1
ATOM 2131 O O . LEU B 1 8 ? 11.289 30.092 25.578 1.00 13.24 7 LEU B O 1
ATOM 2136 N N . GLY B 1 9 ? 9.301 30.227 24.517 1.00 11.71 8 GLY B N 1
ATOM 2137 C CA . GLY B 1 9 ? 9.286 31.677 24.501 1.00 12.97 8 GLY B CA 1
ATOM 2138 C C . GLY B 1 9 ? 9.446 32.170 23.080 1.00 13.77 8 GLY B C 1
ATOM 2139 O O . GLY B 1 9 ? 10.592 32.317 22.596 1.00 14.18 8 GLY B O 1
ATOM 2140 N N . LEU B 1 10 ? 8.318 32.432 22.391 1.00 13.06 9 LEU B N 1
ATOM 2141 C CA . LEU B 1 10 ? 8.362 32.837 21.019 1.00 13.43 9 LEU B CA 1
ATOM 2142 C C . LEU B 1 10 ? 7.827 34.243 20.824 1.00 14.78 9 LEU B C 1
ATOM 2143 O O . LEU B 1 10 ? 7.044 34.517 19.916 1.00 12.56 9 LEU B O 1
ATOM 2148 N N . GLY B 1 11 ? 8.264 35.161 21.673 1.00 15.30 10 GLY B N 1
ATOM 2149 C CA . GLY B 1 11 ? 7.693 36.485 21.679 1.00 13.56 10 GLY B CA 1
ATOM 2150 C C . GLY B 1 11 ? 8.487 37.416 20.834 1.00 13.15 10 GLY B C 1
ATOM 2151 O O . GLY B 1 11 ? 8.962 37.029 19.814 1.00 11.48 10 GLY B O 1
ATOM 2152 N N . ASN B 1 12 ? 8.609 38.675 21.225 1.00 14.71 11 ASN B N 1
ATOM 2153 C CA . ASN B 1 12 ? 9.283 39.677 20.416 1.00 14.59 11 ASN B CA 1
ATOM 2154 C C . ASN B 1 12 ? 10.693 39.284 20.001 1.00 12.93 11 ASN B C 1
ATOM 2155 O O . ASN B 1 12 ? 11.095 39.555 18.941 1.00 11.38 11 ASN B O 1
ATOM 2160 N N . MET B 1 13 ? 11.429 38.704 20.926 1.00 11.42 12 MET B N 1
ATOM 2161 C CA . MET B 1 13 ? 12.713 38.195 20.619 1.00 12.04 12 MET B CA 1
ATOM 2162 C C . MET B 1 13 ? 12.714 36.747 20.149 1.00 12.38 12 MET B C 1
ATOM 2163 O O . MET B 1 13 ? 13.397 36.439 19.146 1.00 11.81 12 MET B O 1
ATOM 2168 N N . GLY B 1 14 ? 12.012 35.855 20.853 1.00 11.71 13 GLY B N 1
ATOM 2169 C CA . GLY B 1 14 ? 12.046 34.450 20.481 1.00 12.42 13 GLY B CA 1
ATOM 2170 C C . GLY B 1 14 ? 11.537 34.105 19.085 1.00 12.31 13 GLY B C 1
ATOM 2171 O O . GLY B 1 14 ? 12.085 33.189 18.471 1.00 12.59 13 GLY B O 1
ATOM 2172 N N . ALA B 1 15 ? 10.521 34.864 18.581 1.00 13.12 14 ALA B N 1
ATOM 2173 C CA . ALA B 1 15 ? 9.986 34.635 17.248 1.00 13.53 14 ALA B CA 1
ATOM 2174 C C . ALA B 1 15 ? 11.067 34.848 16.211 1.00 12.91 14 ALA B C 1
ATOM 2175 O O . ALA B 1 15 ? 11.418 33.873 15.510 1.00 14.41 14 ALA B O 1
ATOM 2177 N N . PRO B 1 16 ? 11.697 36.028 16.156 1.00 12.64 15 PRO B N 1
ATOM 2178 C CA . PRO B 1 16 ? 12.728 36.139 15.059 1.00 13.88 15 PRO B CA 1
ATOM 2179 C C . PRO B 1 16 ? 13.990 35.276 15.274 1.00 14.20 15 PRO B C 1
ATOM 2180 O O . PRO B 1 16 ? 14.575 34.793 14.292 1.00 12.52 15 PRO B O 1
ATOM 2184 N N . MET B 1 17 ? 14.362 35.058 16.540 1.00 12.34 16 MET B N 1
ATOM 2185 C CA . MET B 1 17 ? 15.437 34.093 16.848 1.00 12.58 16 MET B CA 1
ATOM 2186 C C . MET B 1 17 ? 15.112 32.717 16.262 1.00 12.80 16 MET B C 1
ATOM 2187 O O . MET B 1 17 ? 15.937 32.114 15.578 1.00 14.10 16 MET B O 1
ATOM 2192 N N . SER B 1 18 ? 13.929 32.210 16.568 1.00 11.05 17 SER B N 1
ATOM 2193 C CA . SER B 1 18 ? 13.528 30.890 16.112 1.00 13.18 17 SER B CA 1
ATOM 2194 C C . SER B 1 18 ? 13.478 30.818 14.596 1.00 12.27 17 SER B C 1
ATOM 2195 O O . SER B 1 18 ? 13.882 29.812 14.019 1.00 13.78 17 SER B O 1
ATOM 2198 N N . ALA B 1 19 ? 13.015 31.871 13.988 1.00 12.50 18 ALA B N 1
ATOM 2199 C CA . ALA B 1 19 ? 12.957 31.902 12.519 1.00 13.25 18 ALA B CA 1
ATOM 2200 C C . ALA B 1 19 ? 14.315 31.732 11.864 1.00 14.58 18 ALA B C 1
ATOM 2201 O O . ALA B 1 19 ? 14.426 31.036 10.832 1.00 14.13 18 ALA B O 1
ATOM 2203 N N . ASN B 1 20 ? 15.343 32.403 12.406 1.00 12.98 19 ASN B N 1
ATOM 2204 C CA . ASN B 1 20 ? 16.702 32.223 11.960 1.00 13.79 19 ASN B CA 1
ATOM 2205 C C . ASN B 1 20 ? 17.239 30.810 12.124 1.00 14.47 19 ASN B C 1
ATOM 2206 O O . ASN B 1 20 ? 17.951 30.310 11.212 1.00 14.12 19 ASN B O 1
ATOM 2211 N N . LEU B 1 21 ? 16.883 30.147 13.228 1.00 14.18 20 LEU B N 1
ATOM 2212 C CA . LEU B 1 21 ? 17.241 28.766 13.422 1.00 14.53 20 LEU B CA 1
ATOM 2213 C C . LEU B 1 21 ? 16.603 27.863 12.324 1.00 15.28 20 LEU B C 1
ATOM 2214 O O . LEU B 1 21 ? 17.289 26.987 11.754 1.00 13.49 20 LEU B O 1
ATOM 2219 N N . VAL B 1 22 ? 15.320 28.075 12.032 1.00 16.47 21 VAL B N 1
ATOM 2220 C CA . VAL B 1 22 ? 14.616 27.310 11.001 1.00 15.97 21 VAL B CA 1
ATOM 2221 C C . VAL B 1 22 ? 15.325 27.582 9.666 1.00 16.67 21 VAL B C 1
ATOM 2222 O O . VAL B 1 22 ? 15.617 26.647 8.928 1.00 13.79 21 VAL B O 1
ATOM 2226 N N . GLY B 1 23 ? 15.609 28.841 9.363 1.00 17.34 22 GLY B N 1
ATOM 2227 C CA . GLY B 1 23 ? 16.319 29.220 8.123 1.00 18.54 22 GLY B CA 1
ATOM 2228 C C . GLY B 1 23 ? 17.678 28.560 7.924 1.00 19.84 22 GLY B C 1
ATOM 2229 O O . GLY B 1 23 ? 18.067 28.294 6.781 1.00 19.93 22 GLY B O 1
ATOM 2230 N N . ALA B 1 24 ? 18.368 28.253 9.036 1.00 17.28 23 ALA B N 1
ATOM 2231 C CA . ALA B 1 24 ? 19.659 27.634 9.033 1.00 17.34 23 ALA B CA 1
ATOM 2232 C C . ALA B 1 24 ? 19.587 26.118 8.903 1.00 16.60 23 ALA B C 1
ATOM 2233 O O . ALA B 1 24 ? 20.609 25.480 8.867 1.00 18.74 23 ALA B O 1
ATOM 2235 N N . GLY B 1 25 ? 18.383 25.538 8.959 1.00 17.29 24 GLY B N 1
ATOM 2236 C CA . GLY B 1 25 ? 18.160 24.121 8.684 1.00 17.74 24 GLY B CA 1
ATOM 2237 C C . GLY B 1 25 ? 17.915 23.345 9.950 1.00 18.85 24 GLY B C 1
ATOM 2238 O O . GLY B 1 25 ? 17.789 22.142 9.870 1.00 18.26 24 GLY B O 1
ATOM 2239 N N . HIS B 1 26 ? 17.834 23.996 11.120 1.00 18.12 25 HIS B N 1
ATOM 2240 C CA . HIS B 1 26 ? 17.452 23.268 12.340 1.00 18.88 25 HIS B CA 1
ATOM 2241 C C . HIS B 1 26 ? 15.965 22.913 12.368 1.00 17.40 25 HIS B C 1
ATOM 2242 O O . HIS B 1 26 ? 15.161 23.654 11.886 1.00 17.82 25 HIS B O 1
ATOM 2249 N N . VAL B 1 27 ? 15.622 21.800 12.983 1.00 17.41 26 VAL B N 1
ATOM 2250 C CA . VAL B 1 27 ? 14.259 21.472 13.278 1.00 18.08 26 VAL B CA 1
ATOM 2251 C C . VAL B 1 27 ? 13.991 22.195 14.621 1.00 18.60 26 VAL B C 1
ATOM 2252 O O . VAL B 1 27 ? 14.728 21.974 15.615 1.00 17.06 26 VAL B O 1
ATOM 2256 N N . VAL B 1 28 ? 12.986 23.085 14.644 1.00 15.83 27 VAL B N 1
ATOM 2257 C CA . VAL B 1 28 ? 12.687 23.850 15.843 1.00 15.04 27 VAL B CA 1
ATOM 2258 C C . VAL B 1 28 ? 11.307 23.458 16.405 1.00 14.38 27 VAL B C 1
ATOM 2259 O O . VAL B 1 28 ? 10.287 23.567 15.730 1.00 15.59 27 VAL B O 1
ATOM 2263 N N . ARG B 1 29 ? 11.293 22.961 17.621 1.00 13.24 28 ARG B N 1
ATOM 2264 C CA . ARG B 1 29 ? 10.085 22.550 18.301 1.00 13.92 28 ARG B CA 1
ATOM 2265 C C . ARG B 1 29 ? 9.704 23.649 19.283 1.00 14.81 28 ARG B C 1
ATOM 2266 O O . ARG B 1 29 ? 10.323 23.764 20.330 1.00 16.15 28 ARG B O 1
ATOM 2274 N N . GLY B 1 30 ? 8.616 24.377 19.021 1.00 14.17 29 GLY B N 1
ATOM 2275 C CA . GLY B 1 30 ? 8.325 25.588 19.787 1.00 14.66 29 GLY B CA 1
ATOM 2276 C C . GLY B 1 30 ? 7.194 25.365 20.793 1.00 14.74 29 GLY B C 1
ATOM 2277 O O . GLY B 1 30 ? 6.313 24.555 20.571 1.00 15.63 29 GLY B O 1
ATOM 2278 N N . PHE B 1 31 ? 7.223 26.113 21.864 1.00 13.22 30 PHE B N 1
ATOM 2279 C CA . PHE B 1 31 ? 6.079 26.236 22.701 1.00 13.83 30 PHE B CA 1
ATOM 2280 C C . PHE B 1 31 ? 6.026 27.668 23.231 1.00 14.58 30 PHE B C 1
ATOM 2281 O O . PHE B 1 31 ? 7.067 28.238 23.652 1.00 14.80 30 PHE B O 1
ATOM 2289 N N . ASP B 1 32 ? 4.810 28.208 23.314 1.00 13.04 31 ASP B N 1
ATOM 2290 C CA . ASP B 1 32 ? 4.568 29.474 23.953 1.00 13.12 31 ASP B CA 1
ATOM 2291 C C . ASP B 1 32 ? 3.115 29.454 24.342 1.00 13.69 31 ASP B C 1
ATOM 2292 O O . ASP B 1 32 ? 2.271 29.169 23.475 1.00 13.46 31 ASP B O 1
ATOM 2297 N N . PRO B 1 33 ? 2.772 29.720 25.598 1.00 14.39 32 PRO B N 1
ATOM 2298 C CA . PRO B 1 33 ? 1.326 29.669 26.026 1.00 15.26 32 PRO B CA 1
ATOM 2299 C C . PRO B 1 33 ? 0.426 30.813 25.439 1.00 16.70 32 PRO B C 1
ATOM 2300 O O . PRO B 1 33 ? -0.757 30.737 25.625 1.00 16.72 32 PRO B O 1
ATOM 2304 N N . ALA B 1 34 ? 1.001 31.838 24.825 1.00 14.19 33 ALA B N 1
ATOM 2305 C CA . ALA B 1 34 ? 0.312 32.855 24.096 1.00 15.95 33 ALA B CA 1
ATOM 2306 C C . ALA B 1 34 ? 0.124 32.397 22.660 1.00 16.43 33 ALA B C 1
ATOM 2307 O O . ALA B 1 34 ? 1.093 32.396 21.826 1.00 14.78 33 ALA B O 1
ATOM 2309 N N . PRO B 1 35 ? -1.109 31.981 22.320 1.00 16.28 34 PRO B N 1
ATOM 2310 C CA . PRO B 1 35 ? -1.307 31.377 20.979 1.00 16.43 34 PRO B CA 1
ATOM 2311 C C . PRO B 1 35 ? -0.978 32.312 19.864 1.00 16.61 34 PRO B C 1
ATOM 2312 O O . PRO B 1 35 ? -0.560 31.854 18.808 1.00 16.24 34 PRO B O 1
ATOM 2316 N N . THR B 1 36 ? -1.046 33.610 20.087 1.00 15.79 35 THR B N 1
ATOM 2317 C CA . THR B 1 36 ? -0.632 34.556 19.007 1.00 20.07 35 THR B CA 1
ATOM 2318 C C . THR B 1 36 ? 0.866 34.444 18.662 1.00 17.96 35 THR B C 1
ATOM 2319 O O . THR B 1 36 ? 1.232 34.463 17.490 1.00 16.79 35 THR B O 1
ATOM 2323 N N . ALA B 1 37 ? 1.686 34.324 19.684 1.00 15.16 36 ALA B N 1
ATOM 2324 C CA . ALA B 1 37 ? 3.106 34.097 19.553 1.00 16.51 36 ALA B CA 1
ATOM 2325 C C . ALA B 1 37 ? 3.381 32.817 18.817 1.00 16.33 36 ALA B C 1
ATOM 2326 O O . ALA B 1 37 ? 4.116 32.826 17.816 1.00 19.42 36 ALA B O 1
ATOM 2328 N N . ALA B 1 38 ? 2.758 31.748 19.274 1.00 15.19 37 ALA B N 1
ATOM 2329 C CA . ALA B 1 38 ? 2.966 30.423 18.701 1.00 15.27 37 ALA B CA 1
ATOM 2330 C C . ALA B 1 38 ? 2.526 30.385 17.257 1.00 15.04 37 ALA B C 1
ATOM 2331 O O . ALA B 1 38 ? 3.178 29.735 16.387 1.00 15.46 37 ALA B O 1
ATOM 2333 N N . SER B 1 39 ? 1.433 31.067 16.940 1.00 15.43 38 SER B N 1
ATOM 2334 C CA . SER B 1 39 ? 0.948 31.070 15.538 1.00 15.52 38 SER B CA 1
ATOM 2335 C C . SER B 1 39 ? 1.940 31.725 14.599 1.00 16.24 38 SER B C 1
ATOM 2336 O O . SER B 1 39 ? 2.172 31.247 13.492 1.00 16.64 38 SER B O 1
ATOM 2339 N N . GLY B 1 40 ? 2.456 32.874 15.016 1.00 16.56 39 GLY B N 1
ATOM 2340 C CA . GLY B 1 40 ? 3.500 33.617 14.227 1.00 17.80 39 GLY B CA 1
ATOM 2341 C C . GLY B 1 40 ? 4.772 32.793 13.979 1.00 17.91 39 GLY B C 1
ATOM 2342 O O . GLY B 1 40 ? 5.352 32.783 12.894 1.00 18.31 39 GLY B O 1
ATOM 2343 N N . ALA B 1 41 ? 5.189 32.093 15.016 1.00 18.48 40 ALA B N 1
ATOM 2344 C CA . ALA B 1 41 ? 6.346 31.208 14.935 1.00 18.81 40 ALA B CA 1
ATOM 2345 C C . ALA B 1 41 ? 6.082 30.049 13.979 1.00 17.49 40 ALA B C 1
ATOM 2346 O O . ALA B 1 41 ? 6.912 29.751 13.139 1.00 17.74 40 ALA B O 1
ATOM 2348 N N . ALA B 1 42 ? 4.927 29.401 14.109 1.00 17.26 41 ALA B N 1
ATOM 2349 C CA . ALA B 1 42 ? 4.528 28.368 13.153 1.00 17.65 41 ALA B CA 1
ATOM 2350 C C . ALA B 1 42 ? 4.579 28.826 11.693 1.00 17.13 41 ALA B C 1
ATOM 2351 O O . ALA B 1 42 ? 5.048 28.099 10.816 1.00 15.57 41 ALA B O 1
ATOM 2353 N N . ALA B 1 43 ? 4.146 30.052 11.444 1.00 17.25 42 ALA B N 1
ATOM 2354 C CA . ALA B 1 43 ? 4.153 30.646 10.070 1.00 17.10 42 ALA B CA 1
ATOM 2355 C C . ALA B 1 43 ? 5.545 30.676 9.445 1.00 16.76 42 ALA B C 1
ATOM 2356 O O . ALA B 1 43 ? 5.672 30.593 8.232 1.00 17.92 42 ALA B O 1
ATOM 2358 N N A HIS B 1 44 ? 6.570 30.777 10.273 0.50 16.79 43 HIS B N 1
ATOM 2359 N N B HIS B 1 44 ? 6.585 30.830 10.264 0.50 15.43 43 HIS B N 1
ATOM 2360 C CA A HIS B 1 44 ? 7.937 30.758 9.830 0.50 18.68 43 HIS B CA 1
ATOM 2361 C CA B HIS B 1 44 ? 7.961 30.779 9.785 0.50 16.31 43 HIS B CA 1
ATOM 2362 C C A HIS B 1 44 ? 8.663 29.409 9.977 0.50 16.67 43 HIS B C 1
ATOM 2363 C C B HIS B 1 44 ? 8.658 29.391 9.890 0.50 15.30 43 HIS B C 1
ATOM 2364 O O A HIS B 1 44 ? 9.883 29.360 9.906 0.50 16.01 43 HIS B O 1
ATOM 2365 O O B HIS B 1 44 ? 9.855 29.287 9.664 0.50 14.79 43 HIS B O 1
ATOM 2378 N N . GLY B 1 45 ? 7.908 28.343 10.208 1.00 14.46 44 GLY B N 1
ATOM 2379 C CA . GLY B 1 45 ? 8.398 26.958 10.172 1.00 14.74 44 GLY B CA 1
ATOM 2380 C C . GLY B 1 45 ? 8.733 26.271 11.485 1.00 13.13 44 GLY B C 1
ATOM 2381 O O . GLY B 1 45 ? 9.220 25.159 11.470 1.00 13.38 44 GLY B O 1
ATOM 2382 N N . VAL B 1 46 ? 8.415 26.898 12.610 1.00 14.37 45 VAL B N 1
ATOM 2383 C CA . VAL B 1 46 ? 8.577 26.267 13.897 1.00 14.93 45 VAL B CA 1
ATOM 2384 C C . VAL B 1 46 ? 7.435 25.227 14.020 1.00 14.76 45 VAL B C 1
ATOM 2385 O O . VAL B 1 46 ? 6.300 25.530 13.736 1.00 14.60 45 VAL B O 1
ATOM 2389 N N . ALA B 1 47 ? 7.744 24.033 14.475 1.00 15.45 46 ALA B N 1
ATOM 2390 C CA . ALA B 1 47 ? 6.704 23.070 14.809 1.00 16.02 46 ALA B CA 1
ATOM 2391 C C . ALA B 1 47 ? 6.252 23.394 16.216 1.00 16.28 46 ALA B C 1
ATOM 2392 O O . ALA B 1 47 ? 7.018 23.223 17.175 1.00 13.96 46 ALA B O 1
ATOM 2394 N N . VAL B 1 48 ? 4.995 23.781 16.333 1.00 15.53 47 VAL B N 1
ATOM 2395 C CA . VAL B 1 48 ? 4.451 24.188 17.619 1.00 17.87 47 VAL B CA 1
ATOM 2396 C C . VAL B 1 48 ? 3.801 22.993 18.316 1.00 17.67 47 VAL B C 1
ATOM 2397 O O . VAL B 1 48 ? 3.009 22.279 17.730 1.00 14.90 47 VAL B O 1
ATOM 2401 N N . PHE B 1 49 ? 4.082 22.864 19.615 1.00 17.80 48 PHE B N 1
ATOM 2402 C CA . PHE B 1 49 ? 3.536 21.801 20.463 1.00 19.31 48 PHE B CA 1
ATOM 2403 C C . PHE B 1 49 ? 2.545 22.339 21.486 1.00 19.47 48 PHE B C 1
ATOM 2404 O O . PHE B 1 49 ? 2.461 23.555 21.764 1.00 19.01 48 PHE B O 1
ATOM 2412 N N . ARG B 1 50 ? 1.790 21.389 22.049 1.00 19.64 49 ARG B N 1
ATOM 2413 C CA . ARG B 1 50 ? 0.688 21.668 22.934 1.00 22.81 49 ARG B CA 1
ATOM 2414 C C . ARG B 1 50 ? 1.191 22.016 24.348 1.00 18.86 49 ARG B C 1
ATOM 2415 O O . ARG B 1 50 ? 0.509 22.710 25.093 1.00 19.48 49 ARG B O 1
ATOM 2423 N N . SER B 1 51 ? 2.420 21.581 24.668 1.00 17.07 50 SER B N 1
ATOM 2424 C CA . SER B 1 51 ? 2.988 21.807 25.982 1.00 17.96 50 SER B CA 1
ATOM 2425 C C . SER B 1 51 ? 4.497 21.851 25.909 1.00 17.20 50 SER B C 1
ATOM 2426 O O . SER B 1 51 ? 5.113 21.384 24.932 1.00 18.48 50 SER B O 1
ATOM 2429 N N . ALA B 1 52 ? 5.077 22.525 26.876 1.00 16.02 51 ALA B N 1
ATOM 2430 C CA . ALA B 1 52 ? 6.549 22.668 26.889 1.00 16.14 51 ALA B CA 1
ATOM 2431 C C . ALA B 1 52 ? 7.224 21.317 27.083 1.00 15.06 51 ALA B C 1
ATOM 2432 O O . ALA B 1 52 ? 8.166 20.994 26.374 1.00 14.90 51 ALA B O 1
ATOM 2434 N N . PRO B 1 53 ? 6.682 20.483 27.964 1.00 14.50 52 PRO B N 1
ATOM 2435 C CA . PRO B 1 53 ? 7.242 19.131 28.078 1.00 15.35 52 PRO B CA 1
ATOM 2436 C C . PRO B 1 53 ? 7.230 18.372 26.834 1.00 15.24 52 PRO B C 1
ATOM 2437 O O . PRO B 1 53 ? 8.222 17.746 26.514 1.00 15.75 52 PRO B O 1
ATOM 2441 N N . GLU B 1 54 ? 6.193 18.498 26.037 1.00 16.91 53 GLU B N 1
ATOM 2442 C CA . GLU B 1 54 ? 6.222 17.816 24.780 1.00 17.94 53 GLU B CA 1
ATOM 2443 C C . GLU B 1 54 ? 7.225 18.395 23.798 1.00 15.58 53 GLU B C 1
ATOM 2444 O O . GLU B 1 54 ? 7.898 17.662 23.061 1.00 15.69 53 GLU B O 1
ATOM 2450 N N . ALA B 1 55 ? 7.403 19.701 23.810 1.00 14.50 54 ALA B N 1
ATOM 2451 C CA . ALA B 1 55 ? 8.392 20.303 22.870 1.00 13.99 54 ALA B CA 1
ATOM 2452 C C . ALA B 1 55 ? 9.805 19.838 23.230 1.00 13.59 54 ALA B C 1
ATOM 2453 O O . ALA B 1 55 ? 10.584 19.568 22.349 1.00 13.15 54 ALA B O 1
ATOM 2455 N N . VAL B 1 56 ? 10.123 19.726 24.534 1.00 12.73 55 VAL B N 1
ATOM 2456 C CA . VAL B 1 56 ? 11.515 19.401 24.917 1.00 15.64 55 VAL B CA 1
ATOM 2457 C C . VAL B 1 56 ? 11.850 17.904 24.813 1.00 17.57 55 VAL B C 1
ATOM 2458 O O . VAL B 1 56 ? 13.024 17.542 24.838 1.00 19.13 55 VAL B O 1
ATOM 2462 N N . ALA B 1 57 ? 10.824 17.053 24.659 1.00 18.80 56 ALA B N 1
ATOM 2463 C CA . ALA B 1 57 ? 10.967 15.606 24.825 1.00 20.30 56 ALA B CA 1
ATOM 2464 C C . ALA B 1 57 ? 11.969 14.975 23.891 1.00 22.63 56 ALA B C 1
ATOM 2465 O O . ALA B 1 57 ? 12.680 14.065 24.304 1.00 23.06 56 ALA B O 1
ATOM 2467 N N . GLU B 1 58 ? 12.066 15.472 22.675 1.00 21.99 57 GLU B N 1
ATOM 2468 C CA . GLU B 1 58 ? 13.007 14.959 21.708 1.00 25.80 57 GLU B CA 1
ATOM 2469 C C . GLU B 1 58 ? 13.816 16.121 21.120 1.00 23.08 57 GLU B C 1
ATOM 2470 O O . GLU B 1 58 ? 13.958 16.237 19.962 1.00 22.30 57 GLU B O 1
ATOM 2476 N N . ALA B 1 59 ? 14.466 16.892 21.975 1.00 19.85 58 ALA B N 1
ATOM 2477 C CA . ALA B 1 59 ? 15.317 18.017 21.572 1.00 17.99 58 ALA B CA 1
ATOM 2478 C C . ALA B 1 59 ? 16.757 17.770 22.057 1.00 17.64 58 ALA B C 1
ATOM 2479 O O . ALA B 1 59 ? 16.959 17.310 23.181 1.00 18.76 58 ALA B O 1
ATOM 2481 N N . ASP B 1 60 ? 17.732 18.086 21.220 1.00 16.62 59 ASP B N 1
ATOM 2482 C CA . ASP B 1 60 ? 19.160 18.084 21.589 1.00 17.07 59 ASP B CA 1
ATOM 2483 C C . ASP B 1 60 ? 19.466 19.335 22.429 1.00 15.88 59 ASP B C 1
ATOM 2484 O O . ASP B 1 60 ? 20.371 19.329 23.301 1.00 14.13 59 ASP B O 1
ATOM 2489 N N . VAL B 1 61 ? 18.762 20.405 22.096 1.00 13.40 60 VAL B N 1
ATOM 2490 C CA . VAL B 1 61 ? 18.982 21.741 22.730 1.00 13.82 60 VAL B CA 1
ATOM 2491 C C . VAL B 1 61 ? 17.644 22.326 23.105 1.00 12.83 60 VAL B C 1
ATOM 2492 O O . VAL B 1 61 ? 16.685 22.220 22.337 1.00 12.45 60 VAL B O 1
ATOM 2496 N N . VAL B 1 62 ? 17.603 23.058 24.219 1.00 12.41 61 VAL B N 1
ATOM 2497 C CA . VAL B 1 62 ? 16.421 23.749 24.635 1.00 12.89 61 VAL B CA 1
ATOM 2498 C C . VAL B 1 62 ? 16.824 25.206 24.905 1.00 13.01 61 VAL B C 1
ATOM 2499 O O . VAL B 1 62 ? 17.563 25.469 25.867 1.00 12.67 61 VAL B O 1
ATOM 2503 N N . ILE B 1 63 ? 16.206 26.124 24.166 1.00 11.37 62 ILE B N 1
ATOM 2504 C CA . ILE B 1 63 ? 16.427 27.529 24.385 1.00 12.48 62 ILE B CA 1
ATOM 2505 C C . ILE B 1 63 ? 15.213 28.125 25.065 1.00 11.67 62 ILE B C 1
ATOM 2506 O O . ILE B 1 63 ? 14.101 27.871 24.620 1.00 10.40 62 ILE B O 1
ATOM 2511 N N . THR B 1 64 ? 15.443 28.924 26.123 1.00 10.96 63 THR B N 1
ATOM 2512 C CA . THR B 1 64 ? 14.394 29.741 26.726 1.00 11.03 63 THR B CA 1
ATOM 2513 C C . THR B 1 64 ? 14.646 31.217 26.471 1.00 10.80 63 THR B C 1
ATOM 2514 O O . THR B 1 64 ? 15.799 31.714 26.555 1.00 10.53 63 THR B O 1
ATOM 2518 N N . MET B 1 65 ? 13.570 31.912 26.113 1.00 10.85 64 MET B N 1
ATOM 2519 C CA . MET B 1 65 ? 13.596 33.368 25.846 1.00 12.30 64 MET B CA 1
ATOM 2520 C C . MET B 1 65 ? 12.360 33.957 26.499 1.00 12.99 64 MET B C 1
ATOM 2521 O O . MET B 1 65 ? 11.316 34.225 25.854 1.00 11.69 64 MET B O 1
ATOM 2526 N N . LEU B 1 66 ? 12.484 34.122 27.845 1.00 12.72 65 LEU B N 1
ATOM 2527 C CA . LEU B 1 66 ? 11.342 34.345 28.710 1.00 12.43 65 LEU B CA 1
ATOM 2528 C C . LEU B 1 66 ? 11.400 35.647 29.485 1.00 13.09 65 LEU B C 1
ATOM 2529 O O . LEU B 1 66 ? 12.437 36.209 29.614 1.00 13.35 65 LEU B O 1
ATOM 2534 N N . PRO B 1 67 ? 10.252 36.116 30.009 1.00 13.53 66 PRO B N 1
ATOM 2535 C CA . PRO B 1 67 ? 10.229 37.467 30.594 1.00 15.60 66 PRO B CA 1
ATOM 2536 C C . PRO B 1 67 ? 11.002 37.713 31.875 1.00 15.18 66 PRO B C 1
ATOM 2537 O O . PRO B 1 67 ? 11.587 38.748 31.985 1.00 15.71 66 PRO B O 1
ATOM 2541 N N . THR B 1 68 ? 11.014 36.746 32.798 1.00 16.08 67 THR B N 1
ATOM 2542 C CA . THR B 1 68 ? 11.573 36.931 34.117 1.00 14.92 67 THR B CA 1
ATOM 2543 C C . THR B 1 68 ? 12.219 35.708 34.655 1.00 13.79 67 THR B C 1
ATOM 2544 O O . THR B 1 68 ? 11.987 34.588 34.148 1.00 12.76 67 THR B O 1
ATOM 2548 N N . GLY B 1 69 ? 13.034 35.900 35.703 1.00 13.28 68 GLY B N 1
ATOM 2549 C CA . GLY B 1 69 ? 13.652 34.833 36.398 1.00 13.41 68 GLY B CA 1
ATOM 2550 C C . GLY B 1 69 ? 12.637 33.854 36.971 1.00 15.16 68 GLY B C 1
ATOM 2551 O O . GLY B 1 69 ? 12.838 32.609 36.922 1.00 16.58 68 GLY B O 1
ATOM 2552 N N . GLU B 1 70 ? 11.544 34.373 37.522 1.00 17.69 69 GLU B N 1
ATOM 2553 C CA . GLU B 1 70 ? 10.474 33.487 38.023 1.00 19.18 69 GLU B CA 1
ATOM 2554 C C . GLU B 1 70 ? 9.876 32.582 36.942 1.00 17.58 69 GLU B C 1
ATOM 2555 O O . GLU B 1 70 ? 9.583 31.393 37.203 1.00 15.07 69 GLU B O 1
ATOM 2561 N N . VAL B 1 71 ? 9.630 33.149 35.760 1.00 15.75 70 VAL B N 1
ATOM 2562 C CA . VAL B 1 71 ? 9.066 32.396 34.677 1.00 16.27 70 VAL B CA 1
ATOM 2563 C C . VAL B 1 71 ? 10.097 31.340 34.203 1.00 14.18 7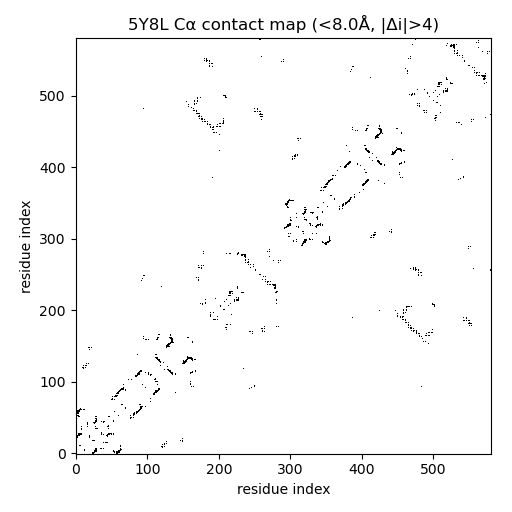0 VAL B C 1
ATOM 2564 O O . VAL B 1 71 ? 9.742 30.212 33.888 1.00 14.23 70 VAL B O 1
ATOM 2568 N N . VAL B 1 72 ? 11.379 31.694 34.159 1.00 14.33 71 VAL B N 1
ATOM 2569 C CA . VAL B 1 72 ? 12.432 30.710 33.840 1.00 13.53 71 VAL B CA 1
ATOM 2570 C C . VAL B 1 72 ? 12.435 29.534 34.846 1.00 13.92 71 VAL B C 1
ATOM 2571 O O . VAL B 1 72 ? 12.529 28.356 34.460 1.00 12.05 71 VAL B O 1
ATOM 2575 N N . ARG B 1 73 ? 12.395 29.884 36.128 1.00 14.83 72 ARG B N 1
ATOM 2576 C CA . ARG B 1 73 ? 12.413 28.903 37.204 1.00 17.75 72 ARG B CA 1
ATOM 2577 C C . ARG B 1 73 ? 11.241 27.945 37.086 1.00 16.20 72 ARG B C 1
ATOM 2578 O O . ARG B 1 73 ? 11.401 26.733 37.228 1.00 15.42 72 ARG B O 1
ATOM 2586 N N . ARG B 1 74 ? 10.060 28.493 36.825 1.00 15.55 73 ARG B N 1
ATOM 2587 C CA . ARG B 1 74 ? 8.857 27.654 36.689 1.00 18.80 73 ARG B CA 1
ATOM 2588 C C . ARG B 1 74 ? 8.920 26.769 35.430 1.00 16.55 73 ARG B C 1
ATOM 2589 O O . ARG B 1 74 ? 8.588 25.612 35.491 1.00 16.98 73 ARG B O 1
ATOM 2597 N N . CYS B 1 75 ? 9.334 27.331 34.316 1.00 14.86 74 CYS B N 1
ATOM 2598 C CA . CYS B 1 75 ? 9.569 26.594 33.071 1.00 15.64 74 CYS B CA 1
ATOM 2599 C C . CYS B 1 75 ? 10.542 25.405 33.289 1.00 15.16 74 CYS B C 1
ATOM 2600 O O . CYS B 1 75 ? 10.230 24.296 32.962 1.00 15.10 74 CYS B O 1
ATOM 2603 N N . TYR B 1 76 ? 11.702 25.664 33.896 1.00 14.39 75 TYR B N 1
ATOM 2604 C CA . TYR B 1 76 ? 12.657 24.611 34.197 1.00 13.91 75 TYR B CA 1
ATOM 2605 C C . TYR B 1 76 ? 12.057 23.508 35.088 1.00 15.19 75 TYR B C 1
ATOM 2606 O O . TYR B 1 76 ? 12.209 22.317 34.818 1.00 13.78 75 TYR B O 1
ATOM 2615 N N . THR B 1 77 ? 11.367 23.924 36.126 1.00 14.87 76 THR B N 1
ATOM 2616 C CA . THR B 1 77 ? 10.693 22.965 37.005 1.00 16.53 76 THR B CA 1
ATOM 2617 C C . THR B 1 77 ? 9.706 22.131 36.236 1.00 18.17 76 THR B C 1
ATOM 2618 O O . THR B 1 77 ? 9.543 20.957 36.546 1.00 21.85 76 THR B O 1
ATOM 2622 N N A ASP B 1 78 ? 9.019 22.714 35.263 0.50 17.27 77 ASP B N 1
ATOM 2623 N N B ASP B 1 78 ? 9.045 22.724 35.258 0.50 17.58 77 ASP B N 1
ATOM 2624 C CA A ASP B 1 78 ? 8.038 21.985 34.476 0.50 17.99 77 ASP B CA 1
ATOM 2625 C CA B ASP B 1 78 ? 8.050 22.046 34.467 0.50 18.52 77 ASP B CA 1
ATOM 2626 C C A ASP B 1 78 ? 8.642 21.041 33.456 0.50 17.60 77 ASP B C 1
ATOM 2627 C C B ASP B 1 78 ? 8.612 21.092 33.419 0.50 17.84 77 ASP B C 1
ATOM 2628 O O A ASP B 1 78 ? 8.021 20.031 33.150 0.50 19.55 77 ASP B O 1
ATOM 2629 O O B ASP B 1 78 ? 7.937 20.128 33.058 0.50 19.54 77 ASP B O 1
ATOM 2638 N N . VAL B 1 79 ? 9.786 21.383 32.880 1.00 16.20 78 VAL B N 1
ATOM 2639 C CA . VAL B 1 79 ? 10.302 20.680 31.704 1.00 15.62 78 VAL B CA 1
ATOM 2640 C C . VAL B 1 79 ? 11.548 19.853 31.882 1.00 15.44 78 VAL B C 1
ATOM 2641 O O . VAL B 1 79 ? 11.791 18.979 31.030 1.00 15.82 78 VAL B O 1
ATOM 2645 N N . LEU B 1 80 ? 12.363 20.124 32.905 1.00 15.47 79 LEU B N 1
ATOM 2646 C CA . LEU B 1 80 ? 13.657 19.413 33.002 1.00 16.48 79 LEU B CA 1
ATOM 2647 C C . LEU B 1 80 ? 13.533 17.885 32.982 1.00 18.25 79 LEU B C 1
ATOM 2648 O O . LEU B 1 80 ? 14.333 17.230 32.281 1.00 19.46 79 LEU B O 1
ATOM 2653 N N . ALA B 1 81 ? 12.600 17.332 33.758 1.00 18.82 80 ALA B N 1
ATOM 2654 C CA . ALA B 1 81 ? 12.384 15.870 33.807 1.00 20.15 80 ALA B CA 1
ATOM 2655 C C . ALA B 1 81 ? 11.852 15.320 32.498 1.00 18.55 80 ALA B C 1
ATOM 2656 O O . ALA B 1 81 ? 12.029 14.157 32.219 1.00 18.75 80 ALA B O 1
ATOM 2658 N N . ALA B 1 82 ? 11.266 16.159 31.651 1.00 17.31 81 ALA B N 1
ATOM 2659 C CA . ALA B 1 82 ? 10.790 15.704 30.340 1.00 16.77 81 ALA B CA 1
ATOM 2660 C C . ALA B 1 82 ? 11.906 15.555 29.326 1.00 17.81 81 ALA B C 1
ATOM 2661 O O . ALA B 1 82 ? 11.723 14.887 28.309 1.00 17.33 81 ALA B O 1
ATOM 2663 N N . ALA B 1 83 ? 13.035 16.244 29.537 1.00 15.82 82 ALA B N 1
ATOM 2664 C CA . ALA B 1 83 ? 14.052 16.314 28.523 1.00 17.38 82 ALA B CA 1
ATOM 2665 C C . ALA B 1 83 ? 14.928 15.040 28.617 1.00 17.19 82 ALA B C 1
ATOM 2666 O O . ALA B 1 83 ? 14.983 14.391 29.694 1.00 15.81 82 ALA B O 1
ATOM 2668 N N . ARG B 1 84 ? 15.574 14.691 27.494 1.00 17.16 83 ARG B N 1
ATOM 2669 C CA . ARG B 1 84 ? 16.542 13.606 27.474 1.00 18.33 83 ARG B CA 1
ATOM 2670 C C . ARG B 1 84 ? 17.766 13.973 28.314 1.00 16.64 83 ARG B C 1
ATOM 2671 O O . ARG B 1 84 ? 18.235 15.133 28.300 1.00 15.73 83 ARG B O 1
ATOM 2679 N N . PRO B 1 85 ? 18.317 12.994 29.056 1.00 16.22 84 PRO B N 1
ATOM 2680 C CA . PRO B 1 85 ? 19.549 13.264 29.768 1.00 15.12 84 PRO B CA 1
ATOM 2681 C C . PRO B 1 85 ? 20.656 13.828 28.904 1.00 13.50 84 PRO B C 1
ATOM 2682 O O . PRO B 1 85 ? 20.896 13.424 27.764 1.00 12.09 84 PRO B O 1
ATOM 2686 N N . ALA B 1 86 ? 21.336 14.810 29.463 1.00 13.71 85 ALA B N 1
ATOM 2687 C CA . ALA B 1 86 ? 22.413 15.522 28.811 1.00 14.42 85 ALA B CA 1
ATOM 2688 C C . ALA B 1 86 ? 21.997 16.406 27.599 1.00 15.20 85 ALA B C 1
ATOM 2689 O O . ALA B 1 86 ? 22.808 16.832 26.799 1.00 16.38 85 ALA B O 1
ATOM 2691 N N . THR B 1 87 ? 20.749 16.825 27.617 1.00 14.46 86 THR B N 1
ATOM 2692 C CA . THR B 1 87 ? 20.284 17.890 26.750 1.00 14.23 86 THR B CA 1
ATOM 2693 C C . THR B 1 87 ? 20.895 19.239 27.178 1.00 14.96 86 THR B C 1
ATOM 2694 O O . THR B 1 87 ? 21.142 19.467 28.382 1.00 15.97 86 THR B O 1
ATOM 2698 N N . LEU B 1 88 ? 21.226 20.065 26.187 1.00 15.21 87 LEU B N 1
ATOM 2699 C CA . LEU B 1 88 ? 21.850 21.388 26.426 1.00 14.61 87 LEU B CA 1
ATOM 2700 C C . LEU B 1 88 ? 20.756 22.468 26.538 1.00 15.53 87 LEU B C 1
ATOM 2701 O O . LEU B 1 88 ? 20.040 22.722 25.592 1.00 14.82 87 LEU B O 1
ATOM 2706 N N . PHE B 1 89 ? 20.619 23.051 27.731 1.00 13.76 88 PHE B N 1
ATOM 2707 C CA . PHE B 1 89 ? 19.685 24.185 27.982 1.00 14.42 88 PHE B CA 1
ATOM 2708 C C . PHE B 1 89 ? 20.450 25.486 27.841 1.00 14.00 88 PHE B C 1
ATOM 2709 O O . PHE B 1 89 ? 21.473 25.689 28.464 1.00 14.39 88 PHE B O 1
ATOM 2717 N N . ILE B 1 90 ? 19.931 26.386 27.016 1.00 13.18 89 ILE B N 1
ATOM 2718 C CA . ILE B 1 90 ? 20.473 27.746 26.917 1.00 13.51 89 ILE B CA 1
ATOM 2719 C C . ILE B 1 90 ? 19.367 28.728 27.306 1.00 13.23 89 ILE B C 1
ATOM 2720 O O . ILE B 1 90 ? 18.289 28.827 26.627 1.00 11.01 89 ILE B O 1
ATOM 2725 N N . ASP B 1 91 ? 19.612 29.480 28.371 1.00 11.99 90 ASP B N 1
ATOM 2726 C CA . ASP B 1 91 ? 18.656 30.532 28.757 1.00 13.08 90 ASP B CA 1
ATOM 2727 C C . ASP B 1 91 ? 19.162 31.880 28.242 1.00 12.78 90 ASP B C 1
ATOM 2728 O O . ASP B 1 91 ? 20.168 32.399 28.729 1.00 13.17 90 ASP B O 1
ATOM 2733 N N . SER B 1 92 ? 18.482 32.436 27.262 1.00 13.09 91 SER B N 1
ATOM 2734 C CA . SER B 1 92 ? 18.797 33.760 26.681 1.00 12.06 91 SER B CA 1
ATOM 2735 C C . SER B 1 92 ? 17.916 34.877 27.232 1.00 12.67 91 SER B C 1
ATOM 2736 O O . SER B 1 92 ? 18.037 36.013 26.835 1.00 12.24 91 SER B O 1
ATOM 2739 N N . SER B 1 93 ? 17.012 34.573 28.180 1.00 12.73 92 SER B N 1
ATOM 2740 C CA . SER B 1 93 ? 16.345 35.596 28.984 1.00 11.74 92 SER B CA 1
ATOM 2741 C C . SER B 1 93 ? 17.348 36.482 29.724 1.00 11.65 92 SER B C 1
ATOM 2742 O O . SER B 1 93 ? 18.525 36.051 30.032 1.00 13.89 92 SER B O 1
ATOM 2745 N N . THR B 1 94 ? 16.908 37.686 30.034 1.00 11.62 93 THR B N 1
ATOM 2746 C CA . THR B 1 94 ? 17.573 38.540 30.972 1.00 12.22 93 THR B CA 1
ATOM 2747 C C . THR B 1 94 ? 16.944 38.378 32.346 1.00 11.61 93 THR B C 1
ATOM 2748 O O . THR B 1 94 ? 15.788 38.756 32.527 1.00 10.93 93 THR B O 1
ATOM 2752 N N . ILE B 1 95 ? 17.716 37.812 33.244 1.00 11.16 94 ILE B N 1
ATOM 2753 C CA . ILE B 1 95 ? 17.310 37.546 34.592 1.00 11.84 94 ILE B CA 1
ATOM 2754 C C . ILE B 1 95 ? 18.468 37.847 35.574 1.00 10.90 94 ILE B C 1
ATOM 2755 O O . ILE B 1 95 ? 19.552 37.954 35.199 1.00 9.41 94 ILE B O 1
ATOM 2760 N N . SER B 1 96 ? 18.158 37.864 36.858 1.00 10.87 95 SER B N 1
ATOM 2761 C CA . SER B 1 96 ? 19.161 38.192 37.857 1.00 10.98 95 SER B CA 1
ATOM 2762 C C . SER B 1 96 ? 20.298 37.184 37.922 1.00 11.49 95 SER B C 1
ATOM 2763 O O . SER B 1 96 ? 20.110 36.077 37.644 1.00 11.59 95 SER B O 1
ATOM 2766 N N . VAL B 1 97 ? 21.471 37.609 38.341 1.00 12.18 96 VAL B N 1
ATOM 2767 C CA . VAL B 1 97 ? 22.585 36.684 38.477 1.00 13.93 96 VAL B CA 1
ATOM 2768 C C . VAL B 1 97 ? 22.216 35.576 39.480 1.00 14.26 96 VAL B C 1
ATOM 2769 O O . VAL B 1 97 ? 22.528 34.463 39.282 1.00 12.24 96 VAL B O 1
ATOM 2773 N N . THR B 1 98 ? 21.535 35.956 40.553 1.00 14.12 97 THR B N 1
ATOM 2774 C CA . THR B 1 98 ? 21.123 34.969 41.553 1.00 14.52 97 THR B CA 1
ATOM 2775 C C . THR B 1 98 ? 20.183 33.906 40.911 1.00 13.77 97 THR B C 1
ATOM 2776 O O . THR B 1 98 ? 20.363 32.681 41.068 1.00 14.00 97 THR B O 1
ATOM 2780 N N . ASP B 1 99 ? 19.178 34.393 40.178 1.00 13.16 98 ASP B N 1
ATOM 2781 C CA . ASP B 1 99 ? 18.207 33.499 39.542 1.00 13.30 98 ASP B CA 1
ATOM 2782 C C . ASP B 1 99 ? 18.934 32.620 38.488 1.00 12.66 98 ASP B C 1
ATOM 2783 O O . ASP B 1 99 ? 18.659 31.399 38.401 1.00 11.96 98 ASP B O 1
ATOM 2788 N N . ALA B 1 100 ? 19.845 33.215 37.717 1.00 11.84 99 ALA B N 1
ATOM 2789 C CA . ALA B 1 100 ? 20.594 32.414 36.735 1.00 12.18 99 ALA B CA 1
ATOM 2790 C C . ALA B 1 100 ? 21.400 31.240 37.370 1.00 11.74 99 ALA B C 1
ATOM 2791 O O . ALA B 1 100 ? 21.455 30.105 36.861 1.00 11.68 99 ALA B O 1
ATOM 2793 N N . ARG B 1 101 ? 22.029 31.547 38.500 1.00 12.26 100 ARG B N 1
ATOM 2794 C CA . ARG B 1 101 ? 22.824 30.568 39.228 1.00 12.61 100 ARG B CA 1
ATOM 2795 C C . ARG B 1 101 ? 21.934 29.469 39.795 1.00 12.67 100 ARG B C 1
ATOM 2796 O O . ARG B 1 101 ? 22.322 28.302 39.834 1.00 13.67 100 ARG B O 1
ATOM 2804 N N . GLU B 1 102 ? 20.739 29.849 40.236 1.00 12.71 101 GLU B N 1
ATOM 2805 C CA . GLU B 1 102 ? 19.809 28.893 40.791 1.00 13.46 101 GLU B CA 1
ATOM 2806 C C . GLU B 1 102 ? 19.313 27.975 39.656 1.00 13.56 101 GLU B C 1
ATOM 2807 O O . GLU B 1 102 ? 19.315 26.771 39.802 1.00 12.61 101 GLU B O 1
ATOM 2813 N N . VAL B 1 103 ? 18.923 28.542 38.525 1.00 10.98 102 VAL B N 1
ATOM 2814 C CA . VAL B 1 103 ? 18.378 27.694 37.446 1.00 11.39 102 VAL B CA 1
ATOM 2815 C C . VAL B 1 103 ? 19.425 26.834 36.750 1.00 11.45 102 VAL B C 1
ATOM 2816 O O . VAL B 1 103 ? 19.142 25.701 36.334 1.00 11.96 102 VAL B O 1
ATOM 2820 N N . HIS B 1 104 ? 20.634 27.331 36.698 1.00 11.78 103 HIS B N 1
ATOM 2821 C CA . HIS B 1 104 ? 21.757 26.556 36.259 1.00 12.61 103 HIS B CA 1
ATOM 2822 C C . HIS B 1 104 ? 21.967 25.306 37.107 1.00 12.22 103 HIS B C 1
ATOM 2823 O O . HIS B 1 104 ? 22.115 24.208 36.564 1.00 11.69 103 HIS B O 1
ATOM 2830 N N . ALA B 1 105 ? 21.994 25.483 38.407 1.00 13.23 104 ALA B N 1
ATOM 2831 C CA . ALA B 1 105 ? 22.178 24.374 39.343 1.00 14.24 104 ALA B CA 1
ATOM 2832 C C . ALA B 1 105 ? 21.036 23.373 39.234 1.00 13.89 104 ALA B C 1
ATOM 2833 O O . ALA B 1 105 ? 21.250 22.144 39.297 1.00 13.23 104 ALA B O 1
ATOM 2835 N N . LEU B 1 106 ? 19.831 23.916 39.118 1.00 14.08 105 LEU B N 1
ATOM 2836 C CA . LEU B 1 106 ? 18.638 23.091 38.910 1.00 14.54 105 LEU B CA 1
ATOM 2837 C C . LEU B 1 106 ? 18.740 22.227 37.653 1.00 13.91 105 LEU B C 1
ATOM 2838 O O . LEU B 1 106 ? 18.568 21.015 37.699 1.00 13.18 105 LEU B O 1
ATOM 2843 N N . ALA B 1 107 ? 19.151 22.821 36.557 1.00 14.01 106 ALA B N 1
ATOM 2844 C CA . ALA B 1 107 ? 19.327 22.088 35.298 1.00 14.44 106 ALA B CA 1
ATOM 2845 C C . ALA B 1 107 ? 20.381 20.962 35.443 1.00 14.29 106 ALA B C 1
ATOM 2846 O O . ALA B 1 107 ? 20.167 19.812 35.008 1.00 14.68 106 ALA B O 1
ATOM 2848 N N . GLU B 1 108 ? 21.515 21.299 36.045 1.00 15.50 107 GLU B N 1
ATOM 2849 C CA . GLU B 1 108 ? 22.547 20.355 36.267 1.00 16.46 107 GLU B CA 1
ATOM 2850 C C . GLU B 1 108 ? 22.175 19.218 37.215 1.00 16.77 107 GLU B C 1
ATOM 2851 O O . GLU B 1 108 ? 22.631 18.050 37.016 1.00 14.64 107 GLU B O 1
ATOM 2857 N N . SER B 1 109 ? 21.324 19.508 38.201 1.00 17.39 108 SER B N 1
ATOM 2858 C CA . SER B 1 109 ? 20.952 18.469 39.154 1.00 18.04 108 SER B CA 1
ATOM 2859 C C . SER B 1 109 ? 20.021 17.492 38.430 1.00 17.92 108 SER B C 1
ATOM 2860 O O . SER B 1 109 ? 19.859 16.372 38.889 1.00 17.47 108 SER B O 1
ATOM 2863 N N . HIS B 1 110 ? 19.452 17.919 37.318 1.00 15.81 109 HIS B N 1
ATOM 2864 C CA . HIS B 1 110 ? 18.619 17.052 36.498 1.00 16.71 109 HIS B CA 1
ATOM 2865 C C . HIS B 1 110 ? 19.420 16.369 35.372 1.00 15.01 109 HIS B C 1
ATOM 2866 O O . HIS B 1 110 ? 18.852 15.741 34.602 1.00 17.89 109 HIS B O 1
ATOM 2873 N N . GLY B 1 111 ? 20.726 16.553 35.320 1.00 14.74 110 GLY B N 1
ATOM 2874 C CA . GLY B 1 111 ? 21.589 15.924 34.351 1.00 17.55 110 GLY B CA 1
ATOM 2875 C C . GLY B 1 111 ? 21.686 16.654 33.027 1.00 15.66 110 GLY B C 1
ATOM 2876 O O . GLY B 1 111 ? 22.091 16.077 32.084 1.00 15.65 110 GLY B O 1
ATOM 2877 N N . MET B 1 112 ? 21.333 17.944 33.005 1.00 14.94 111 MET B N 1
ATOM 2878 C CA . MET B 1 112 ? 21.351 18.747 31.792 1.00 15.50 111 MET B CA 1
ATOM 2879 C C . MET B 1 112 ? 22.527 19.728 31.800 1.00 15.33 111 MET B C 1
ATOM 2880 O O . MET B 1 112 ? 22.939 20.227 32.826 1.00 14.91 111 MET B O 1
ATOM 2885 N N . LEU B 1 113 ? 23.094 19.973 30.643 1.00 14.82 112 LEU B N 1
ATOM 2886 C CA . LEU B 1 113 ? 24.050 21.035 30.468 1.00 15.62 112 LEU B CA 1
ATOM 2887 C C . LEU B 1 113 ? 23.284 22.335 30.469 1.00 14.49 112 LEU B C 1
ATOM 2888 O O . LEU B 1 113 ? 22.129 22.381 29.949 1.00 14.99 112 LEU B O 1
ATOM 2893 N N . GLN B 1 114 ? 23.904 23.413 30.914 1.00 12.61 113 GLN B N 1
ATOM 2894 C CA . GLN B 1 114 ? 23.196 24.691 30.885 1.00 13.08 113 GLN B CA 1
ATOM 2895 C C . GLN B 1 114 ? 24.138 25.887 30.777 1.00 13.40 113 GLN B C 1
ATOM 2896 O O . GLN B 1 114 ? 25.143 25.955 31.489 1.00 13.44 113 GLN B O 1
ATOM 2902 N N . LEU B 1 115 ? 23.764 26.831 29.945 1.00 12.56 114 LEU B N 1
ATOM 2903 C CA . LEU B 1 115 ? 24.372 28.147 29.831 1.00 13.45 114 LEU B CA 1
ATOM 2904 C C . LEU B 1 115 ? 23.390 29.267 30.068 1.00 13.35 114 LEU B C 1
ATOM 2905 O O . LEU B 1 115 ? 22.167 29.129 29.738 1.00 13.02 114 LEU B O 1
ATOM 2910 N N . ASP B 1 116 ? 23.879 30.386 30.651 1.00 12.70 115 ASP B N 1
ATOM 2911 C CA . ASP B 1 116 ? 23.215 31.656 30.502 1.00 13.69 115 ASP B CA 1
ATOM 2912 C C . ASP B 1 116 ? 23.793 32.344 29.316 1.00 13.94 115 ASP B C 1
ATOM 2913 O O . ASP B 1 116 ? 24.991 32.504 29.234 1.00 16.78 115 ASP B O 1
ATOM 2918 N N . ALA B 1 117 ? 22.950 32.791 28.404 1.00 13.22 116 ALA B N 1
ATOM 2919 C CA . ALA B 1 117 ? 23.377 33.536 27.208 1.00 11.81 116 ALA B CA 1
ATOM 2920 C C . ALA B 1 117 ? 22.440 34.680 26.859 1.00 11.46 116 ALA B C 1
ATOM 2921 O O . ALA B 1 117 ? 21.819 34.688 25.808 1.00 11.51 116 ALA B O 1
ATOM 2923 N N . PRO B 1 118 ? 22.296 35.666 27.778 1.00 11.16 117 PRO B N 1
ATOM 2924 C CA . PRO B 1 118 ? 21.484 36.788 27.461 1.00 10.81 117 PRO B CA 1
ATOM 2925 C C . PRO B 1 118 ? 22.092 37.600 26.318 1.00 11.15 117 PRO B C 1
ATOM 2926 O O . PRO B 1 118 ? 23.298 37.505 26.042 1.00 11.13 117 PRO B O 1
ATOM 2930 N N . VAL B 1 119 ? 21.253 38.396 25.689 1.00 12.33 118 VAL B N 1
ATOM 2931 C CA . VAL B 1 119 ? 21.639 39.082 24.515 1.00 12.46 118 VAL B CA 1
ATOM 2932 C C . VAL B 1 119 ? 21.406 40.583 24.543 1.00 14.23 118 VAL B C 1
ATOM 2933 O O . VAL B 1 119 ? 20.577 41.110 25.367 1.00 14.77 118 VAL B O 1
ATOM 2937 N N A SER B 1 120 ? 22.073 41.261 23.597 0.50 14.24 119 SER B N 1
ATOM 2938 N N B SER B 1 120 ? 22.128 41.284 23.644 0.50 12.86 119 SER B N 1
ATOM 2939 C CA A SER B 1 120 ? 21.817 42.626 23.283 0.50 15.30 119 SER B CA 1
ATOM 2940 C CA B SER B 1 120 ? 21.852 42.652 23.293 0.50 13.01 119 SER B CA 1
ATOM 2941 C C A SER B 1 120 ? 21.600 42.748 21.789 0.50 14.68 119 SER B C 1
ATOM 2942 C C B SER B 1 120 ? 21.567 42.724 21.795 0.50 13.38 119 SER B C 1
ATOM 2943 O O A SER B 1 120 ? 22.135 41.942 21.018 0.50 12.95 119 SER B O 1
ATOM 2944 O O B SER B 1 120 ? 22.023 41.862 21.028 0.50 11.78 119 SER B O 1
ATOM 2949 N N . GLY B 1 121 ? 20.771 43.723 21.411 1.00 13.85 120 GLY B N 1
ATOM 2950 C CA . GLY B 1 121 ? 20.510 44.053 20.006 1.00 14.46 120 GLY B CA 1
ATOM 2951 C C . GLY B 1 121 ? 19.072 44.301 19.697 1.00 14.86 120 GLY B C 1
ATOM 2952 O O . GLY B 1 121 ? 18.759 44.667 18.559 1.00 15.83 120 GLY B O 1
ATOM 2953 N N . GLY B 1 122 ? 18.169 43.949 20.636 1.00 14.78 121 GLY B N 1
ATOM 2954 C CA . GLY B 1 122 ? 16.743 44.097 20.441 1.00 14.36 121 GLY B CA 1
ATOM 2955 C C . GLY B 1 122 ? 16.142 43.279 19.311 1.00 15.13 121 GLY B C 1
ATOM 2956 O O . GLY B 1 122 ? 16.779 42.356 18.754 1.00 14.54 121 GLY B O 1
ATOM 2957 N N . VAL B 1 123 ? 14.930 43.626 18.947 1.00 14.84 122 VAL B N 1
ATOM 2958 C CA . VAL B 1 123 ? 14.221 42.917 17.919 1.00 17.45 122 VAL B CA 1
ATOM 2959 C C . VAL B 1 123 ? 14.873 43.022 16.532 1.00 16.15 122 VAL B C 1
ATOM 2960 O O . VAL B 1 123 ? 14.815 42.096 15.751 1.00 15.59 122 VAL B O 1
ATOM 2964 N N . LYS B 1 124 ? 15.446 44.174 16.238 1.00 16.45 123 LYS B N 1
ATOM 2965 C CA . LYS B 1 124 ? 16.110 44.406 14.964 1.00 18.09 123 LYS B CA 1
ATOM 2966 C C . LYS B 1 124 ? 17.323 43.522 14.883 1.00 15.79 123 LYS B C 1
ATOM 2967 O O . LYS B 1 124 ? 17.546 42.925 13.908 1.00 14.58 123 LYS B O 1
ATOM 2973 N N . GLY B 1 125 ? 18.091 43.479 15.965 1.00 14.48 124 GLY B N 1
ATOM 2974 C CA . GLY B 1 125 ? 19.217 42.606 16.003 1.00 15.29 124 GLY B CA 1
ATOM 2975 C C . GLY B 1 125 ? 18.822 41.124 15.877 1.00 14.00 124 GLY B C 1
ATOM 2976 O O . GLY B 1 125 ? 19.543 40.298 15.253 1.00 12.87 124 GLY B O 1
ATOM 2977 N N . ALA B 1 126 ? 17.713 40.790 16.522 1.00 13.19 125 ALA B N 1
ATOM 2978 C CA . ALA B 1 126 ? 17.228 39.437 16.510 1.00 14.35 125 ALA B CA 1
ATOM 2979 C C . ALA B 1 126 ? 16.847 39.022 15.104 1.00 13.66 125 ALA B C 1
ATOM 2980 O O . ALA B 1 126 ? 17.250 37.943 14.629 1.00 13.22 125 ALA B O 1
ATOM 2982 N N . ALA B 1 127 ? 16.102 39.872 14.430 1.00 13.69 126 ALA B N 1
ATOM 2983 C CA . ALA B 1 127 ? 15.718 39.545 13.035 1.00 15.69 126 ALA B CA 1
ATOM 2984 C C . ALA B 1 127 ? 16.890 39.440 12.097 1.00 18.08 126 ALA B C 1
ATOM 2985 O O . ALA B 1 127 ? 16.947 38.513 11.329 1.00 15.54 126 ALA B O 1
ATOM 2987 N N . ALA B 1 128 ? 17.884 40.347 12.234 1.00 17.55 127 ALA B N 1
ATOM 2988 C CA . ALA B 1 128 ? 19.035 40.346 11.348 1.00 17.67 127 ALA B CA 1
ATOM 2989 C C . ALA B 1 128 ? 20.104 39.336 11.737 1.00 16.30 127 ALA B C 1
ATOM 2990 O O . ALA B 1 128 ? 21.087 39.153 11.030 1.00 17.83 127 ALA B O 1
ATOM 2992 N N . ALA B 1 129 ? 19.910 38.606 12.836 1.00 17.36 128 ALA B N 1
ATOM 2993 C CA . ALA B 1 129 ? 20.883 37.646 13.353 1.00 15.96 128 ALA B CA 1
ATOM 2994 C C . ALA B 1 129 ? 22.225 38.352 13.681 1.00 15.05 128 ALA B C 1
ATOM 2995 O O . ALA B 1 129 ? 23.276 37.828 13.444 1.00 13.99 128 ALA B O 1
ATOM 2997 N N . THR B 1 130 ? 22.149 39.535 14.280 1.00 14.40 129 THR B N 1
ATOM 2998 C CA . THR B 1 130 ? 23.333 40.290 14.709 1.00 14.52 129 THR B CA 1
ATOM 2999 C C . THR B 1 130 ? 23.344 40.497 16.214 1.00 14.94 129 THR B C 1
ATOM 3000 O O . THR B 1 130 ? 24.098 41.327 16.718 1.00 14.93 129 THR B O 1
ATOM 3004 N N . LEU B 1 131 ? 22.619 39.677 16.967 1.00 15.10 130 LEU B N 1
ATOM 3005 C CA . LEU B 1 131 ? 22.652 39.796 18.427 1.00 13.82 130 LEU B CA 1
ATOM 3006 C C . LEU B 1 131 ? 24.028 39.559 19.011 1.00 14.05 130 LEU B C 1
ATOM 3007 O O . LEU B 1 131 ? 24.785 38.729 18.558 1.00 13.97 130 LEU B O 1
ATOM 3012 N N . ALA B 1 132 ? 24.280 40.180 20.143 1.00 14.66 131 ALA B N 1
ATOM 3013 C CA . ALA B 1 132 ? 25.413 39.781 20.934 1.00 13.82 131 ALA B CA 1
ATOM 3014 C C . ALA B 1 132 ? 24.977 38.826 22.046 1.00 13.75 131 ALA B C 1
ATOM 3015 O O . ALA B 1 132 ? 24.127 39.185 22.810 1.00 13.98 131 ALA B O 1
ATOM 3017 N N . PHE B 1 133 ? 25.611 37.657 22.138 1.00 12.79 132 PHE B N 1
ATOM 3018 C CA . PHE B 1 133 ? 25.375 36.679 23.213 1.00 13.10 132 PHE B CA 1
ATOM 3019 C C . PHE B 1 133 ? 26.516 36.767 24.203 1.00 13.71 132 PHE B C 1
ATOM 3020 O O . PHE B 1 133 ? 27.679 36.687 23.809 1.00 14.03 132 PHE B O 1
ATOM 3028 N N . MET B 1 134 ? 26.173 37.039 25.468 1.00 12.23 133 MET B N 1
ATOM 3029 C CA . MET B 1 134 ? 27.139 37.110 26.572 1.00 13.97 133 MET B CA 1
ATOM 3030 C C . MET B 1 134 ? 26.906 35.872 27.406 1.00 14.54 133 MET B C 1
ATOM 3031 O O . MET B 1 134 ? 25.857 35.731 28.014 1.00 14.59 133 MET B O 1
ATOM 3036 N N . VAL B 1 135 ? 27.853 34.955 27.379 1.00 14.14 134 VAL B N 1
ATOM 3037 C CA . VAL B 1 135 ? 27.652 33.566 27.863 1.00 13.94 134 VAL B CA 1
ATOM 3038 C C . VAL B 1 135 ? 28.346 33.288 29.146 1.00 15.54 134 VAL B C 1
ATOM 3039 O O . VAL B 1 135 ? 29.535 33.619 29.319 1.00 15.28 134 VAL B O 1
ATOM 3043 N N . GLY B 1 136 ? 27.625 32.655 30.059 1.00 14.84 135 GLY B N 1
ATOM 3044 C CA . GLY B 1 136 ? 28.212 32.123 31.262 1.00 14.35 135 GLY B CA 1
ATOM 3045 C C . GLY B 1 136 ? 28.037 30.631 31.277 1.00 15.18 135 GLY B C 1
ATOM 3046 O O . GLY B 1 136 ? 26.995 30.123 30.836 1.00 14.83 135 GLY B O 1
ATOM 3047 N N . GLY B 1 137 ? 29.053 29.932 31.790 1.00 15.77 136 GLY B N 1
ATOM 3048 C CA . GLY B 1 137 ? 29.095 28.492 31.861 1.00 16.32 136 GLY B CA 1
ATOM 3049 C C . GLY B 1 137 ? 30.428 27.921 31.432 1.00 17.87 136 GLY B C 1
ATOM 3050 O O . GLY B 1 137 ? 31.411 28.650 31.189 1.00 16.30 136 GLY B O 1
ATOM 3051 N N . ASP B 1 138 ? 30.447 26.613 31.269 1.00 18.64 137 ASP B N 1
ATOM 3052 C CA . ASP B 1 138 ? 31.682 25.909 30.876 1.00 22.44 137 ASP B CA 1
ATOM 3053 C C . ASP B 1 138 ? 32.088 26.140 29.462 1.00 23.96 137 ASP B C 1
ATOM 3054 O O . ASP B 1 138 ? 31.246 26.086 28.597 1.00 19.63 137 ASP B O 1
ATOM 3059 N N . GLU B 1 139 ? 33.380 26.245 29.208 1.00 24.58 138 GLU B N 1
ATOM 3060 C CA . GLU B 1 139 ? 33.901 26.466 27.880 1.00 27.39 138 GLU B CA 1
ATOM 3061 C C . GLU B 1 139 ? 33.541 25.333 26.903 1.00 26.04 138 GLU B C 1
ATOM 3062 O O . GLU B 1 139 ? 33.247 25.572 25.771 1.00 24.57 138 GLU B O 1
ATOM 3068 N N . SER B 1 140 ? 33.570 24.109 27.386 1.00 26.58 139 SER B N 1
ATOM 3069 C CA . SER B 1 140 ? 33.222 22.967 26.571 1.00 28.02 139 SER B CA 1
ATOM 3070 C C . SER B 1 140 ? 31.730 22.977 26.164 1.00 26.61 139 SER B C 1
ATOM 3071 O O . SER B 1 140 ? 31.419 22.664 25.065 1.00 24.13 139 SER B O 1
ATOM 3074 N N . THR B 1 141 ? 30.850 23.291 27.094 1.00 22.53 140 THR B N 1
ATOM 3075 C CA . THR B 1 141 ? 29.434 23.482 26.780 1.00 21.80 140 THR B CA 1
ATOM 3076 C C . THR B 1 141 ? 29.184 24.611 25.761 1.00 20.90 140 THR B C 1
ATOM 3077 O O . THR B 1 141 ? 28.398 24.432 24.795 1.00 17.37 140 THR B O 1
ATOM 3081 N N . LEU B 1 142 ? 29.913 25.722 25.878 1.00 17.61 141 LEU B N 1
ATOM 3082 C CA . LEU B 1 142 ? 29.825 26.765 24.839 1.00 19.03 141 LEU B CA 1
ATOM 3083 C C . LEU B 1 142 ? 30.304 26.243 23.472 1.00 19.82 141 LEU B C 1
ATOM 3084 O O . LEU B 1 142 ? 29.715 26.560 22.425 1.00 17.92 141 LEU B O 1
ATOM 3089 N N . ARG B 1 143 ? 31.380 25.457 23.485 1.00 22.60 142 ARG B N 1
ATOM 3090 C CA . ARG B 1 143 ? 31.833 24.796 22.263 1.00 27.66 142 ARG B CA 1
ATOM 3091 C C . ARG B 1 143 ? 30.698 23.9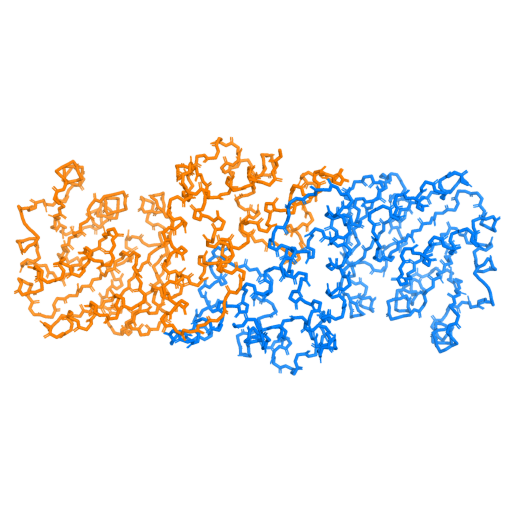59 21.633 1.00 23.41 142 ARG B C 1
ATOM 3092 O O . ARG B 1 143 ? 30.412 24.115 20.446 1.00 22.53 142 ARG B O 1
ATOM 3100 N N . ARG B 1 144 ? 29.959 23.219 22.451 1.00 23.53 143 ARG B N 1
ATOM 3101 C CA . ARG B 1 144 ? 28.830 22.439 21.948 1.00 25.80 143 ARG B CA 1
ATOM 3102 C C . ARG B 1 144 ? 27.668 23.326 21.456 1.00 24.44 143 ARG B C 1
ATOM 3103 O O . ARG B 1 144 ? 26.974 22.970 20.503 1.00 21.65 143 ARG B O 1
ATOM 3111 N N . ALA B 1 145 ? 27.464 24.473 22.105 1.00 19.31 144 ALA B N 1
ATOM 3112 C CA . ALA B 1 145 ? 26.399 25.403 21.755 1.00 20.36 144 ALA B CA 1
ATOM 3113 C C . ALA B 1 145 ? 26.692 26.255 20.552 1.00 19.73 144 ALA B C 1
ATOM 3114 O O . ALA B 1 145 ? 25.784 26.717 19.903 1.00 17.88 144 ALA B O 1
ATOM 3116 N N . ARG B 1 146 ? 27.956 26.473 20.219 1.00 21.79 145 ARG B N 1
ATOM 3117 C CA . ARG B 1 146 ? 28.296 27.485 19.226 1.00 24.22 145 ARG B CA 1
ATOM 3118 C C . ARG B 1 146 ? 27.579 27.379 17.904 1.00 22.44 145 ARG B C 1
ATOM 3119 O O . ARG B 1 146 ? 27.058 28.368 17.407 1.00 18.97 145 ARG B O 1
ATOM 3127 N N . PRO B 1 147 ? 27.510 26.171 17.321 1.00 21.67 146 PRO B N 1
ATOM 3128 C CA . PRO B 1 147 ? 26.756 26.015 16.068 1.00 22.84 146 PRO B CA 1
ATOM 3129 C C . PRO B 1 147 ? 25.257 26.405 16.113 1.00 21.51 146 PRO B C 1
ATOM 3130 O O . PRO B 1 147 ? 24.733 26.795 15.120 1.00 19.62 146 PRO B O 1
ATOM 3134 N N . VAL B 1 148 ? 24.615 26.301 17.270 1.00 18.52 147 VAL B N 1
ATOM 3135 C CA . VAL B 1 148 ? 23.260 26.796 17.487 1.00 19.23 147 VAL B CA 1
ATOM 3136 C C . VAL B 1 148 ? 23.180 28.312 17.670 1.00 17.83 147 VAL B C 1
ATOM 3137 O O . VAL B 1 148 ? 22.289 28.945 17.155 1.00 15.43 147 VAL B O 1
ATOM 3141 N N . LEU B 1 149 ? 24.115 28.899 18.424 1.00 16.69 148 LEU B N 1
ATOM 3142 C CA . LEU B 1 149 ? 24.143 30.327 18.602 1.00 15.86 148 LEU B CA 1
ATOM 3143 C C . LEU B 1 149 ? 24.490 31.097 17.301 1.00 15.72 148 LEU B C 1
ATOM 3144 O O . LEU B 1 149 ? 23.964 32.171 17.053 1.00 13.86 148 LEU B O 1
ATOM 3149 N N . GLU B 1 150 ? 25.390 30.548 16.488 1.00 15.26 149 GLU B N 1
ATOM 3150 C CA . GLU B 1 150 ? 25.870 31.263 15.310 1.00 17.39 149 GLU B CA 1
ATOM 3151 C C . GLU B 1 150 ? 24.814 31.819 14.390 1.00 16.26 149 GLU B C 1
ATOM 3152 O O . GLU B 1 150 ? 24.903 32.952 14.055 1.00 15.40 149 GLU B O 1
ATOM 3158 N N . PRO B 1 151 ? 23.801 31.022 13.956 1.00 15.41 150 PRO B N 1
ATOM 3159 C CA . PRO B 1 151 ? 22.801 31.588 13.079 1.00 15.78 150 PRO B CA 1
ATOM 3160 C C . PRO B 1 151 ? 21.878 32.631 13.663 1.00 15.37 150 PRO B C 1
ATOM 3161 O O . PRO B 1 151 ? 21.076 33.251 12.919 1.00 14.60 150 PRO B O 1
ATOM 3165 N N . MET B 1 152 ? 22.012 32.900 14.958 1.00 13.75 151 MET B N 1
ATOM 3166 C CA . MET B 1 152 ? 21.344 34.045 15.607 1.00 13.91 151 MET B CA 1
ATOM 3167 C C . MET B 1 152 ? 22.203 35.272 15.954 1.00 13.82 151 MET B C 1
ATOM 3168 O O . MET B 1 152 ? 21.640 36.277 16.326 1.00 13.74 151 MET B O 1
ATOM 3173 N N . ALA B 1 153 ? 23.521 35.179 15.797 1.00 15.18 152 ALA B N 1
ATOM 3174 C CA . ALA B 1 153 ? 24.472 36.025 16.448 1.00 15.59 152 ALA B CA 1
ATOM 3175 C C . ALA B 1 153 ? 25.330 36.817 15.525 1.00 16.86 152 ALA B C 1
ATOM 3176 O O . ALA B 1 153 ? 25.812 36.316 14.531 1.00 14.96 152 ALA B O 1
ATOM 3178 N N . GLY B 1 154 ? 25.638 38.028 15.936 1.00 15.63 153 GLY B N 1
ATOM 3179 C CA . GLY B 1 154 ? 26.782 38.706 15.363 1.00 17.27 153 GLY B CA 1
ATOM 3180 C C . GLY B 1 154 ? 28.032 38.561 16.233 1.00 19.20 153 GLY B C 1
ATOM 3181 O O . GLY B 1 154 ? 29.110 38.695 15.712 1.00 19.92 153 GLY B O 1
ATOM 3182 N N . LYS B 1 155 ? 27.888 38.338 17.546 1.00 18.76 154 LYS B N 1
ATOM 3183 C CA . LYS B 1 155 ? 29.018 38.212 18.464 1.00 19.12 154 LYS B CA 1
ATOM 3184 C C . LYS B 1 155 ? 28.614 37.188 19.571 1.00 16.14 154 LYS B C 1
ATOM 3185 O O . LYS B 1 155 ? 27.442 37.174 20.027 1.00 13.23 154 LYS B O 1
ATOM 3191 N N . ILE B 1 156 ? 29.564 36.348 19.938 1.00 15.46 155 ILE B N 1
ATOM 3192 C CA . ILE B 1 156 ? 29.425 35.393 21.053 1.00 15.71 155 ILE B CA 1
ATOM 3193 C C . ILE B 1 156 ? 30.638 35.629 21.934 1.00 16.52 155 ILE B C 1
ATOM 3194 O O . ILE B 1 156 ? 31.759 35.500 21.472 1.00 14.97 155 ILE B O 1
ATOM 3199 N N . ILE B 1 157 ? 30.429 36.022 23.184 1.00 15.52 156 ILE B N 1
ATOM 3200 C CA . ILE B 1 157 ? 31.543 36.237 24.076 1.00 15.73 156 ILE B CA 1
ATOM 3201 C C . ILE B 1 157 ? 31.356 35.461 25.334 1.00 14.68 156 ILE B C 1
ATOM 3202 O O . ILE B 1 157 ? 30.314 35.545 25.987 1.00 15.15 156 ILE B O 1
ATOM 3207 N N . HIS B 1 158 ? 32.341 34.665 25.660 1.00 14.74 157 HIS B N 1
ATOM 3208 C CA . HIS B 1 158 ? 32.382 33.890 26.874 1.00 15.99 157 HIS B CA 1
ATOM 3209 C C . HIS B 1 158 ? 32.798 34.756 28.064 1.00 16.89 157 HIS B C 1
ATOM 3210 O O . HIS B 1 158 ? 33.898 35.244 28.111 1.00 18.95 157 HIS B O 1
ATOM 3217 N N . CYS B 1 159 ? 31.921 34.911 29.039 1.00 16.64 158 CYS B N 1
ATOM 3218 C CA . CYS B 1 159 ? 32.131 35.878 30.111 1.00 16.38 158 CYS B CA 1
ATOM 3219 C C . CYS B 1 159 ? 32.693 35.281 31.383 1.00 16.78 158 CYS B C 1
ATOM 3220 O O . CYS B 1 159 ? 33.214 36.040 32.195 1.00 16.77 158 CYS B O 1
ATOM 3223 N N . GLY B 1 160 ? 32.581 33.964 31.565 1.00 16.23 159 GLY B N 1
ATOM 3224 C CA . GLY B 1 160 ? 33.005 33.285 32.765 1.00 15.87 159 GLY B CA 1
ATOM 3225 C C . GLY B 1 160 ? 32.070 32.115 33.076 1.00 16.52 159 GLY B C 1
ATOM 3226 O O . GLY B 1 160 ? 31.334 31.624 32.199 1.00 15.81 159 GLY B O 1
ATOM 3227 N N . ALA B 1 161 ? 32.085 31.711 34.330 1.00 15.89 160 ALA B N 1
ATOM 3228 C CA . ALA B 1 161 ? 31.217 30.630 34.862 1.00 16.95 160 ALA B CA 1
ATOM 3229 C C . ALA B 1 161 ? 29.761 31.012 34.894 1.00 16.27 160 ALA B C 1
ATOM 3230 O O . ALA B 1 161 ? 29.401 32.175 34.638 1.00 15.83 160 ALA B O 1
ATOM 3232 N N . ALA B 1 162 ? 28.882 30.043 35.216 1.00 15.39 161 ALA B N 1
ATOM 3233 C CA . ALA B 1 162 ? 27.457 30.285 35.186 1.00 13.96 161 ALA B CA 1
ATOM 3234 C C . ALA B 1 162 ? 27.080 31.574 35.925 1.00 14.64 161 ALA B C 1
ATOM 3235 O O . ALA B 1 162 ? 27.532 31.824 37.053 1.00 13.65 161 ALA B O 1
ATOM 3237 N N . GLY B 1 163 ? 26.214 32.358 35.276 1.00 12.95 162 GLY B N 1
ATOM 3238 C CA . GLY B 1 163 ? 25.822 33.654 35.751 1.00 14.35 162 GLY B CA 1
ATOM 3239 C C . GLY B 1 163 ? 26.613 34.848 35.230 1.00 12.68 162 GLY B C 1
ATOM 3240 O O . GLY B 1 163 ? 26.160 35.961 35.373 1.00 13.81 162 GLY B O 1
ATOM 3241 N N . ALA B 1 164 ? 27.781 34.625 34.682 1.00 13.19 163 ALA B N 1
ATOM 3242 C CA . ALA B 1 164 ? 28.688 35.695 34.194 1.00 13.21 163 ALA B CA 1
ATOM 3243 C C . ALA B 1 164 ? 28.148 36.402 32.964 1.00 14.01 163 ALA B C 1
ATOM 3244 O O . ALA B 1 164 ? 28.451 37.613 32.770 1.00 13.28 163 ALA B O 1
ATOM 3246 N N . GLY B 1 165 ? 27.314 35.729 32.176 1.00 12.18 164 GLY B N 1
ATOM 3247 C CA . GLY B 1 165 ? 26.709 36.378 31.072 1.00 12.88 164 GLY B CA 1
ATOM 3248 C C . GLY B 1 165 ? 25.704 37.414 31.547 1.00 12.38 164 GLY B C 1
ATOM 3249 O O . GLY B 1 165 ? 25.702 38.555 31.102 1.00 12.40 164 GLY B O 1
ATOM 3250 N N . GLN B 1 166 ? 24.828 36.995 32.454 1.00 13.43 165 GLN B N 1
ATOM 3251 C CA . GLN B 1 166 ? 23.920 37.923 33.070 1.00 12.44 165 GLN B CA 1
ATOM 3252 C C . GLN B 1 166 ? 24.674 39.065 33.747 1.00 12.92 165 GLN B C 1
ATOM 3253 O O . GLN B 1 166 ? 24.279 40.248 33.602 1.00 12.35 165 GLN B O 1
ATOM 3259 N N . ALA B 1 167 ? 25.713 38.726 34.498 1.00 12.82 166 ALA B N 1
ATOM 3260 C CA . ALA B 1 167 ? 26.510 39.743 35.177 1.00 12.64 166 ALA B CA 1
ATOM 3261 C C . ALA B 1 167 ? 27.128 40.787 34.227 1.00 13.03 166 ALA B C 1
ATOM 3262 O O . ALA B 1 167 ? 27.068 42.017 34.460 1.00 11.67 166 ALA B O 1
ATOM 3264 N N . ALA B 1 168 ? 27.673 40.314 33.119 1.00 11.86 167 ALA B N 1
ATOM 3265 C CA . ALA B 1 168 ? 28.325 41.248 32.198 1.00 13.22 167 ALA B CA 1
ATOM 3266 C C . ALA B 1 168 ? 27.294 42.168 31.579 1.00 13.28 167 ALA B C 1
ATOM 3267 O O . ALA B 1 168 ? 27.512 43.398 31.451 1.00 13.14 167 ALA B O 1
ATOM 3269 N N . LYS B 1 169 ? 26.140 41.593 31.215 1.00 13.84 168 LYS B N 1
ATOM 3270 C CA . LYS B 1 169 ? 25.091 42.387 30.602 1.00 15.57 168 LYS B CA 1
ATOM 3271 C C . LYS B 1 169 ? 24.558 43.495 31.561 1.00 16.22 168 LYS B C 1
ATOM 3272 O O . LYS B 1 169 ? 24.338 44.652 31.168 1.00 13.19 168 LYS B O 1
ATOM 3278 N N . VAL B 1 170 ? 24.283 43.100 32.767 1.00 15.17 169 VAL B N 1
ATOM 3279 C CA . VAL B 1 170 ? 23.731 43.986 33.763 1.00 14.64 169 VAL B CA 1
ATOM 3280 C C . VAL B 1 170 ? 24.740 45.069 34.122 1.00 14.64 169 VAL B C 1
ATOM 3281 O O . VAL B 1 170 ? 24.317 46.223 34.311 1.00 14.61 169 VAL B O 1
ATOM 3285 N N . CYS B 1 171 ? 26.026 44.742 34.187 1.00 14.18 170 CYS B N 1
ATOM 3286 C CA . CYS B 1 171 ? 27.052 45.794 34.433 1.00 14.82 170 CYS B CA 1
ATOM 3287 C C . CYS B 1 171 ? 27.113 46.782 33.302 1.00 13.66 170 CYS B C 1
ATOM 3288 O O . CYS B 1 171 ? 27.057 47.997 33.527 1.00 12.26 170 CYS B O 1
ATOM 3291 N N . ASN B 1 172 ? 27.152 46.281 32.077 1.00 13.03 171 ASN B N 1
ATOM 3292 C CA . ASN B 1 172 ? 27.158 47.176 30.902 1.00 12.92 171 ASN B CA 1
ATOM 3293 C C . ASN B 1 172 ? 25.941 48.042 30.897 1.00 13.72 171 ASN B C 1
ATOM 3294 O O . ASN B 1 172 ? 26.050 49.249 30.661 1.00 13.33 171 ASN B O 1
ATOM 3299 N N . ASN B 1 173 ? 24.761 47.470 31.155 1.00 13.98 172 ASN B N 1
ATOM 3300 C CA . ASN B 1 173 ? 23.542 48.249 31.033 1.00 14.96 172 ASN B CA 1
ATOM 3301 C C . ASN B 1 173 ? 23.356 49.324 32.106 1.00 14.22 172 ASN B C 1
ATOM 3302 O O . ASN B 1 173 ? 22.704 50.348 31.858 1.00 13.01 172 ASN B O 1
ATOM 3307 N N . MET B 1 174 ? 23.825 49.040 33.298 1.00 13.33 173 MET B N 1
ATOM 3308 C CA . MET B 1 174 ? 23.890 50.049 34.366 1.00 14.34 173 MET B CA 1
ATOM 3309 C C . MET B 1 174 ? 24.734 51.273 33.938 1.00 13.43 173 MET B C 1
ATOM 3310 O O . MET B 1 174 ? 24.292 52.442 34.034 1.00 12.62 173 MET B O 1
ATOM 3315 N N . VAL B 1 175 ? 25.901 50.994 33.430 1.00 13.20 174 VAL B N 1
ATOM 3316 C CA . VAL B 1 175 ? 26.782 52.036 32.865 1.00 13.62 174 VAL B CA 1
ATOM 3317 C C . VAL B 1 175 ? 26.066 52.818 31.748 1.00 13.43 174 VAL B C 1
ATOM 3318 O O . VAL B 1 175 ? 26.055 54.046 31.794 1.00 12.50 174 VAL B O 1
ATOM 3322 N N . LEU B 1 176 ? 25.385 52.111 30.835 1.00 12.40 175 LEU B N 1
ATOM 3323 C CA . LEU B 1 176 ? 24.658 52.722 29.774 1.00 12.21 175 LEU B CA 1
ATOM 3324 C C . LEU B 1 176 ? 23.572 53.667 30.242 1.00 12.62 175 LEU B C 1
ATOM 3325 O O . LEU B 1 176 ? 23.469 54.777 29.747 1.00 12.23 175 LEU B O 1
ATOM 3330 N N . ALA B 1 177 ? 22.823 53.273 31.278 1.00 13.19 176 ALA B N 1
ATOM 3331 C CA . ALA B 1 177 ? 21.783 54.107 31.832 1.00 12.50 176 ALA B CA 1
ATOM 3332 C C . ALA B 1 177 ? 22.343 55.393 32.434 1.00 12.72 176 ALA B C 1
ATOM 3333 O O . ALA B 1 177 ? 21.787 56.485 32.194 1.00 12.24 176 ALA B O 1
ATOM 3335 N N . VAL B 1 178 ? 23.414 55.257 33.206 1.00 11.14 177 VAL B N 1
ATOM 3336 C CA . VAL B 1 178 ? 24.133 56.396 33.756 1.00 11.79 177 VAL B CA 1
ATOM 3337 C C . VAL B 1 178 ? 24.603 57.340 32.647 1.00 11.98 177 VAL B C 1
ATOM 3338 O O . VAL B 1 178 ? 24.313 58.554 32.693 1.00 13.35 177 VAL B O 1
ATOM 3342 N N . GLN B 1 179 ? 25.176 56.789 31.592 1.00 10.69 178 GLN B N 1
ATOM 3343 C CA . GLN B 1 179 ? 25.685 57.616 30.451 1.00 12.19 178 GLN B CA 1
ATOM 3344 C C . GLN B 1 179 ? 24.567 58.313 29.735 1.00 12.35 178 GLN B C 1
ATOM 3345 O O . GLN B 1 179 ? 24.731 59.449 29.322 1.00 13.20 178 GLN B O 1
ATOM 3351 N N . GLN B 1 180 ? 23.457 57.633 29.545 1.00 13.31 179 GLN B N 1
ATOM 3352 C CA . GLN B 1 180 ? 22.328 58.250 28.797 1.00 12.98 179 GLN B CA 1
ATOM 3353 C C . GLN B 1 180 ? 21.741 59.449 29.537 1.00 12.04 179 GLN B C 1
ATOM 3354 O O . GLN B 1 180 ? 21.347 60.493 28.936 1.00 12.32 179 GLN B O 1
ATOM 3360 N N . ILE B 1 181 ? 21.635 59.316 30.827 1.00 11.99 180 ILE B N 1
ATOM 3361 C CA . ILE B 1 181 ? 21.168 60.460 31.667 1.00 12.84 180 ILE B CA 1
ATOM 3362 C C . ILE B 1 181 ? 22.220 61.587 31.637 1.00 12.86 180 ILE B C 1
ATOM 3363 O O . ILE B 1 181 ? 21.854 62.769 31.472 1.00 13.96 180 ILE B O 1
ATOM 3368 N N . ALA B 1 182 ? 23.507 61.239 31.845 1.00 14.76 181 ALA B N 1
ATOM 3369 C CA . ALA B 1 182 ? 24.595 62.240 31.847 1.00 14.80 181 ALA B CA 1
ATOM 3370 C C . ALA B 1 182 ? 24.669 63.024 30.574 1.00 15.43 181 ALA B C 1
ATOM 3371 O O . ALA B 1 182 ? 24.841 64.226 30.627 1.00 15.12 181 ALA B O 1
ATOM 3373 N N . ILE B 1 183 ? 24.546 62.340 29.442 1.00 14.01 182 ILE B N 1
ATOM 3374 C CA . ILE B 1 183 ? 24.534 62.962 28.156 1.00 14.32 182 ILE B CA 1
ATOM 3375 C C . ILE B 1 183 ? 23.340 63.883 28.036 1.00 14.96 182 ILE B C 1
ATOM 3376 O O . ILE B 1 183 ? 23.483 64.998 27.517 1.00 15.19 182 ILE B O 1
ATOM 3381 N N . ALA B 1 184 ? 22.187 63.446 28.536 1.00 14.50 183 ALA B N 1
ATOM 3382 C CA . ALA B 1 184 ? 21.018 64.274 28.512 1.00 14.69 183 ALA B CA 1
ATOM 3383 C C . ALA B 1 184 ? 21.235 65.581 29.349 1.00 15.78 183 ALA B C 1
ATOM 3384 O O . ALA B 1 184 ? 20.858 66.686 28.880 1.00 15.78 183 ALA B O 1
ATOM 3386 N N . GLU B 1 185 ? 21.831 65.434 30.541 1.00 13.64 184 GLU B N 1
ATOM 3387 C CA . GLU B 1 185 ? 22.103 66.545 31.400 1.00 14.90 184 GLU B CA 1
ATOM 3388 C C . GLU B 1 185 ? 23.034 67.565 30.727 1.00 15.22 184 GLU B C 1
ATOM 3389 O O . GLU B 1 185 ? 22.781 68.760 30.798 1.00 15.71 184 GLU B O 1
ATOM 3395 N N . ALA B 1 186 ? 24.034 67.065 30.016 1.00 14.48 185 ALA B N 1
ATOM 3396 C CA . ALA B 1 186 ? 24.965 67.910 29.284 1.00 14.88 185 ALA B CA 1
ATOM 3397 C C . ALA B 1 186 ? 24.277 68.690 28.162 1.00 15.58 185 ALA B C 1
ATOM 3398 O O . ALA B 1 186 ? 24.518 69.866 28.059 1.00 15.01 185 ALA B O 1
ATOM 3400 N N . PHE B 1 187 ? 23.465 68.034 27.317 1.00 14.60 186 PHE B N 1
ATOM 3401 C CA . PHE B 1 187 ? 22.737 68.753 26.289 1.00 15.17 186 PHE B CA 1
ATOM 3402 C C . PHE B 1 187 ? 21.773 69.830 26.812 1.00 16.33 186 PHE B C 1
ATOM 3403 O O . PHE B 1 187 ? 21.666 70.891 26.207 1.00 17.08 186 PHE B O 1
ATOM 3411 N N . VAL B 1 188 ? 21.133 69.596 27.950 1.00 17.02 187 VAL B N 1
ATOM 3412 C CA . VAL B 1 188 ? 20.205 70.580 28.458 1.00 17.98 187 VAL B CA 1
ATOM 3413 C C . VAL B 1 188 ? 20.973 71.747 29.080 1.00 17.09 187 VAL B C 1
ATOM 3414 O O . VAL B 1 188 ? 20.610 72.867 28.849 1.00 17.41 187 VAL B O 1
ATOM 3418 N N . LEU B 1 189 ? 22.058 71.458 29.792 1.00 16.40 188 LEU B N 1
ATOM 3419 C CA . LEU B 1 189 ? 22.949 72.511 30.351 1.00 16.52 188 LEU B CA 1
ATOM 3420 C C . LEU B 1 189 ? 23.512 73.360 29.210 1.00 17.64 188 LEU B C 1
ATOM 3421 O O . LEU B 1 189 ? 23.508 74.568 29.264 1.00 17.34 188 LEU B O 1
ATOM 3426 N N . ALA B 1 190 ? 23.947 72.725 28.139 1.00 18.41 189 ALA B N 1
ATOM 3427 C CA . ALA B 1 190 ? 24.494 73.423 26.961 1.00 16.66 189 ALA B CA 1
ATOM 3428 C C . ALA B 1 190 ? 23.464 74.367 26.403 1.00 18.45 189 ALA B C 1
ATOM 3429 O O . ALA B 1 190 ? 23.735 75.515 26.164 1.00 17.77 189 ALA B O 1
ATOM 3431 N N . GLU B 1 191 ? 22.269 73.895 26.220 1.00 20.07 190 GLU B N 1
ATOM 3432 C CA . GLU B 1 191 ? 21.158 74.737 25.737 1.00 24.31 190 GLU B CA 1
ATOM 3433 C C . GLU B 1 191 ? 20.969 75.979 26.616 1.00 21.41 190 GLU B C 1
ATOM 3434 O O . GLU B 1 191 ? 20.831 77.053 26.129 1.00 20.06 190 GLU B O 1
ATOM 3440 N N . LYS B 1 192 ? 20.957 75.807 27.926 1.00 20.63 191 LYS B N 1
ATOM 3441 C CA . LYS B 1 192 ? 20.775 76.912 28.832 1.00 20.89 191 LYS B CA 1
ATOM 3442 C C . LYS B 1 192 ? 21.954 77.880 28.842 1.00 22.49 191 LYS B C 1
ATOM 3443 O O . LYS B 1 192 ? 21.788 79.038 29.171 1.00 20.22 191 LYS B O 1
ATOM 3449 N N . LEU B 1 193 ? 23.162 77.379 28.580 1.00 19.19 192 LEU B N 1
ATOM 3450 C CA . LEU B 1 193 ? 24.357 78.205 28.482 1.00 19.83 192 LEU B CA 1
ATOM 3451 C C . LEU B 1 193 ? 24.460 78.855 27.105 1.00 19.27 192 LEU B C 1
ATOM 3452 O O . LEU B 1 193 ? 25.387 79.549 26.884 1.00 22.70 192 LEU B O 1
ATOM 3457 N N . GLY B 1 194 ? 23.549 78.608 26.181 1.00 18.66 193 GLY B N 1
ATOM 3458 C CA . GLY B 1 194 ? 23.691 79.068 24.804 1.00 19.44 193 GLY B CA 1
ATOM 3459 C C . GLY B 1 194 ? 24.722 78.362 23.936 1.00 19.95 193 GLY B C 1
ATOM 3460 O O . GLY B 1 194 ? 25.050 78.863 22.863 1.00 20.43 193 GLY B O 1
ATOM 3461 N N . LEU B 1 195 ? 25.140 77.146 24.304 1.00 18.65 194 LEU B N 1
ATOM 3462 C CA . LEU B 1 195 ? 26.035 76.346 23.445 1.00 18.24 194 LEU B CA 1
ATOM 3463 C C . LEU B 1 195 ? 25.144 75.434 22.559 1.00 19.71 194 LEU B C 1
ATOM 3464 O O . LEU B 1 195 ? 24.268 74.744 23.065 1.00 18.90 194 LEU B O 1
ATOM 3469 N N . SER B 1 196 ? 25.333 75.467 21.248 1.00 17.03 195 SER B N 1
ATOM 3470 C CA . SER B 1 196 ? 24.457 74.732 20.357 1.00 18.61 195 SER B CA 1
ATOM 3471 C C . SER B 1 196 ? 24.632 73.213 20.522 1.00 17.92 195 SER B C 1
ATOM 3472 O O . SER B 1 196 ? 25.688 72.724 20.922 1.00 16.29 195 SER B O 1
ATOM 3475 N N . ALA B 1 197 ? 23.563 72.485 20.214 1.00 18.09 196 ALA B N 1
ATOM 3476 C CA . ALA B 1 197 ? 23.553 71.061 20.348 1.00 17.98 196 ALA B CA 1
ATOM 3477 C C . ALA B 1 197 ? 24.537 70.476 19.370 1.00 17.34 196 ALA B C 1
ATOM 3478 O O . ALA B 1 197 ? 25.253 69.528 19.727 1.00 17.42 196 ALA B O 1
ATOM 3480 N N . GLN B 1 198 ? 24.594 71.006 18.148 1.00 14.99 197 GLN B N 1
ATOM 3481 C CA . GLN B 1 198 ? 25.586 70.469 17.207 1.00 16.01 197 GLN B CA 1
ATOM 3482 C C . GLN B 1 198 ? 27.009 70.669 17.741 1.00 15.52 197 GLN B C 1
ATOM 3483 O O . GLN B 1 198 ? 27.868 69.786 17.597 1.00 14.39 197 GLN B O 1
ATOM 3489 N N A SER B 1 199 ? 27.260 71.850 18.319 0.50 15.18 198 SER B N 1
ATOM 3490 N N B SER B 1 199 ? 27.268 71.839 18.322 0.50 15.57 198 SER B N 1
ATOM 3491 C CA A SER B 1 199 ? 28.573 72.176 18.845 0.50 15.31 198 SER B CA 1
ATOM 3492 C CA B SER B 1 199 ? 28.597 72.145 18.795 0.50 15.94 198 SER B CA 1
ATOM 3493 C C A SER B 1 199 ? 28.956 71.239 19.997 0.50 14.53 198 SER B C 1
ATOM 3494 C C B SER B 1 199 ? 28.974 71.275 20.020 0.50 14.87 198 SER B C 1
ATOM 3495 O O A SER B 1 199 ? 30.068 70.691 20.030 0.50 13.89 198 SER B O 1
ATOM 3496 O O B SER B 1 199 ? 30.109 70.796 20.123 0.50 14.28 198 SER B O 1
ATOM 3501 N N . LEU B 1 200 ? 28.035 71.006 20.915 1.00 14.36 199 LEU B N 1
ATOM 3502 C CA . LEU B 1 200 ? 28.328 70.116 22.073 1.00 14.57 199 LEU B CA 1
ATOM 3503 C C . LEU B 1 200 ? 28.566 68.697 21.547 1.00 13.98 199 LEU B C 1
ATOM 3504 O O . LEU B 1 200 ? 29.498 68.007 21.976 1.00 15.83 199 LEU B O 1
ATOM 3509 N N . PHE B 1 201 ? 27.741 68.282 20.597 1.00 14.83 200 PHE B N 1
ATOM 3510 C CA . PHE B 1 201 ? 27.912 66.943 19.981 1.00 14.51 200 PHE B CA 1
ATOM 3511 C C . PHE B 1 201 ? 29.281 66.759 19.404 1.00 14.28 200 PHE B C 1
ATOM 3512 O O . PHE B 1 201 ? 29.952 65.801 19.673 1.00 13.82 200 PHE B O 1
ATOM 3520 N N . ASP B 1 202 ? 29.693 67.702 18.569 1.00 16.56 201 ASP B N 1
ATOM 3521 C CA . ASP B 1 202 ? 31.009 67.672 17.939 1.00 17.08 201 ASP B CA 1
ATOM 3522 C C . ASP B 1 202 ? 32.124 67.619 18.990 1.00 15.61 201 ASP B C 1
ATOM 3523 O O . ASP B 1 202 ? 33.110 66.882 18.829 1.00 16.90 201 ASP B O 1
ATOM 3528 N N . VAL B 1 203 ? 31.965 68.360 20.065 1.00 14.13 202 VAL B N 1
ATOM 3529 C CA . VAL B 1 203 ? 33.021 68.361 21.082 1.00 14.53 202 VAL B CA 1
ATOM 3530 C C . VAL B 1 203 ? 33.141 67.036 21.822 1.00 13.25 202 VAL B C 1
ATOM 3531 O O . VAL B 1 203 ? 34.242 66.411 21.905 1.00 13.59 202 VAL B O 1
ATOM 3535 N N . ILE B 1 204 ? 32.029 66.613 22.397 1.00 14.30 203 ILE B N 1
ATOM 3536 C CA . ILE B 1 204 ? 32.009 65.432 23.229 1.00 14.80 203 ILE B CA 1
ATOM 3537 C C . ILE B 1 204 ? 32.401 64.225 22.419 1.00 13.79 203 ILE B C 1
ATOM 3538 O O . ILE B 1 204 ? 33.168 63.375 22.912 1.00 13.65 203 ILE B O 1
ATOM 3543 N N . THR B 1 205 ? 31.819 64.089 21.246 1.00 13.27 204 THR B N 1
ATOM 3544 C CA . THR B 1 205 ? 32.194 62.926 20.394 1.00 15.15 204 THR B CA 1
ATOM 3545 C C . THR B 1 205 ? 33.646 62.892 19.939 1.00 16.52 204 THR B C 1
ATOM 3546 O O . THR B 1 205 ? 34.163 61.803 19.656 1.00 17.26 204 THR B O 1
ATOM 3550 N N . GLY B 1 206 ? 34.339 64.039 19.971 1.00 16.18 205 GLY B N 1
ATOM 3551 C CA . GLY B 1 206 ? 35.766 64.094 19.608 1.00 16.31 205 GLY B CA 1
ATOM 3552 C C . GLY B 1 206 ? 36.628 64.119 20.872 1.00 16.80 205 GLY B C 1
ATOM 3553 O O . GLY B 1 206 ? 37.825 64.230 20.768 1.00 17.34 205 GLY B O 1
ATOM 3554 N N . ALA B 1 207 ? 36.025 63.951 22.061 1.00 15.18 206 ALA B N 1
ATOM 3555 C CA . ALA B 1 207 ? 36.723 64.119 23.306 1.00 14.52 206 ALA B CA 1
ATOM 3556 C C . ALA B 1 207 ? 36.517 62.907 24.237 1.00 15.34 206 ALA B C 1
ATOM 3557 O O . ALA B 1 207 ? 35.985 61.876 23.823 1.00 14.23 206 ALA B O 1
ATOM 3559 N N . THR B 1 208 ? 36.916 63.041 25.502 1.00 15.30 207 THR B N 1
ATOM 3560 C CA . THR B 1 208 ? 36.859 61.880 26.395 1.00 17.00 207 THR B CA 1
ATOM 3561 C C . THR B 1 208 ? 35.463 61.431 26.810 1.00 16.33 207 THR B C 1
ATOM 3562 O O . THR B 1 208 ? 35.280 60.316 27.273 1.00 16.60 207 THR B O 1
ATOM 3566 N N . GLY B 1 209 ? 34.476 62.309 26.661 1.00 14.74 208 GLY B N 1
ATOM 3567 C CA . GLY B 1 209 ? 33.143 61.942 27.007 1.00 14.62 208 GLY B CA 1
ATOM 3568 C C . GLY B 1 209 ? 32.387 61.119 26.000 1.00 15.08 208 GLY B C 1
ATOM 3569 O O . GLY B 1 209 ? 31.258 60.716 26.285 1.00 16.58 208 GLY B O 1
ATOM 3570 N N . ASN B 1 210 ? 32.959 60.855 24.834 1.00 13.46 209 ASN B N 1
ATOM 3571 C CA . ASN B 1 210 ? 32.223 60.131 23.816 1.00 13.73 209 ASN B CA 1
ATOM 3572 C C . ASN B 1 210 ? 31.716 58.764 24.289 1.00 15.19 209 ASN B C 1
ATOM 3573 O O . ASN B 1 210 ? 32.424 58.045 24.990 1.00 15.31 209 ASN B O 1
ATOM 3578 N N . CYS B 1 211 ? 30.528 58.379 23.803 1.00 14.10 210 CYS B N 1
ATOM 3579 C CA . CYS B 1 211 ? 29.955 57.057 24.122 1.00 14.77 210 CYS B CA 1
ATOM 3580 C C . CYS B 1 211 ? 28.746 56.914 23.253 1.00 15.07 210 CYS B C 1
ATOM 3581 O O . CYS B 1 211 ? 28.243 57.891 22.713 1.00 12.41 210 CYS B O 1
ATOM 3584 N N . TRP B 1 212 ? 28.274 55.681 23.166 1.00 15.56 211 TRP B N 1
ATOM 3585 C CA . TRP B 1 212 ? 27.083 55.354 22.349 1.00 14.27 211 TRP B CA 1
ATOM 3586 C C . TRP B 1 212 ? 25.832 56.180 22.612 1.00 13.10 211 TRP B C 1
ATOM 3587 O O . TRP B 1 212 ? 25.087 56.586 21.679 1.00 13.25 211 TRP B O 1
ATOM 3598 N N . ALA B 1 213 ? 25.662 56.544 23.875 1.00 13.24 212 ALA B N 1
ATOM 3599 C CA . ALA B 1 213 ? 24.509 57.350 24.308 1.00 12.81 212 ALA B CA 1
ATOM 3600 C C . ALA B 1 213 ? 24.468 58.694 23.603 1.00 13.21 212 ALA B C 1
ATOM 3601 O O . ALA B 1 213 ? 23.368 59.272 23.433 1.00 14.01 212 ALA B O 1
ATOM 3603 N N . VAL B 1 214 ? 25.639 59.181 23.184 1.00 12.63 213 VAL B N 1
ATOM 3604 C CA . VAL B 1 214 ? 25.661 60.391 22.368 1.00 13.88 213 VAL B CA 1
ATOM 3605 C C . VAL B 1 214 ? 25.865 60.081 20.915 1.00 13.53 213 VAL B C 1
ATOM 3606 O O . VAL B 1 214 ? 25.126 60.605 20.051 1.00 13.78 213 VAL B O 1
ATOM 3610 N N . HIS B 1 215 ? 26.891 59.294 20.581 1.00 13.77 214 HIS B N 1
ATOM 3611 C CA . HIS B 1 215 ? 27.208 59.136 19.163 1.00 15.10 214 HIS B CA 1
ATOM 3612 C C . HIS B 1 215 ? 26.183 58.404 18.345 1.00 14.74 214 HIS B C 1
ATOM 3613 O O . HIS B 1 215 ? 26.084 58.612 17.126 1.00 14.98 214 HIS B O 1
ATOM 3620 N N . THR B 1 216 ? 25.441 57.535 18.974 1.00 14.34 215 THR B N 1
ATOM 3621 C CA . THR B 1 216 ? 24.403 56.769 18.293 1.00 14.63 215 THR B CA 1
ATOM 3622 C C . THR B 1 216 ? 23.000 57.169 18.775 1.00 15.19 215 THR B C 1
ATOM 3623 O O . THR B 1 216 ? 22.079 57.205 17.962 1.00 15.69 215 THR B O 1
ATOM 3627 N N . ASN B 1 217 ? 22.846 57.463 20.075 1.00 15.06 216 ASN B N 1
ATOM 3628 C CA . ASN B 1 217 ? 21.518 57.630 20.711 1.00 14.43 216 ASN B CA 1
ATOM 3629 C C . ASN B 1 217 ? 21.233 59.066 21.091 1.00 16.43 216 ASN B C 1
ATOM 3630 O O . ASN B 1 217 ? 20.316 59.352 21.938 1.00 16.55 216 ASN B O 1
ATOM 3635 N N . CYS B 1 218 ? 21.985 59.997 20.441 1.00 14.64 217 CYS B N 1
ATOM 3636 C CA . CYS B 1 218 ? 21.885 61.453 20.717 1.00 15.81 217 CYS B CA 1
ATOM 3637 C C . CYS B 1 218 ? 20.467 61.905 21.076 1.00 16.65 217 CYS B C 1
ATOM 3638 O O . CYS B 1 218 ? 19.535 61.798 20.268 1.00 17.43 217 CYS B O 1
ATOM 3641 N N . PRO B 1 219 ? 20.288 62.372 22.300 1.00 13.95 218 PRO B N 1
ATOM 3642 C CA . PRO B 1 219 ? 18.937 62.633 22.757 1.00 14.05 218 PRO B CA 1
ATOM 3643 C C . PRO B 1 219 ? 18.286 63.978 22.335 1.00 13.97 218 PRO B C 1
ATOM 3644 O O . PRO B 1 219 ? 17.215 64.336 22.841 1.00 14.72 218 PRO B O 1
ATOM 3648 N N . VAL B 1 220 ? 18.900 64.677 21.389 1.00 16.72 219 VAL B N 1
ATOM 3649 C CA . VAL B 1 220 ? 18.346 65.927 20.816 1.00 17.07 219 VAL B CA 1
ATOM 3650 C C . VAL B 1 220 ? 18.330 65.651 19.351 1.00 17.35 219 VAL B C 1
ATOM 3651 O O . VAL B 1 220 ? 19.232 64.997 18.849 1.00 18.19 219 VAL B O 1
ATOM 3655 N N . PRO B 1 221 ? 17.295 66.151 18.651 1.00 19.29 220 PRO B N 1
ATOM 3656 C CA . PRO B 1 221 ? 17.177 65.930 17.244 1.00 19.46 220 PRO B CA 1
ATOM 3657 C C . PRO B 1 221 ? 18.199 66.734 16.505 1.00 18.09 220 PRO B C 1
ATOM 3658 O O . PRO B 1 221 ? 18.518 67.826 16.895 1.00 16.80 220 PRO B O 1
ATOM 3662 N N . GLY B 1 222 ? 18.769 66.145 15.487 1.00 17.17 221 GLY B N 1
ATOM 3663 C CA . GLY B 1 222 ? 19.628 66.915 14.556 1.00 18.49 221 GLY B CA 1
ATOM 3664 C C . GLY B 1 222 ? 20.948 66.278 14.317 1.00 17.49 221 GLY B C 1
ATOM 3665 O O . GLY B 1 222 ? 21.245 65.887 13.202 1.00 17.51 221 GLY B O 1
ATOM 3666 N N . PRO B 1 223 ? 21.791 66.189 15.344 1.00 18.87 222 PRO B N 1
ATOM 3667 C CA . PRO B 1 223 ? 23.172 65.727 15.063 1.00 17.95 222 PRO B CA 1
ATOM 3668 C C . PRO B 1 223 ? 23.307 64.313 14.578 1.00 18.81 222 PRO B C 1
ATOM 3669 O O . PRO B 1 223 ? 24.267 64.001 13.887 1.00 17.43 222 PRO B O 1
ATOM 3673 N N . VAL B 1 224 ? 22.409 63.430 15.020 1.00 17.39 223 VAL B N 1
ATOM 3674 C CA . VAL B 1 224 ? 22.415 61.989 14.599 1.00 17.39 223 VAL B CA 1
ATOM 3675 C C . VAL B 1 224 ? 20.990 61.700 14.096 1.00 17.26 223 VAL B C 1
ATOM 3676 O O . VAL B 1 224 ? 20.133 61.298 14.862 1.00 17.24 223 VAL B O 1
ATOM 3680 N N . PRO B 1 225 ? 20.746 61.914 12.822 1.00 16.29 224 PRO B N 1
ATOM 3681 C CA . PRO B 1 225 ? 19.382 61.846 12.327 1.00 17.56 224 PRO B CA 1
ATOM 3682 C C . PRO B 1 225 ? 18.676 60.469 12.513 1.00 16.38 224 PRO B C 1
ATOM 3683 O O . PRO B 1 225 ? 17.456 60.419 12.514 1.00 16.12 224 PRO B O 1
ATOM 3687 N N . THR B 1 226 ? 19.447 59.404 12.677 1.00 16.12 225 THR B N 1
ATOM 3688 C CA . THR B 1 226 ? 18.947 58.087 12.939 1.00 16.97 225 THR B CA 1
ATOM 3689 C C . THR B 1 226 ? 18.583 57.827 14.427 1.00 18.70 225 THR B C 1
ATOM 3690 O O . THR B 1 226 ? 18.001 56.779 14.723 1.00 17.49 225 THR B O 1
ATOM 3694 N N . SER B 1 227 ? 18.923 58.729 15.336 1.00 16.66 226 SER B N 1
ATOM 3695 C CA . SER B 1 227 ? 18.656 58.494 16.764 1.00 18.93 226 SER B CA 1
ATOM 3696 C C . SER B 1 227 ? 17.147 58.674 17.012 1.00 18.74 226 SER B C 1
ATOM 3697 O O . SER B 1 227 ? 16.460 59.368 16.243 1.00 19.41 226 SER B O 1
ATOM 3700 N N . PRO B 1 228 ? 16.622 58.060 18.089 1.00 19.20 227 PRO B N 1
ATOM 3701 C CA . PRO B 1 228 ? 15.182 58.112 18.428 1.00 19.25 227 PRO B CA 1
ATOM 3702 C C . PRO B 1 228 ? 14.614 59.519 18.622 1.00 20.74 227 PRO B C 1
ATOM 3703 O O . PRO B 1 228 ? 13.385 59.755 18.384 1.00 19.43 227 PRO B O 1
ATOM 3707 N N . ALA B 1 229 ? 15.460 60.446 19.055 1.00 20.70 228 ALA B N 1
ATOM 3708 C CA . ALA B 1 229 ? 15.041 61.844 19.255 1.00 19.81 228 ALA B CA 1
ATOM 3709 C C . ALA B 1 229 ? 14.451 62.440 17.979 1.00 19.42 228 ALA B C 1
ATOM 3710 O O . ALA B 1 229 ? 13.716 63.393 18.044 1.00 17.74 228 ALA B O 1
ATOM 3712 N N . ASN B 1 230 ? 14.857 61.913 16.850 1.00 18.54 229 ASN B N 1
ATOM 3713 C CA . ASN B 1 230 ? 14.367 62.366 15.576 1.00 21.63 229 ASN B CA 1
ATOM 3714 C C . ASN B 1 230 ? 13.072 61.632 15.124 1.00 23.75 229 ASN B C 1
ATOM 3715 O O . ASN B 1 230 ? 12.508 61.969 14.099 1.00 20.77 229 ASN B O 1
ATOM 3720 N N . ASN B 1 231 ? 12.636 60.627 15.876 1.00 25.88 230 ASN B N 1
ATOM 3721 C CA . ASN B 1 231 ? 11.471 59.828 15.513 1.00 25.26 230 ASN B CA 1
ATOM 3722 C C . ASN B 1 231 ? 10.564 59.734 16.708 1.00 23.23 230 ASN B C 1
ATOM 3723 O O . ASN B 1 231 ? 10.178 58.667 17.112 1.00 24.60 230 ASN B O 1
ATOM 3728 N N . ASP B 1 232 ? 10.277 60.860 17.333 1.00 24.15 231 ASP B N 1
ATOM 3729 C CA . ASP B 1 232 ? 9.371 60.925 18.476 1.00 25.28 231 ASP B CA 1
ATOM 3730 C C . ASP B 1 232 ? 9.739 60.057 19.635 1.00 22.82 231 ASP B C 1
ATOM 3731 O O . ASP B 1 232 ? 8.887 59.670 20.385 1.00 21.26 231 ASP B O 1
ATOM 3736 N N . PHE B 1 233 ? 11.028 59.787 19.804 1.00 19.07 232 PHE B N 1
ATOM 3737 C CA . PHE B 1 233 ? 11.514 58.869 20.807 1.00 18.48 232 PHE B CA 1
ATOM 3738 C C . PHE B 1 233 ? 10.887 57.462 20.771 1.00 18.98 232 PHE B C 1
ATOM 3739 O O . PHE B 1 233 ? 10.739 56.808 21.803 1.00 17.79 232 PHE B O 1
ATOM 3747 N N . LYS B 1 234 ? 10.568 56.990 19.592 1.00 19.91 233 LYS B N 1
ATOM 3748 C CA . LYS B 1 234 ? 10.144 55.603 19.422 1.00 21.63 233 LYS B CA 1
ATOM 3749 C C . LYS B 1 234 ? 11.353 54.707 19.687 1.00 19.97 233 LYS B C 1
ATOM 3750 O O . LYS B 1 234 ? 12.449 55.027 19.256 1.00 20.07 233 LYS B O 1
ATOM 3756 N N . PRO B 1 235 ? 11.170 53.603 20.467 1.00 20.43 234 PRO B N 1
ATOM 3757 C CA . PRO B 1 235 ? 12.241 52.675 20.739 1.00 21.68 234 PRO B CA 1
ATOM 3758 C C . PRO B 1 235 ? 12.598 51.980 19.435 1.00 21.88 234 PRO B C 1
ATOM 3759 O O . PRO B 1 235 ? 11.689 51.815 18.611 1.00 21.62 234 PRO B O 1
ATOM 3763 N N . GLY B 1 236 ? 13.851 51.586 19.182 1.00 22.21 235 GLY B N 1
ATOM 3764 C CA . GLY B 1 236 ? 15.021 51.800 20.064 1.00 20.90 235 GLY B CA 1
ATOM 3765 C C . GLY B 1 236 ? 15.019 50.832 21.245 1.00 21.05 235 GLY B C 1
ATOM 3766 O O . GLY B 1 236 ? 14.720 49.675 21.092 1.00 18.53 235 GLY B O 1
ATOM 3767 N N . PHE B 1 237 ? 15.447 51.307 22.408 1.00 20.28 236 PHE B N 1
ATOM 3768 C CA . PHE B 1 237 ? 15.601 50.498 23.628 1.00 20.36 236 PHE B CA 1
ATOM 3769 C C . PHE B 1 237 ? 14.643 51.198 24.605 1.00 17.85 236 PHE B C 1
ATOM 3770 O O . PHE B 1 237 ? 14.876 52.343 25.085 1.00 14.37 236 PHE B O 1
ATOM 3778 N N . SER B 1 238 ? 13.547 50.549 24.876 1.00 16.09 237 SER B N 1
ATOM 3779 C CA . SER B 1 238 ? 12.462 51.188 25.590 1.00 15.25 237 SER B CA 1
ATOM 3780 C C . SER B 1 238 ? 12.835 51.443 27.044 1.00 14.67 237 SER B C 1
ATOM 3781 O O . SER B 1 238 ? 13.615 50.702 27.633 1.00 14.96 237 SER B O 1
ATOM 3784 N N . THR B 1 239 ? 12.267 52.481 27.588 1.00 13.06 238 THR B N 1
ATOM 3785 C CA . THR B 1 239 ? 12.350 52.804 29.000 1.00 14.76 238 THR B CA 1
ATOM 3786 C C . THR B 1 239 ? 11.879 51.634 29.859 1.00 14.12 238 THR B C 1
ATOM 3787 O O . THR B 1 239 ? 12.502 51.304 30.882 1.00 14.20 238 THR B O 1
ATOM 3791 N N . ALA B 1 240 ? 10.821 50.957 29.420 1.00 15.18 239 ALA B N 1
ATOM 3792 C CA . ALA B 1 240 ? 10.356 49.757 30.137 1.00 15.00 239 ALA B CA 1
ATOM 3793 C C . ALA B 1 240 ? 11.483 48.718 30.266 1.00 15.55 239 ALA B C 1
ATOM 3794 O O . ALA B 1 240 ? 11.734 48.159 31.374 1.00 15.04 239 ALA B O 1
ATOM 3796 N N . LEU B 1 241 ? 12.178 48.455 29.186 1.00 15.71 240 LEU B N 1
ATOM 3797 C CA . LEU B 1 241 ? 13.244 47.455 29.206 1.00 15.80 240 LEU B CA 1
ATOM 3798 C C . LEU B 1 241 ? 14.470 47.920 30.023 1.00 15.28 240 LEU B C 1
ATOM 3799 O O . LEU B 1 241 ? 15.038 47.143 30.813 1.00 14.86 240 LEU B O 1
ATOM 3804 N N . MET B 1 242 ? 14.893 49.138 29.808 1.00 14.71 241 MET B N 1
ATOM 3805 C CA . MET B 1 242 ? 15.937 49.727 30.690 1.00 15.34 241 MET B CA 1
ATOM 3806 C C . MET B 1 242 ? 15.601 49.693 32.170 1.00 14.24 241 MET B C 1
ATOM 3807 O O . MET B 1 242 ? 16.464 49.370 32.968 1.00 15.03 241 MET B O 1
ATOM 3812 N N . ASN B 1 243 ? 14.335 49.996 32.517 1.00 13.97 242 ASN B N 1
ATOM 3813 C CA . ASN B 1 243 ? 13.905 49.927 33.895 1.00 15.72 242 ASN B CA 1
ATOM 3814 C C . ASN B 1 243 ? 13.989 48.486 34.427 1.00 15.13 242 ASN B C 1
ATOM 3815 O O . ASN B 1 243 ? 14.438 48.267 35.574 1.00 14.26 242 ASN B O 1
ATOM 3820 N N . LYS B 1 244 ? 13.611 47.519 33.602 1.00 13.90 243 LYS B N 1
ATOM 3821 C CA . LYS B 1 244 ? 13.811 46.117 33.958 1.00 15.93 243 LYS B CA 1
ATOM 3822 C C . LYS B 1 244 ? 15.286 45.773 34.242 1.00 14.37 243 LYS B C 1
ATOM 3823 O O . LYS B 1 244 ? 15.613 45.161 35.265 1.00 12.29 243 LYS B O 1
ATOM 3829 N N . ASP B 1 245 ? 16.162 46.134 33.301 1.00 13.71 244 ASP B N 1
ATOM 3830 C CA . ASP B 1 245 ? 17.568 45.831 33.450 1.00 15.67 244 ASP B CA 1
ATOM 3831 C C . ASP B 1 245 ? 18.164 46.517 34.660 1.00 14.35 244 ASP B C 1
ATOM 3832 O O . ASP B 1 245 ? 18.982 45.927 35.353 1.00 14.78 244 ASP B O 1
ATOM 3837 N N . LEU B 1 246 ? 17.736 47.744 34.933 1.00 14.35 245 LEU B N 1
ATOM 3838 C CA . LEU B 1 246 ? 18.225 48.440 36.132 1.00 15.23 245 LEU B CA 1
ATOM 3839 C C . LEU B 1 246 ? 17.724 47.841 37.413 1.00 13.84 245 LEU B C 1
ATOM 3840 O O . LEU B 1 246 ? 18.462 47.766 38.381 1.00 15.68 245 LEU B O 1
ATOM 3845 N N . GLY B 1 247 ? 16.517 47.308 37.396 1.00 14.68 246 GLY B N 1
ATOM 3846 C CA . GLY B 1 247 ? 16.002 46.549 38.556 1.00 14.45 246 GLY B CA 1
ATOM 3847 C C . GLY B 1 247 ? 16.902 45.325 38.803 1.00 13.81 246 GLY B C 1
ATOM 3848 O O . GLY B 1 247 ? 17.208 44.982 39.942 1.00 14.22 246 GLY B O 1
ATOM 3849 N N . LEU B 1 248 ? 17.296 44.634 37.724 1.00 13.38 247 LEU B N 1
ATOM 3850 C CA . LEU B 1 248 ? 18.196 43.528 37.843 1.00 12.60 247 LEU B CA 1
ATOM 3851 C C . LEU B 1 248 ? 19.587 43.960 38.371 1.00 12.07 247 LEU B C 1
ATOM 3852 O O . LEU B 1 248 ? 20.209 43.270 39.134 1.00 12.97 247 LEU B O 1
ATOM 3857 N N . ALA B 1 249 ? 20.064 45.093 37.946 1.00 12.52 248 ALA B N 1
ATOM 3858 C CA . ALA B 1 249 ? 21.313 45.649 38.491 1.00 13.31 248 ALA B CA 1
ATOM 3859 C C . ALA B 1 249 ? 21.186 45.954 39.977 1.00 12.21 248 ALA B C 1
ATOM 3860 O O . ALA B 1 249 ? 22.103 45.696 40.729 1.00 14.55 248 ALA B O 1
ATOM 3862 N N . MET B 1 250 ? 20.053 46.492 40.376 1.00 14.46 249 MET B N 1
ATOM 3863 C CA . MET B 1 250 ? 19.813 46.802 41.784 1.00 15.43 249 MET B CA 1
ATOM 3864 C C . MET B 1 250 ? 19.690 45.499 42.588 1.00 15.37 249 MET B C 1
ATOM 3865 O O . MET B 1 250 ? 20.108 45.466 43.719 1.00 13.95 249 MET B O 1
ATOM 3870 N N . ASP B 1 251 ? 19.127 44.448 41.992 1.00 15.76 250 ASP B N 1
ATOM 3871 C CA . ASP B 1 251 ? 19.152 43.094 42.639 1.00 15.11 250 ASP B CA 1
ATOM 3872 C C . ASP B 1 251 ? 20.545 42.605 42.830 1.00 15.57 250 ASP B C 1
ATOM 3873 O O . ASP B 1 251 ? 20.847 42.124 43.899 1.00 15.17 250 ASP B O 1
ATOM 3878 N N . ALA B 1 252 ? 21.427 42.758 41.812 1.00 13.30 251 ALA B N 1
ATOM 3879 C CA . ALA B 1 252 ? 22.812 42.391 41.960 1.00 13.63 251 ALA B CA 1
ATOM 3880 C C . ALA B 1 252 ? 23.586 43.226 43.039 1.00 13.47 251 ALA B C 1
ATOM 3881 O O . ALA B 1 252 ? 24.380 42.685 43.838 1.00 13.58 251 ALA B O 1
ATOM 3883 N N . VAL B 1 253 ? 23.301 44.517 43.072 1.00 13.44 252 VAL B N 1
ATOM 3884 C CA . VAL B 1 253 ? 23.879 45.388 44.101 1.00 14.32 252 VAL B CA 1
ATOM 3885 C C . VAL B 1 253 ? 23.417 44.922 45.487 1.00 15.00 252 VAL B C 1
ATOM 3886 O O . VAL B 1 253 ? 24.206 44.802 46.433 1.00 14.22 252 VAL B O 1
ATOM 3890 N N . ALA B 1 254 ? 22.144 44.656 45.615 1.00 15.67 253 ALA B N 1
ATOM 3891 C CA . ALA B 1 254 ? 21.624 44.212 46.912 1.00 16.80 253 ALA B CA 1
ATOM 3892 C C . ALA B 1 254 ? 22.167 42.853 47.290 1.00 19.06 253 ALA B C 1
ATOM 3893 O O . ALA B 1 254 ? 22.519 42.644 48.468 1.00 17.11 253 ALA B O 1
ATOM 3895 N N . ALA B 1 255 ? 22.307 41.925 46.302 1.00 17.93 254 ALA B N 1
ATOM 3896 C CA . ALA B 1 255 ? 22.796 40.581 46.626 1.00 18.32 254 ALA B CA 1
ATOM 3897 C C . ALA B 1 255 ? 24.291 40.584 47.028 1.00 19.00 254 ALA B C 1
ATOM 3898 O O . ALA B 1 255 ? 24.720 39.770 47.803 1.00 20.02 254 ALA B O 1
ATOM 3900 N N . THR B 1 256 ? 25.086 41.509 46.482 1.00 16.42 255 THR B N 1
ATOM 3901 C CA . THR B 1 256 ? 26.503 41.549 46.736 1.00 17.30 255 THR B CA 1
ATOM 3902 C C . THR B 1 256 ? 26.874 42.505 47.883 1.00 19.96 255 THR B C 1
ATOM 3903 O O . THR B 1 256 ? 27.995 42.457 48.362 1.00 19.11 255 THR B O 1
ATOM 3907 N N . GLY B 1 257 ? 25.977 43.387 48.294 1.00 20.42 256 GLY B N 1
ATOM 3908 C CA . GLY B 1 257 ? 26.381 44.505 49.133 1.00 23.61 256 GLY B CA 1
ATOM 3909 C C . GLY B 1 257 ? 27.227 45.612 48.443 1.00 28.05 256 GLY B C 1
ATOM 3910 O O . GLY B 1 257 ? 27.868 46.435 49.133 1.00 26.38 256 GLY B O 1
ATOM 3911 N N . ALA B 1 258 ? 27.254 45.647 47.100 1.00 25.70 257 ALA B N 1
ATOM 3912 C CA . ALA B 1 258 ? 28.074 46.611 46.376 1.00 23.56 257 ALA B CA 1
ATOM 3913 C C . ALA B 1 258 ? 27.564 48.008 46.644 1.00 21.27 257 ALA B C 1
ATOM 3914 O O . ALA B 1 258 ? 26.409 48.205 46.973 1.00 21.42 257 ALA B O 1
ATOM 3916 N N . THR B 1 259 ? 28.427 48.981 46.409 1.00 20.88 258 THR B N 1
ATOM 3917 C CA . THR B 1 259 ? 27.988 50.344 46.439 1.00 22.94 258 THR B CA 1
ATOM 3918 C C . THR B 1 259 ? 28.064 50.855 45.015 1.00 18.81 258 THR B C 1
ATOM 3919 O O . THR B 1 259 ? 29.106 50.875 44.402 1.00 20.49 258 THR B O 1
ATOM 3923 N N . ALA B 1 260 ? 26.940 51.348 44.533 1.00 17.26 259 ALA B N 1
ATOM 3924 C CA . ALA B 1 260 ? 26.824 51.826 43.174 1.00 16.65 259 ALA B CA 1
ATOM 3925 C C . ALA B 1 260 ? 25.962 53.111 43.197 1.00 16.53 259 ALA B C 1
ATOM 3926 O O . ALA B 1 260 ? 24.823 53.148 42.830 1.00 16.11 259 ALA B O 1
ATOM 3928 N N . PRO B 1 261 ? 26.535 54.211 43.696 1.00 16.32 260 PRO B N 1
ATOM 3929 C CA . PRO B 1 261 ? 25.759 55.424 43.914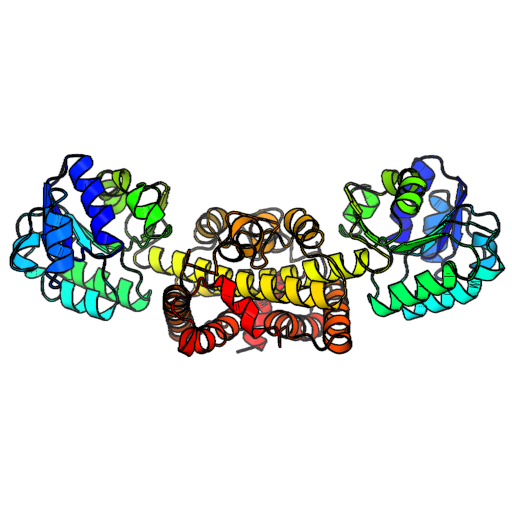 1.00 16.13 260 PRO B CA 1
ATOM 3930 C C . PRO B 1 261 ? 25.107 56.010 42.673 1.00 14.47 260 PRO B C 1
ATOM 3931 O O . PRO B 1 261 ? 23.900 56.293 42.696 1.00 13.66 260 PRO B O 1
ATOM 3935 N N . LEU B 1 262 ? 25.837 56.086 41.561 1.00 13.33 261 LEU B N 1
ATOM 3936 C CA . LEU B 1 262 ? 25.252 56.670 40.357 1.00 14.43 261 LEU B CA 1
ATOM 3937 C C . LEU B 1 262 ? 24.345 55.664 39.685 1.00 13.53 261 LEU B C 1
ATOM 3938 O O . LEU B 1 262 ? 23.315 56.043 39.175 1.00 12.87 261 LEU B O 1
ATOM 3943 N N . GLY B 1 263 ? 24.740 54.376 39.678 1.00 14.80 262 GLY B N 1
ATOM 3944 C CA . GLY B 1 263 ? 23.903 53.319 39.079 1.00 14.51 262 GLY B CA 1
ATOM 3945 C C . GLY B 1 263 ? 22.559 53.247 39.817 1.00 14.79 262 GLY B C 1
ATOM 3946 O O . GLY B 1 263 ? 21.535 53.188 39.183 1.00 15.05 262 GLY B O 1
ATOM 3947 N N . SER B 1 264 ? 22.574 53.341 41.156 1.00 14.81 263 SER B N 1
ATOM 3948 C CA . SER B 1 264 ? 21.333 53.332 41.974 1.00 16.27 263 SER B CA 1
ATOM 3949 C C . SER B 1 264 ? 20.482 54.612 41.749 1.00 16.81 263 SER B C 1
ATOM 3950 O O . SER B 1 264 ? 19.249 54.557 41.680 1.00 13.97 263 SER B O 1
ATOM 3953 N N . HIS B 1 265 ? 21.164 55.750 41.545 1.00 16.60 264 HIS B N 1
ATOM 3954 C CA . HIS B 1 265 ? 20.510 57.008 41.246 1.00 15.05 264 HIS B CA 1
ATOM 3955 C C . HIS B 1 265 ? 19.878 56.960 39.866 1.00 14.55 264 HIS B C 1
ATOM 3956 O O . HIS B 1 265 ? 18.719 57.350 39.659 1.00 13.76 264 HIS B O 1
ATOM 3963 N N . ALA B 1 266 ? 20.596 56.417 38.894 1.00 13.67 265 ALA B N 1
ATOM 3964 C CA . ALA B 1 266 ? 20.000 56.165 37.626 1.00 12.42 265 ALA B CA 1
ATOM 3965 C C . ALA B 1 266 ? 18.761 55.228 37.652 1.00 14.08 265 ALA B C 1
ATOM 3966 O O . ALA B 1 266 ? 17.781 55.440 36.913 1.00 12.42 265 ALA B O 1
ATOM 3968 N N . ALA B 1 267 ? 18.847 54.161 38.446 1.00 14.60 266 ALA B N 1
ATOM 3969 C CA . ALA B 1 267 ? 17.745 53.275 38.647 1.00 14.89 266 ALA B CA 1
ATOM 3970 C C . ALA B 1 267 ? 16.526 54.010 39.187 1.00 15.30 266 ALA B C 1
ATOM 3971 O O . ALA B 1 267 ? 15.401 53.782 38.725 1.00 14.50 266 ALA B O 1
ATOM 3973 N N A ASP B 1 268 ? 16.734 54.888 40.165 0.50 14.63 267 ASP B N 1
ATOM 3974 N N B ASP B 1 268 ? 16.736 54.889 40.156 0.50 14.70 267 ASP B N 1
ATOM 3975 C CA A ASP B 1 268 ? 15.621 55.691 40.712 0.50 15.64 267 ASP B CA 1
ATOM 3976 C CA B ASP B 1 268 ? 15.613 55.653 40.701 0.50 15.78 267 ASP B CA 1
ATOM 3977 C C A ASP B 1 268 ? 14.980 56.560 39.638 0.50 15.38 267 ASP B C 1
ATOM 3978 C C B ASP B 1 268 ? 14.979 56.560 39.641 0.50 15.45 267 ASP B C 1
ATOM 3979 O O A ASP B 1 268 ? 13.739 56.593 39.466 0.50 14.54 267 ASP B O 1
ATOM 3980 O O B ASP B 1 268 ? 13.737 56.611 39.480 0.50 14.58 267 ASP B O 1
ATOM 3989 N N . ILE B 1 269 ? 15.833 57.269 38.896 1.00 14.81 268 ILE B N 1
ATOM 3990 C CA . ILE B 1 269 ? 15.392 58.124 37.772 1.00 14.69 268 ILE B CA 1
ATOM 3991 C C . ILE B 1 269 ? 14.590 57.387 36.704 1.00 14.98 268 ILE B C 1
ATOM 3992 O O . ILE B 1 269 ? 13.507 57.806 36.348 1.00 13.63 268 ILE B O 1
ATOM 3997 N N . TYR B 1 270 ? 15.072 56.212 36.306 1.00 15.67 269 TYR B N 1
ATOM 3998 C CA . TYR B 1 270 ? 14.372 55.434 35.290 1.00 15.06 269 TYR B CA 1
ATOM 3999 C C . TYR B 1 270 ? 13.100 54.756 35.863 1.00 15.33 269 TYR B C 1
ATOM 4000 O O . TYR B 1 270 ? 12.101 54.673 35.148 1.00 15.00 269 TYR B O 1
ATOM 4009 N N . ALA B 1 271 ? 13.101 54.414 37.139 1.00 13.59 270 ALA B N 1
ATOM 4010 C CA . ALA B 1 271 ? 11.861 53.867 37.697 1.00 15.57 270 ALA B CA 1
ATOM 4011 C C . ALA B 1 271 ? 10.698 54.892 37.678 1.00 16.79 270 ALA B C 1
ATOM 4012 O O . ALA B 1 271 ? 9.576 54.574 37.303 1.00 17.14 270 ALA B O 1
ATOM 4014 N N . LYS B 1 272 ? 10.984 56.130 38.043 1.00 17.91 271 LYS B N 1
ATOM 4015 C CA . LYS B 1 272 ? 10.017 57.186 37.927 1.00 18.09 271 LYS B CA 1
ATOM 4016 C C . LYS B 1 272 ? 9.653 57.500 36.563 1.00 17.66 271 LYS B C 1
ATOM 4017 O O . LYS B 1 272 ? 8.493 57.738 36.293 1.00 17.39 271 LYS B O 1
ATOM 4023 N N . PHE B 1 273 ? 10.613 57.586 35.653 1.00 14.99 272 PHE B N 1
ATOM 4024 C CA . PHE B 1 273 ? 10.302 57.897 34.280 1.00 16.29 272 PHE B CA 1
ATOM 4025 C C . PHE B 1 273 ? 9.463 56.775 33.615 1.00 16.47 272 PHE B C 1
ATOM 4026 O O . PHE B 1 273 ? 8.542 57.069 32.810 1.00 17.47 272 PHE B O 1
ATOM 4034 N N . ALA B 1 274 ? 9.733 55.518 33.973 1.00 16.13 273 ALA B N 1
ATOM 4035 C CA . ALA B 1 274 ? 8.943 54.370 33.478 1.00 18.12 273 ALA B CA 1
ATOM 4036 C C . ALA B 1 274 ? 7.444 54.425 33.879 1.00 20.19 273 ALA B C 1
ATOM 4037 O O . ALA B 1 274 ? 6.655 53.905 33.161 1.00 19.01 273 ALA B O 1
ATOM 4039 N N . ALA B 1 275 ? 7.108 55.017 35.032 1.00 22.11 274 ALA B N 1
ATOM 4040 C CA . ALA B 1 275 ? 5.716 55.107 35.471 1.00 26.29 274 ALA B CA 1
ATOM 4041 C C . ALA B 1 275 ? 4.850 55.697 34.366 1.00 27.71 274 ALA B C 1
ATOM 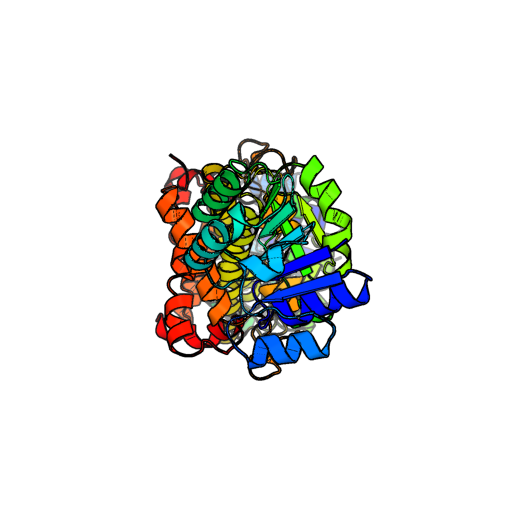4042 O O . ALA B 1 275 ? 3.835 55.079 34.047 1.00 29.32 274 ALA B O 1
ATOM 4044 N N . ASP B 1 276 ? 5.285 56.800 33.703 1.00 24.42 275 ASP B N 1
ATOM 4045 C CA . ASP B 1 276 ? 4.504 57.350 32.601 1.00 25.02 275 ASP B CA 1
ATOM 4046 C C . ASP B 1 276 ? 5.046 57.271 31.183 1.00 24.65 275 ASP B C 1
ATOM 4047 O O . ASP B 1 276 ? 4.339 57.635 30.241 1.00 22.30 275 ASP B O 1
ATOM 4052 N N . HIS B 1 277 ? 6.294 56.880 31.002 1.00 19.58 276 HIS B N 1
ATOM 4053 C CA . HIS B 1 277 ? 6.910 56.912 29.666 1.00 20.19 276 HIS B CA 1
ATOM 4054 C C . HIS B 1 277 ? 7.588 55.620 29.313 1.00 18.89 276 HIS B C 1
ATOM 4055 O O . HIS B 1 277 ? 8.605 55.636 28.582 1.00 19.36 276 HIS B O 1
ATOM 4062 N N . ALA B 1 278 ? 7.021 54.504 29.799 1.00 16.62 277 ALA B N 1
ATOM 4063 C CA . ALA B 1 278 ? 7.591 53.160 29.547 1.00 18.01 277 ALA B CA 1
ATOM 4064 C C . ALA B 1 278 ? 7.759 52.844 28.082 1.00 16.77 277 ALA B C 1
ATOM 4065 O O . ALA B 1 278 ? 8.665 52.126 27.707 1.00 16.79 277 ALA B O 1
ATOM 4067 N N . ASP B 1 279 ? 6.878 53.365 27.273 1.00 16.19 278 ASP B N 1
ATOM 4068 C CA . ASP B 1 279 ? 6.847 53.097 25.873 1.00 19.02 278 ASP B CA 1
ATOM 4069 C C . ASP B 1 279 ? 7.849 53.946 25.073 1.00 18.65 278 ASP B C 1
ATOM 4070 O O . ASP B 1 279 ? 7.967 53.731 23.887 1.00 19.24 278 ASP B O 1
ATOM 4075 N N . LEU B 1 280 ? 8.525 54.938 25.676 1.00 16.52 279 LEU B N 1
ATOM 4076 C CA . LEU B 1 280 ? 9.492 55.792 24.924 1.00 17.58 279 LEU B CA 1
ATOM 4077 C C . LEU B 1 280 ? 10.903 55.238 24.995 1.00 16.51 279 LEU B C 1
ATOM 4078 O O . LEU B 1 280 ? 11.287 54.570 25.968 1.00 17.30 279 LEU B O 1
ATOM 4083 N N . ASP B 1 281 ? 11.695 55.487 23.965 1.00 16.59 280 ASP B N 1
ATOM 4084 C CA . ASP B 1 281 ? 13.105 55.153 24.071 1.00 15.56 280 ASP B CA 1
ATOM 4085 C C . ASP B 1 281 ? 13.690 55.700 25.392 1.00 14.85 280 ASP B C 1
ATOM 4086 O O . ASP B 1 281 ? 13.275 56.785 25.827 1.00 14.26 280 ASP B O 1
ATOM 4091 N N . PHE B 1 282 ? 14.620 54.978 25.999 1.00 12.72 281 PHE B N 1
ATOM 4092 C CA . PHE B 1 282 ? 15.179 55.422 27.284 1.00 15.26 281 PHE B CA 1
ATOM 4093 C C . PHE B 1 282 ? 15.956 56.752 27.162 1.00 15.38 281 PHE B C 1
ATOM 4094 O O . PHE B 1 282 ? 16.157 57.455 28.155 1.00 16.42 281 PHE B O 1
ATOM 4102 N N . SER B 1 283 ? 16.353 57.138 25.955 1.00 14.73 282 SER B N 1
ATOM 4103 C CA . SER B 1 283 ? 16.952 58.503 25.757 1.00 15.48 282 SER B CA 1
ATOM 4104 C C . SER B 1 283 ? 15.972 59.652 26.063 1.00 15.85 282 SER B C 1
ATOM 4105 O O . SER B 1 283 ? 16.431 60.783 26.327 1.00 15.90 282 SER B O 1
ATOM 4108 N N . ALA B 1 284 ? 14.673 59.365 26.030 1.00 14.81 283 ALA B N 1
ATOM 4109 C CA . ALA B 1 284 ? 13.610 60.321 26.355 1.00 15.29 283 ALA B CA 1
ATOM 4110 C C . ALA B 1 284 ? 13.638 60.853 27.759 1.00 16.14 283 ALA B C 1
ATOM 4111 O O . ALA B 1 284 ? 12.939 61.852 28.071 1.00 17.19 283 ALA B O 1
ATOM 4113 N N . VAL B 1 285 ? 14.457 60.272 28.614 1.00 15.90 284 VAL B N 1
ATOM 4114 C CA . VAL B 1 285 ? 14.638 60.766 29.953 1.00 17.18 284 VAL B CA 1
ATOM 4115 C C . VAL B 1 285 ? 15.045 62.287 29.975 1.00 16.73 284 VAL B C 1
ATOM 4116 O O . VAL B 1 285 ? 14.850 62.988 30.989 1.00 17.37 284 VAL B O 1
ATOM 4120 N N . ILE B 1 286 ? 15.636 62.763 28.875 1.00 15.07 285 ILE B N 1
ATOM 4121 C CA . ILE B 1 286 ? 15.977 64.165 28.709 1.00 17.06 285 ILE B CA 1
ATOM 4122 C C . ILE B 1 286 ? 14.770 65.077 29.011 1.00 20.03 285 ILE B C 1
ATOM 4123 O O . ILE B 1 286 ? 14.955 66.190 29.509 1.00 20.92 285 ILE B O 1
ATOM 4128 N N . HIS B 1 287 ? 13.558 64.592 28.738 1.00 21.37 286 HIS B N 1
ATOM 4129 C CA . HIS B 1 287 ? 12.327 65.355 29.026 1.00 23.74 286 HIS B CA 1
ATOM 4130 C C . HIS B 1 287 ? 12.209 65.759 30.466 1.00 21.77 286 HIS B C 1
ATOM 4131 O O . HIS B 1 287 ? 11.709 66.799 30.758 1.00 23.28 286 HIS B O 1
ATOM 4138 N N . THR B 1 288 ? 12.708 64.958 31.367 1.00 20.96 287 THR B N 1
ATOM 4139 C CA . THR B 1 288 ? 12.568 65.237 32.757 1.00 20.88 287 THR B CA 1
ATOM 4140 C C . THR B 1 288 ? 13.478 66.382 33.227 1.00 21.96 287 THR B C 1
ATOM 4141 O O . THR B 1 288 ? 13.319 66.837 34.337 1.00 22.09 287 THR B O 1
ATOM 4145 N N . LEU B 1 289 ? 14.452 66.788 32.414 1.00 22.34 288 LEU B N 1
ATOM 4146 C CA . LEU B 1 289 ? 15.460 67.769 32.802 1.00 24.12 288 LEU B CA 1
ATOM 4147 C C . LEU B 1 289 ? 15.118 69.145 32.252 1.00 26.58 288 LEU B C 1
ATOM 4148 O O . LEU B 1 289 ? 15.885 70.090 32.439 1.00 24.35 288 LEU B O 1
ATOM 4153 N N . ARG B 1 290 ? 14.003 69.247 31.534 1.00 28.17 289 ARG B N 1
ATOM 4154 C CA . ARG B 1 290 ? 13.470 70.522 31.041 1.00 34.14 289 ARG B CA 1
ATOM 4155 C C . ARG B 1 290 ? 12.118 70.892 31.662 1.00 38.31 289 ARG B C 1
ATOM 4156 O O . ARG B 1 290 ? 11.361 69.989 32.057 1.00 39.82 289 ARG B O 1
ATOM 4164 N N . ALA B 1 291 ? 11.795 72.188 31.697 1.00 44.62 290 ALA B N 1
ATOM 4165 C CA . ALA B 1 291 ? 10.417 72.684 31.999 1.00 45.44 290 ALA B CA 1
#

Organism: Mycobacterium tuberculosis (strain ATCC 25618 / H37Rv) (NCBI:txid83332)

Foldseek 3Di:
DEEEEEDQPLQSVLLLLLLVVLPYAYEYEDPDVVSQVSNVVSHHHYDPDLQVSQQPALEYEYADAELVVVQVSCVVHLVRHDAQREYEYQYQYALVSQVVSQVVNVVSRYAYKYWHWDDGSVLQNVLAIATQIAADPVSCVVCVVSSNSNHNHYHDQYHGSRSSVVVLVVLLVVLLLLVVLLVVQVVCVVVVNDPLRVLVVCCVDDSDDCSPPPQNLDDDPHPPHCNVVVQADPAFLLNSLVSLVSVVVVCVVVVHDDVSSVVSNVLSPVVCVPGRRGHSSPSSVCCVVVD/DWEEEEEDQPLQNLLLLLLLVVVPYAYEYEYPPVVSVVSSVVSHHNYDPDSLVSQQRGLEYEYADAELVVLQVSCVVHLLSHPAAREYEYQYQYALVSQVVSCVSNVVSRYHYKYWHWDDGSVLQNVLAIETEIAADPVSCVVCVVSSRSNHNYYHYQYHGSRSSVVVLVVLLVVLLLLVVLLLVQVVCVVVVNDLLRVLVVCCVDDSDDCSPPPQNLDDDNHPNHCNVVVQADDQFLLNSLVSLVSSVVVCVVVVNDDPSSVVSNVLSVVVCVPRRRGHSSCSSVVVDD

Secondary structure (P-SEA, 3-state):
cbbbbccccccaaaaaaaaaaaccccccccccaaaaaaaaaaccccccccccccccccbbbbbcccaaaaaaaaaaccccccccbbbbbcccccaaaaaaaaaaaaaacbbbbbccccccaaaaaacbbbbbccccaaaaaaacccccccccccccccccaaaaaaaaaaaaaaaaaaaaaaaaaaaaaaacccaaaaaaaaaaccccccccccccccccccccccccccccccccaaaaaaaaaaaaaaaaaaccccaaaaaaaaaaaaaaacccccccccccccccccc/cbbbbbccccccaaaaaaaaaaaccbbbbbbccaaaaaaaaaaccccccccccccccccbbbbbcccaaaaaaaaaacccccccbbbbbbcccccaaaaaaaaaaaaaabbbbbbccccccaaaaaacbbbbbccccaaaaaaacccccccccccccccccaaaaaaaaaaaaaaaaaaaaaaaaaaaaaaacccaaaaaaaaaaccccccccccccccccccccccccccccccccaaaaaaaaaaaaaaaaaaccccaaaaaaaaaaaaaaccccccccccccccccc

InterPro domains:
  IPR002204 3-hydroxyisobutyrate dehydrogenase-related, conserved site [PS00895] (6-19)
  IPR006115 6-phosphogluconate dehydrogenase, NADP-binding [PF03446] (3-159)
  IPR008927 6-phosphogluconate dehydrogenase-like, C-terminal domain superfamily [SSF48179] (161-289)
  IPR011548 3-hydroxyisobutyrate dehydrogenase [TIGR01692] (6-289)
  IPR013328 6-phosphogluconate dehydrogenase, domain 2 [G3DSA:1.10.1040.10] (161-294)
  IPR015815 3-hydroxyisobutyrate dehydrogenase-related [PIRSF000103] (1-292)
  IPR029154 3-hydroxyisobutyrate dehydrogenase-like, NAD-binding domain [PF14833] (162-287)
  IPR036291 NAD(P)-binding domain superfamily [SSF51735] (3-160)

Nearest PDB structures (foldseek):
  5y8k-assembly1_B  TM=9.998E-01  e=7.378E-52  Mycobacterium tuberculosis H37Rv
  3q3c-assembly1_A  TM=9.659E-01  e=1.001E-30  Pseudomonas aeruginosa
  2gf2-assembly1_A  TM=9.758E-01  e=3.780E-30  Homo sapiens
  3obb-assembly1_A  TM=9.587E-01  e=6.220E-30  Pseudomonas aeruginosa
  1yb4-assembly1_A  TM=9.289E-01  e=2.225E-24  Salmonella enterica subsp. enterica serovar Typhimurium str. LT2

B-factor: mean 21.27, std 10.14, range [8.98, 92.32]

Sequence (581 aa):
TTIAFLGLGNMGAPMSANLVGAGHVVRGFDPAPTAASGAAAHGVAVFRSAPEAVAEADVVITMLPTGEVVRRCYTDVLAAARPATLFIDSSTISVTDAREVHALAESSHGMLQLDAPVSSGGVKGAAAATLAFMVGGDESTLRRARPVLEPMAGKIIHCGAAGAGQAAKVCNNMVLAVQQIAIAEAFVLAEKLGLSAQSSLFDVITGATGNCWAVHTNCPVPGPVPTSPANNDFKPGFSTALMNKDLGLAMDAVAATGATAPLGSHAADDIYAKFAADHADLDFSAVIHTLRARAMTTIAFLGLGNMGAPMSANLVGAGHVVRGFDPAPTAASGAAAHHGVAVFRSAPEAVAEADVVITMLPTGEVVRRCYTDDVLAAARPATLFIDSSTISVTDAREVHALAESHGMLQLDAPVSSGGVKGAAAATLAFMVGGDESTLRRARPVLEPMAGKIIHCGAAGAGQAAKVCNNMVLAVQQIAIAEAFVLAEKLGLSAQSSLFDVITGATGNCWAVHTNCPVPGPVPTSPANNDFKPGFSTALMNKDLGLAMDAVAATGATAPLGSHAADDIYAKFAADHADLDFSAVIHTLRA

Solvent-accessible surface area: 21306 Å² total